Protein AF-0000000085125120 (afdb_homodimer)

pLDDT: mean 87.16, std 10.58, range [27.59, 97.81]

Sequence (570 aa):
MIRSLPRSKKYNFAFLLYITLFYVFLFAPLVITCILAFNNSDFPTLPWKGFSLDWFLSDTRERLGLFHDENSLQSIFISIQTAFFVSIFSLIMGTMGAFLFEREKFKFKQAFYFLALLPLVIPGVILGISLLLATNSAGTYIEDTFGLDISILRPSFWLVIVGQFSFISTFVLLVVSARLKKFDDSLSDAALNLGATKLETIRYIILPFLKPALIGAGAVAFLMSFENFNTTLFLVGSDTTLPINLYLQVRDGSTPIINAISFLLIVTTSILAVLNLVLTKKEVKMIRSLPRSKKYNFAFLLYITLFYVFLFAPLVITCILAFNNSDFPTLPWKGFSLDWFLSDTRERLGLFHDENSLQSIFISIQTAFFVSIFSLIMGTMGAFLFEREKFKFKQAFYFLALLPLVIPGVILGISLLLATNSAGTYIEDTFGLDISILRPSFWLVIVGQFSFISTFVLLVVSARLKKFDDSLSDAALNLGATKLETIRYIILPFLKPALIGAGAVAFLMSFENFNTTLFLVGSDTTLPINLYLQVRDGSTPIINAISFLLIVTTSILAVLNLVLTKKEVK

Organism: Arcobacter nitrofigilis (strain ATCC 33309 / DSM 7299 / CCUG 15893 / LMG 7604 / NCTC 12251 / CI) (NCBI:txid572480)

Solvent-accessible surface area (backbone atoms only — not comparable to full-atom values): 28916 Å² total; per-residue (Å²): 122,87,69,78,58,79,68,48,70,64,52,52,50,51,47,51,48,48,54,49,52,53,49,45,64,59,42,44,24,51,50,47,34,47,54,43,28,29,35,48,43,82,44,58,42,68,69,85,58,50,84,34,60,42,33,44,65,24,78,44,90,91,48,55,0,46,79,64,28,65,68,54,46,47,10,48,52,43,21,52,52,43,11,50,53,26,16,52,52,13,45,53,52,5,43,54,48,17,47,47,69,73,72,49,85,62,88,64,47,68,59,50,53,52,59,52,49,44,50,72,72,48,49,42,50,54,54,15,48,20,40,42,42,39,28,44,26,49,34,49,48,40,28,72,74,68,67,44,83,54,67,68,38,36,54,20,72,64,34,28,34,55,59,50,26,50,33,46,13,35,53,28,18,53,55,41,32,58,54,55,70,69,54,64,61,65,58,55,49,49,41,43,72,73,66,46,48,70,68,51,39,40,62,69,48,50,44,62,70,41,41,67,54,48,54,48,40,33,52,51,33,25,52,52,46,44,60,47,45,53,34,35,69,54,18,44,38,92,68,38,33,43,56,50,46,47,49,51,41,54,72,73,64,48,47,28,43,51,26,31,52,47,36,50,51,52,51,52,51,50,51,53,51,52,53,48,51,56,59,50,53,59,64,77,99,123,84,70,78,59,78,71,49,72,65,52,52,49,52,47,51,49,48,54,49,52,53,49,44,65,60,42,44,24,52,50,47,34,47,54,43,26,28,35,47,43,83,46,58,42,69,70,82,57,49,84,35,60,43,33,45,66,24,77,43,89,91,48,55,0,45,80,62,29,66,67,54,47,48,9,47,49,44,21,53,52,44,12,50,52,26,17,52,52,12,46,53,51,6,42,53,46,17,47,48,68,73,72,48,86,62,87,62,48,67,58,51,51,53,58,53,50,43,50,72,72,49,50,42,50,55,52,14,48,19,43,41,43,38,27,44,25,49,33,50,48,38,29,73,75,71,67,43,85,54,66,70,38,34,54,21,72,64,33,28,34,54,60,51,27,50,33,45,13,35,53,29,18,52,55,41,32,59,53,56,69,69,54,64,62,66,60,55,50,49,41,44,73,74,66,46,48,70,69,51,40,40,64,70,47,49,44,62,69,41,41,66,54,49,53,48,42,34,51,51,33,23,50,54,47,44,59,47,44,54,34,37,69,55,17,42,38,92,68,38,33,43,55,51,46,48,48,52,40,56,72,73,66,45,47,26,43,52,26,31,52,47,37,51,51,52,51,51,51,50,51,53,52,50,52,48,50,55,58,49,53,58,64,77,98

Radius of gyration: 25.87 Å; Cα contacts (8 Å, |Δi|>4): 799; chains: 2; bounding box: 74×67×61 Å

Foldseek 3Di:
DPPPPPCPPVNVVVVVVVVCVVVCVVCVVVVLLLQLLQAPDQAQDDDGPDGHPQLADNVDPSGHHQPNDPLNVLQAVLLQVLLVLLLVLLLVLLLVLLCCLQPDDDPCSVVVLVVLQVLLVDWLQCLQVVLLVVLVVVQVVCCVPPVDRDPCSAQASNSLSVSLNSNLSSVLNVLLNVQLNVDDCVQVVVCVVVPDDPVRCCVPPVCVSSVLSSVLSSLVSSLCSSQDDNNNVRRHDPRHHLNNVLVVCVVVHHTSSNSVSSNVNVVVSVVSVVVSVVSNVVVVD/DPPPPPCPPVNVVVVVVCVCVVVCVVCVVVVLLQQLLQAPDQAQDDDGPDGHCQLADNVDPSGHHQPNDPLNVLQAVLLQVLLVLLLVLLLVLLLVLLCCLQPDDDPCSVVVLVVLQVLLVDWLQCLQVVLLVVLVVVQVVCCVPPVDRDPCSAQASNSLSVSLNSNLSSVLNVLLNVQLNVDDCVQVVVCVVVPDDPVRCCVPPVCVSCVLSSVLSSLVSSLCSSQDDNNNVRRHDPRHHLNNVLVVCVVVRHTSSNSVSSNVNVVVSVVSVVVSVVSNVVVVD

Structure (mmCIF, N/CA/C/O backbone):
data_AF-0000000085125120-model_v1
#
loop_
_entity.id
_entity.type
_entity.pdbx_description
1 polymer 'Binding-protein-dependent transport systems inner membrane component'
#
loop_
_atom_site.group_PDB
_atom_site.id
_atom_site.type_symbol
_atom_site.label_atom_id
_atom_site.label_alt_id
_atom_site.label_comp_id
_atom_site.label_asym_id
_atom_site.label_entity_id
_atom_site.label_seq_id
_atom_site.pdbx_PDB_ins_code
_atom_site.Cartn_x
_atom_site.Cartn_y
_atom_site.Cartn_z
_atom_site.occupancy
_atom_site.B_iso_or_equiv
_atom_site.auth_seq_id
_atom_site.auth_comp_id
_atom_site.auth_asym_id
_atom_site.auth_atom_id
_atom_site.pdbx_PDB_model_num
ATOM 1 N N . MET A 1 1 ? 17.953 32.562 12.469 1 28.14 1 MET A N 1
ATOM 2 C CA . MET A 1 1 ? 18.656 32.188 11.242 1 28.14 1 MET A CA 1
ATOM 3 C C . MET A 1 1 ? 19.859 31.297 11.555 1 28.14 1 MET A C 1
ATOM 5 O O . MET A 1 1 ? 20.797 31.719 12.211 1 28.14 1 MET A O 1
ATOM 9 N N . ILE A 1 2 ? 19.703 30.094 11.953 1 39 2 ILE A N 1
ATOM 10 C CA . ILE A 1 2 ? 20.859 29.312 12.359 1 39 2 ILE A CA 1
ATOM 11 C C . ILE A 1 2 ? 22.047 29.609 11.43 1 39 2 ILE A C 1
ATOM 13 O O . ILE A 1 2 ? 21.953 29.406 10.219 1 39 2 ILE A O 1
ATOM 17 N N . ARG A 1 3 ? 22.734 30.547 11.75 1 40 3 ARG A N 1
ATOM 18 C CA . ARG A 1 3 ? 23.953 31.047 11.094 1 40 3 ARG A CA 1
ATOM 19 C C . ARG A 1 3 ? 24.75 29.891 10.484 1 40 3 ARG A C 1
ATOM 21 O O . ARG A 1 3 ? 24.844 28.812 11.078 1 40 3 ARG A O 1
ATOM 28 N N . SER A 1 4 ? 24.75 29.828 9.109 1 42.91 4 SER A N 1
ATOM 29 C CA . SER A 1 4 ? 25.609 29.016 8.25 1 42.91 4 SER A CA 1
ATOM 30 C C . SER A 1 4 ? 26.953 28.75 8.906 1 42.91 4 SER A C 1
ATOM 32 O O . SER A 1 4 ? 27.781 29.656 9.016 1 42.91 4 SER A O 1
ATOM 34 N N . LEU A 1 5 ? 27 28.391 10.133 1 46.19 5 LEU A N 1
ATOM 35 C CA . LEU A 1 5 ? 28.375 28.094 10.539 1 46.19 5 LEU A CA 1
ATOM 36 C C . LEU A 1 5 ? 29.141 27.453 9.391 1 46.19 5 LEU A C 1
ATOM 38 O O . LEU A 1 5 ? 28.562 26.766 8.555 1 46.19 5 LEU A O 1
ATOM 42 N N . PRO A 1 6 ? 30.25 28.031 9.172 1 52.41 6 PRO A N 1
ATOM 43 C CA . PRO A 1 6 ? 31.047 27.547 8.039 1 52.41 6 PRO A CA 1
ATOM 44 C C . PRO A 1 6 ? 31.047 26.031 7.902 1 52.41 6 PRO A C 1
ATOM 46 O O . PRO A 1 6 ? 31.266 25.328 8.883 1 52.41 6 PRO A O 1
ATOM 49 N N . ARG A 1 7 ? 30.156 25.547 7.102 1 61.28 7 ARG A N 1
ATOM 50 C CA . ARG A 1 7 ? 30.094 24.125 6.805 1 61.28 7 ARG A CA 1
ATOM 51 C C . ARG A 1 7 ? 31.5 23.547 6.586 1 61.28 7 ARG A C 1
ATOM 53 O O . ARG A 1 7 ? 32.281 24.094 5.797 1 61.28 7 ARG A O 1
ATOM 60 N N . SER A 1 8 ? 32.031 22.891 7.621 1 73.06 8 SER A N 1
ATOM 61 C CA . SER A 1 8 ? 33.312 22.25 7.406 1 73.06 8 SER A CA 1
ATOM 62 C C . SER A 1 8 ? 33.312 21.438 6.113 1 73.06 8 SER A C 1
ATOM 64 O O . SER A 1 8 ? 32.25 21.062 5.605 1 73.06 8 SER A O 1
ATOM 66 N N . LYS A 1 9 ? 34.406 21.453 5.375 1 77 9 LYS A N 1
ATOM 67 C CA . LYS A 1 9 ? 34.594 20.656 4.16 1 77 9 LYS A CA 1
ATOM 68 C C . LYS A 1 9 ? 34.094 19.234 4.348 1 77 9 LYS A C 1
ATOM 70 O O . LYS A 1 9 ? 33.5 18.656 3.436 1 77 9 LYS A O 1
ATOM 75 N N . LYS A 1 10 ? 34.219 18.781 5.547 1 78.25 10 LYS A N 1
ATOM 76 C CA . LYS A 1 10 ? 33.781 17.422 5.848 1 78.25 10 LYS A CA 1
ATOM 77 C C . LYS A 1 10 ? 32.281 17.312 5.848 1 78.25 10 LYS A C 1
ATOM 79 O O . LYS A 1 10 ? 31.703 16.328 5.363 1 78.25 10 LYS A O 1
ATOM 84 N N . TYR A 1 11 ? 31.656 18.359 6.328 1 77.69 11 TYR A N 1
ATOM 85 C CA . TYR A 1 11 ? 30.188 18.375 6.375 1 77.69 11 TYR A CA 1
ATOM 86 C C . TYR A 1 11 ? 29.609 18.469 4.969 1 77.69 11 TYR A C 1
ATOM 88 O O . TYR A 1 11 ? 28.656 17.766 4.637 1 77.69 11 TYR A O 1
ATOM 96 N N . ASN A 1 12 ? 30.234 19.312 4.199 1 76.88 12 ASN A N 1
ATOM 97 C CA . ASN A 1 12 ? 29.75 19.469 2.83 1 76.88 12 ASN A CA 1
ATOM 98 C C . ASN A 1 12 ? 29.906 18.172 2.031 1 76.88 12 ASN A C 1
ATOM 100 O O . ASN A 1 12 ? 29.031 17.828 1.229 1 76.88 12 ASN A O 1
ATOM 104 N N . PHE A 1 13 ? 30.984 17.547 2.312 1 81.25 13 PHE A N 1
ATOM 105 C CA . PHE A 1 13 ? 31.203 16.281 1.635 1 81.25 13 PHE A CA 1
ATOM 106 C C . PHE A 1 13 ? 30.188 15.227 2.092 1 81.25 13 PHE A C 1
ATOM 108 O O . PHE A 1 13 ? 29.625 14.5 1.271 1 81.25 13 PHE A O 1
ATOM 115 N N . ALA A 1 14 ? 29.938 15.203 3.346 1 78.94 14 ALA A N 1
ATOM 116 C CA . ALA A 1 14 ? 28.969 14.25 3.893 1 78.94 14 ALA A CA 1
ATOM 117 C C . ALA A 1 14 ? 27.562 14.531 3.369 1 78.94 14 ALA A C 1
ATOM 119 O O . ALA A 1 14 ? 26.812 13.602 3.066 1 78.94 14 ALA A O 1
ATOM 120 N N . PHE A 1 15 ? 27.391 15.703 3.227 1 76.88 15 PHE A N 1
ATOM 121 C CA . PHE A 1 15 ? 26.109 16.172 2.703 1 76.88 15 PHE A CA 1
ATOM 122 C C . PHE A 1 15 ? 25.922 15.719 1.261 1 76.88 15 PHE A C 1
ATOM 124 O O . PHE A 1 15 ? 24.891 15.125 0.923 1 76.88 15 PHE A O 1
ATOM 131 N N . LEU A 1 16 ? 26.828 15.969 0.512 1 80.44 16 LEU A N 1
ATOM 132 C CA . LEU A 1 16 ? 26.766 15.609 -0.9 1 80.44 16 LEU A CA 1
ATOM 133 C C . LEU A 1 16 ? 26.688 14.094 -1.072 1 80.44 16 LEU A C 1
ATOM 135 O O . LEU A 1 16 ? 25.984 13.602 -1.946 1 80.44 16 LEU A O 1
ATOM 139 N N . LEU A 1 17 ? 27.359 13.484 -0.218 1 82.56 17 LEU A N 1
ATOM 140 C CA . LEU A 1 17 ? 27.344 12.023 -0.272 1 82.56 17 LEU A CA 1
ATOM 141 C C . LEU A 1 17 ? 25.969 11.469 0.064 1 82.56 17 LEU A C 1
ATOM 143 O O . LEU A 1 17 ? 25.484 10.555 -0.607 1 82.56 17 LEU A O 1
ATOM 147 N N . TYR A 1 18 ? 25.359 12.039 1.008 1 79.69 18 TYR A N 1
ATOM 148 C CA . TYR A 1 18 ? 24.031 11.602 1.412 1 79.69 18 TYR A CA 1
ATOM 149 C C . TYR A 1 18 ? 23.016 11.836 0.296 1 79.69 18 TYR A C 1
ATOM 151 O O . TYR A 1 18 ? 22.281 10.922 -0.081 1 79.69 18 TYR A O 1
ATOM 159 N N . ILE A 1 19 ? 23.047 12.977 -0.216 1 78.25 19 ILE A N 1
ATOM 160 C CA . ILE A 1 19 ? 22.078 13.344 -1.24 1 78.25 19 ILE A CA 1
ATOM 161 C C . ILE A 1 19 ? 22.266 12.453 -2.467 1 78.25 19 ILE A C 1
ATOM 163 O O . ILE A 1 19 ? 21.281 11.906 -2.996 1 78.25 19 ILE A O 1
ATOM 167 N N . THR A 1 20 ? 23.453 12.312 -2.814 1 82.81 20 THR A N 1
ATOM 168 C CA . THR A 1 20 ? 23.734 11.523 -4.008 1 82.81 20 THR A CA 1
ATOM 169 C C . THR A 1 20 ? 23.359 10.062 -3.801 1 82.81 20 THR A C 1
ATOM 171 O O . THR A 1 20 ? 22.672 9.469 -4.633 1 82.81 20 THR A O 1
ATOM 174 N N . LEU A 1 21 ? 23.719 9.547 -2.678 1 81.81 21 LEU A N 1
ATOM 175 C CA . LEU A 1 21 ? 23.438 8.148 -2.402 1 81.81 21 LEU A CA 1
ATOM 176 C C . LEU A 1 21 ? 21.938 7.902 -2.275 1 81.81 21 LEU A C 1
ATOM 178 O O . LEU A 1 21 ? 21.422 6.906 -2.783 1 81.81 21 LEU A O 1
ATOM 182 N N . PHE A 1 22 ? 21.312 8.805 -1.637 1 80.94 22 PHE A N 1
ATOM 183 C CA . PHE A 1 22 ? 19.875 8.672 -1.406 1 80.94 22 PHE A CA 1
ATOM 184 C C . PHE A 1 22 ? 19.109 8.719 -2.723 1 80.94 22 PHE A C 1
ATOM 186 O O . PHE A 1 22 ? 18.297 7.832 -3.008 1 80.94 22 PHE A O 1
ATOM 193 N N . TYR A 1 23 ? 19.422 9.648 -3.6 1 84.06 23 TYR A N 1
ATOM 194 C CA . TYR A 1 23 ? 18.656 9.836 -4.828 1 84.06 23 TYR A CA 1
ATOM 195 C C . TYR A 1 23 ? 19.062 8.812 -5.883 1 84.06 23 TYR A C 1
ATOM 197 O O . TYR A 1 23 ? 18.219 8.367 -6.664 1 84.06 23 TYR A O 1
ATOM 205 N N . VAL A 1 24 ? 20.297 8.477 -5.879 1 84.12 24 VAL A N 1
ATOM 206 C CA . VAL A 1 24 ? 20.703 7.438 -6.82 1 84.12 24 VAL A CA 1
ATOM 207 C C . VAL A 1 24 ? 20.031 6.117 -6.469 1 84.12 24 VAL A C 1
ATOM 209 O O . VAL A 1 24 ? 19.516 5.43 -7.352 1 84.12 24 VAL A O 1
ATOM 212 N N . PHE A 1 25 ? 20.047 5.879 -5.262 1 80.69 25 PHE A N 1
ATOM 213 C CA . PHE A 1 25 ? 19.422 4.641 -4.812 1 80.69 25 PHE A CA 1
ATOM 214 C C . PHE A 1 25 ? 17.922 4.656 -5.121 1 80.69 25 PHE A C 1
ATOM 216 O O . PHE A 1 25 ? 17.375 3.65 -5.574 1 80.69 25 PHE A O 1
ATOM 223 N N . LEU A 1 26 ? 17.328 5.727 -4.922 1 79.25 26 LEU A N 1
ATOM 224 C CA . LEU A 1 26 ? 15.883 5.844 -5.066 1 79.25 26 LEU A CA 1
ATOM 225 C C . LEU A 1 26 ? 15.477 5.848 -6.535 1 79.25 26 LEU A C 1
ATOM 227 O O . LEU A 1 26 ? 14.484 5.223 -6.91 1 79.25 26 LEU A O 1
ATOM 231 N N . PHE A 1 27 ? 16.25 6.477 -7.445 1 86.62 27 PHE A N 1
ATOM 232 C CA . PHE A 1 27 ? 15.766 6.754 -8.789 1 86.62 27 PHE A CA 1
ATOM 233 C C . PHE A 1 27 ? 16.516 5.922 -9.82 1 86.62 27 PHE A C 1
ATOM 235 O O . PHE A 1 27 ? 16.016 5.699 -10.93 1 86.62 27 PHE A O 1
ATOM 242 N N . ALA A 1 28 ? 17.672 5.469 -9.5 1 87.94 28 ALA A N 1
ATOM 243 C CA . ALA A 1 28 ? 18.5 4.762 -10.484 1 87.94 28 ALA A CA 1
ATOM 244 C C . ALA A 1 28 ? 17.766 3.547 -11.039 1 87.94 28 ALA A C 1
ATOM 246 O O . ALA A 1 28 ? 17.672 3.365 -12.258 1 87.94 28 ALA A O 1
ATOM 247 N N . PRO A 1 29 ? 17.156 2.758 -10.125 1 88.88 29 PRO A N 1
ATOM 248 C CA . PRO A 1 29 ? 16.453 1.586 -10.664 1 88.88 29 PRO A CA 1
ATOM 249 C C . PRO A 1 29 ? 15.305 1.959 -11.594 1 88.88 29 PRO A C 1
ATOM 251 O O . PRO A 1 29 ? 15.094 1.3 -12.609 1 88.88 29 PRO A O 1
ATOM 254 N N . LEU A 1 30 ? 14.586 2.934 -11.25 1 89.94 30 LEU A N 1
ATOM 255 C CA . LEU A 1 30 ? 13.461 3.377 -12.055 1 89.94 30 LEU A CA 1
ATOM 256 C C . LEU A 1 30 ? 13.93 3.91 -13.406 1 89.94 30 LEU A C 1
ATOM 258 O O . LEU A 1 30 ? 13.344 3.602 -14.445 1 89.94 30 LEU A O 1
ATOM 262 N N . VAL A 1 31 ? 14.984 4.668 -13.359 1 90.56 31 VAL A N 1
ATOM 263 C CA . VAL A 1 31 ? 15.539 5.25 -14.586 1 90.56 31 VAL A CA 1
ATOM 264 C C . VAL A 1 31 ? 16.078 4.141 -15.484 1 90.56 31 VAL A C 1
ATOM 266 O O . VAL A 1 31 ? 15.875 4.168 -16.703 1 90.56 31 VAL A O 1
ATOM 269 N N . ILE A 1 32 ? 16.688 3.217 -14.906 1 89.25 32 ILE A N 1
ATOM 270 C CA . ILE A 1 32 ? 17.234 2.094 -15.664 1 89.25 32 ILE A CA 1
ATOM 271 C C . ILE A 1 32 ? 16.094 1.345 -16.359 1 89.25 32 ILE A C 1
ATOM 273 O O . ILE A 1 32 ? 16.188 1.009 -17.531 1 89.25 32 ILE A O 1
ATOM 277 N N . THR A 1 33 ? 15.047 1.113 -15.578 1 89.69 33 THR A N 1
ATOM 278 C CA . THR A 1 33 ? 13.891 0.438 -16.141 1 89.69 33 THR A CA 1
ATOM 279 C C . THR A 1 33 ? 13.32 1.239 -17.312 1 89.69 33 THR A C 1
ATOM 281 O O . THR A 1 33 ? 12.977 0.672 -18.359 1 89.69 33 THR A O 1
ATOM 284 N N . CYS A 1 34 ? 13.266 2.496 -17.188 1 92.31 34 CYS A N 1
ATOM 285 C CA . CYS A 1 34 ? 12.742 3.357 -18.25 1 92.31 34 CYS A CA 1
ATOM 286 C C . CYS A 1 34 ? 13.641 3.318 -19.469 1 92.31 34 CYS A C 1
ATOM 288 O O . CYS A 1 34 ? 13.148 3.273 -20.609 1 92.31 34 CYS A O 1
ATOM 290 N N . ILE A 1 35 ? 14.914 3.322 -19.266 1 92.31 35 ILE A N 1
ATOM 291 C CA . ILE A 1 35 ? 15.867 3.277 -20.375 1 92.31 35 ILE A CA 1
ATOM 292 C C . ILE A 1 35 ? 15.773 1.929 -21.078 1 92.31 35 ILE A C 1
ATOM 294 O O . ILE A 1 35 ? 15.781 1.867 -22.312 1 92.31 35 ILE A O 1
ATOM 298 N N . LEU A 1 36 ? 15.625 0.888 -20.344 1 92.06 36 LEU A N 1
ATOM 299 C CA . LEU A 1 36 ? 15.617 -0.464 -20.891 1 92.06 36 LEU A CA 1
ATOM 300 C C . LEU A 1 36 ? 14.344 -0.715 -21.688 1 92.06 36 LEU A C 1
ATOM 302 O O . LEU A 1 36 ? 14.289 -1.644 -22.5 1 92.06 36 LEU A O 1
ATOM 306 N N . ALA A 1 37 ? 13.32 0.05 -21.422 1 93.75 37 ALA A N 1
ATOM 307 C CA . ALA A 1 37 ? 12.094 -0.063 -22.203 1 93.75 37 ALA A CA 1
ATOM 308 C C . ALA A 1 37 ? 12.344 0.217 -23.672 1 93.75 37 ALA A C 1
ATOM 310 O O . ALA A 1 37 ? 11.586 -0.224 -24.547 1 93.75 37 ALA A O 1
ATOM 311 N N . PHE A 1 38 ? 13.469 0.906 -23.953 1 95.5 38 PHE A N 1
ATOM 312 C CA . PHE A 1 38 ? 13.789 1.294 -25.312 1 95.5 38 PHE A CA 1
ATOM 313 C C . PHE A 1 38 ? 15.031 0.554 -25.812 1 95.5 38 PHE A C 1
ATOM 315 O O . PHE A 1 38 ? 15.656 0.974 -26.781 1 95.5 38 PHE A O 1
ATOM 322 N N . ASN A 1 39 ? 15.352 -0.49 -25.125 1 92.25 39 ASN A N 1
ATOM 323 C CA . ASN A 1 39 ? 16.531 -1.279 -25.469 1 92.25 39 ASN A CA 1
ATOM 324 C C . ASN A 1 39 ? 16.219 -2.295 -26.562 1 92.25 39 ASN A C 1
ATOM 326 O O . ASN A 1 39 ? 15.219 -3.008 -26.5 1 92.25 39 ASN A O 1
ATOM 330 N N . ASN A 1 40 ? 17.125 -2.316 -27.547 1 93.31 40 ASN A N 1
ATOM 331 C CA . ASN A 1 40 ? 16.984 -3.293 -28.625 1 93.31 40 ASN A CA 1
ATOM 332 C C . ASN A 1 40 ? 17.578 -4.645 -28.219 1 93.31 40 ASN A C 1
ATOM 334 O O . ASN A 1 40 ? 18.578 -5.082 -28.797 1 93.31 40 ASN A O 1
ATOM 338 N N . SER A 1 41 ? 17.016 -5.215 -27.219 1 89.31 41 SER A N 1
ATOM 339 C CA . SER A 1 41 ? 17.469 -6.504 -26.703 1 89.31 41 SER A CA 1
ATOM 340 C C . SER A 1 41 ? 16.297 -7.461 -26.5 1 89.31 41 SER A C 1
ATOM 342 O O . SER A 1 41 ? 15.164 -7.027 -26.281 1 89.31 41 SER A O 1
ATOM 344 N N . ASP A 1 42 ? 16.594 -8.734 -26.594 1 86.94 42 ASP A N 1
ATOM 345 C CA . ASP A 1 42 ? 15.578 -9.758 -26.359 1 86.94 42 ASP A CA 1
ATOM 346 C C . ASP A 1 42 ? 15.523 -10.156 -24.891 1 86.94 42 ASP A C 1
ATOM 348 O O . ASP A 1 42 ? 14.75 -11.031 -24.5 1 86.94 42 ASP A O 1
ATOM 352 N N . PHE A 1 43 ? 16.406 -9.43 -24.172 1 84.81 43 PHE A N 1
ATOM 353 C CA . PHE A 1 43 ? 16.422 -9.672 -22.734 1 84.81 43 PHE A CA 1
ATOM 354 C C . PHE A 1 43 ? 16.047 -8.414 -21.969 1 84.81 43 PHE A C 1
ATOM 356 O O . PHE A 1 43 ? 16.344 -7.301 -22.422 1 84.81 43 PHE A O 1
ATOM 363 N N . PRO A 1 44 ? 15.469 -8.523 -20.859 1 85.44 44 PRO A N 1
ATOM 364 C CA . PRO A 1 44 ? 14.977 -7.359 -20.109 1 85.44 44 PRO A CA 1
ATOM 365 C C . PRO A 1 44 ? 16.078 -6.641 -19.359 1 85.44 44 PRO A C 1
ATOM 367 O O . PRO A 1 44 ? 15.836 -5.621 -18.703 1 85.44 44 PRO A O 1
ATOM 370 N N . THR A 1 45 ? 17.281 -7.129 -19.469 1 82.31 45 THR A N 1
ATOM 371 C CA . THR A 1 45 ? 18.406 -6.57 -18.719 1 82.31 45 THR A CA 1
ATOM 372 C C . THR A 1 45 ? 19.5 -6.102 -19.656 1 82.31 45 THR A C 1
ATOM 374 O O . THR A 1 45 ? 19.375 -6.207 -20.891 1 82.31 45 THR A O 1
ATOM 377 N N . LEU A 1 46 ? 20.469 -5.457 -19.016 1 81.62 46 LEU A N 1
ATOM 378 C CA . LEU A 1 46 ? 21.641 -5.023 -19.797 1 81.62 46 LEU A CA 1
ATOM 379 C C . LEU A 1 46 ? 22.359 -6.219 -20.406 1 81.62 46 LEU A C 1
ATOM 381 O O . LEU A 1 46 ? 22.234 -7.344 -19.906 1 81.62 46 LEU A O 1
ATOM 385 N N . PRO A 1 47 ? 22.906 -6.051 -21.562 1 83.75 47 PRO A N 1
ATOM 386 C CA . PRO A 1 47 ? 23.531 -4.844 -22.109 1 83.75 47 PRO A CA 1
ATOM 387 C C . PRO A 1 47 ? 22.609 -4.051 -23.031 1 83.75 47 PRO A C 1
ATOM 389 O O . PRO A 1 47 ? 21.609 -4.578 -23.5 1 83.75 47 PRO A O 1
ATOM 392 N N . TRP A 1 48 ? 23.047 -2.836 -23.172 1 88.19 48 TRP A N 1
ATOM 393 C CA . TRP A 1 48 ? 22.359 -1.955 -24.125 1 88.19 48 TRP A CA 1
ATOM 394 C C . TRP A 1 48 ? 22.703 -2.32 -25.562 1 88.19 48 TRP A C 1
ATOM 396 O O . TRP A 1 48 ? 23.891 -2.426 -25.906 1 88.19 48 TRP A O 1
ATO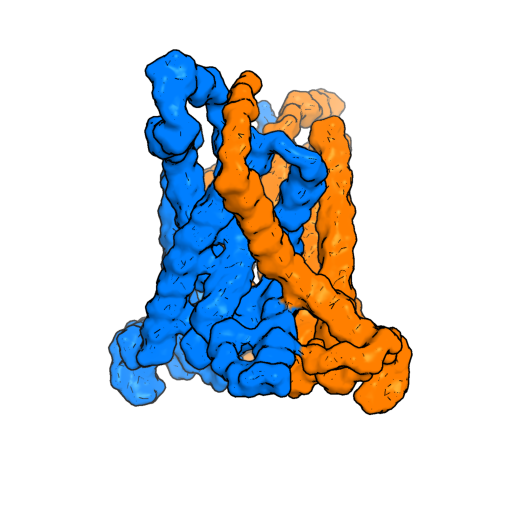M 406 N N . LYS A 1 49 ? 21.766 -2.559 -26.359 1 92.12 49 LYS A N 1
ATOM 407 C CA . LYS A 1 49 ? 22 -2.986 -27.734 1 92.12 49 LYS A CA 1
ATOM 408 C C . LYS A 1 49 ? 21.406 -1.984 -28.719 1 92.12 49 LYS A C 1
ATOM 410 O O . LYS A 1 49 ? 20.984 -2.361 -29.812 1 92.12 49 LYS A O 1
ATOM 415 N N . GLY A 1 50 ? 21.188 -0.662 -28.234 1 93.31 50 GLY A N 1
ATOM 416 C CA . GLY A 1 50 ? 20.656 0.361 -29.125 1 93.31 50 GLY A CA 1
ATOM 417 C C . GLY A 1 50 ? 19.219 0.736 -28.812 1 93.31 50 GLY A C 1
ATOM 418 O O . GLY A 1 50 ? 18.516 0.005 -28.125 1 93.31 50 GLY A O 1
ATOM 419 N N . PHE A 1 51 ? 18.859 1.792 -29.359 1 95.5 51 PHE A N 1
ATOM 420 C CA . PHE A 1 51 ? 17.516 2.328 -29.156 1 95.5 51 PHE A CA 1
ATOM 421 C C . PHE A 1 51 ? 16.516 1.646 -30.078 1 95.5 51 PHE A C 1
ATOM 423 O O . PHE A 1 51 ? 16.797 1.407 -31.25 1 95.5 51 PHE A O 1
ATOM 430 N N . SER A 1 52 ? 15.383 1.206 -29.5 1 94.31 52 SER A N 1
ATOM 431 C CA . SER A 1 52 ? 14.312 0.607 -30.297 1 94.31 52 SER A CA 1
ATOM 432 C C . SER A 1 52 ? 12.945 0.918 -29.703 1 94.31 52 SER A C 1
ATOM 434 O O . SER A 1 52 ? 12.805 1.048 -28.484 1 94.31 52 SER A O 1
ATOM 436 N N . LEU A 1 53 ? 11.977 1.038 -30.531 1 94.62 53 LEU A N 1
ATOM 437 C CA . LEU A 1 53 ? 10.586 1.196 -30.109 1 94.62 53 LEU A CA 1
ATOM 438 C C . LEU A 1 53 ? 9.805 -0.101 -30.312 1 94.62 53 LEU A C 1
ATOM 440 O O . LEU A 1 53 ? 8.578 -0.12 -30.188 1 94.62 53 LEU A O 1
ATOM 444 N N . ASP A 1 54 ? 10.492 -1.152 -30.516 1 92.38 54 ASP A N 1
ATOM 445 C CA . ASP A 1 54 ? 9.891 -2.43 -30.875 1 92.38 54 ASP A CA 1
ATOM 446 C C . ASP A 1 54 ? 9 -2.953 -29.75 1 92.38 54 ASP A C 1
ATOM 448 O O . ASP A 1 54 ? 7.934 -3.521 -30 1 92.38 54 ASP A O 1
ATOM 452 N N . TRP A 1 55 ? 9.352 -2.682 -28.594 1 92.69 55 TRP A N 1
ATOM 453 C CA . TRP A 1 55 ? 8.633 -3.27 -27.469 1 92.69 55 TRP A CA 1
ATOM 454 C C . TRP A 1 55 ? 7.348 -2.504 -27.172 1 92.69 55 TRP A C 1
ATOM 456 O O . TRP A 1 55 ? 6.559 -2.906 -26.312 1 92.69 55 TRP A O 1
ATOM 466 N N . PHE A 1 56 ? 7.223 -1.441 -28.016 1 93.88 56 PHE A N 1
ATOM 467 C CA . PHE A 1 56 ? 5.965 -0.708 -27.938 1 93.88 56 PHE A CA 1
ATOM 468 C C . PHE A 1 56 ? 5.145 -0.931 -29.203 1 93.88 56 PHE A C 1
ATOM 470 O O . PHE A 1 56 ? 3.932 -1.149 -29.141 1 93.88 56 PHE A O 1
ATOM 477 N N . LEU A 1 57 ? 5.859 -1.024 -30.359 1 93.81 57 LEU A N 1
ATOM 478 C CA . LEU A 1 57 ? 5.133 -0.842 -31.609 1 93.81 57 LEU A CA 1
ATOM 479 C C . LEU A 1 57 ? 5.262 -2.078 -32.5 1 93.81 57 LEU A C 1
ATOM 481 O O . LEU A 1 57 ? 4.488 -2.252 -33.438 1 93.81 57 LEU A O 1
ATOM 485 N N . SER A 1 58 ? 6.172 -2.891 -32.25 1 91.25 58 SER A N 1
ATOM 486 C CA . SER A 1 58 ? 6.434 -4.008 -33.156 1 91.25 58 SER A CA 1
ATOM 487 C C . SER A 1 58 ? 5.25 -4.965 -33.188 1 91.25 58 SER A C 1
ATOM 489 O O . SER A 1 58 ? 4.617 -5.238 -32.188 1 91.25 58 SER A O 1
ATOM 491 N N . ASP A 1 59 ? 4.934 -5.457 -34.375 1 89.88 59 ASP A N 1
ATOM 492 C CA . ASP A 1 59 ? 3.83 -6.391 -34.562 1 89.88 59 ASP A CA 1
ATOM 493 C C . ASP A 1 59 ? 4.344 -7.75 -35.031 1 89.88 59 ASP A C 1
ATOM 495 O O . ASP A 1 59 ? 3.572 -8.578 -35.531 1 89.88 59 ASP A O 1
ATOM 499 N N . THR A 1 60 ? 5.582 -7.953 -34.844 1 87 60 THR A N 1
ATOM 500 C CA . THR A 1 60 ? 6.141 -9.227 -35.281 1 87 60 THR A CA 1
ATOM 501 C C . THR A 1 60 ? 5.871 -10.32 -34.25 1 87 60 THR A C 1
ATOM 503 O O . THR A 1 60 ? 5.68 -10.031 -33.062 1 87 60 THR A O 1
ATOM 506 N N . ARG A 1 61 ? 5.875 -11.508 -34.719 1 80.56 61 ARG A N 1
ATOM 507 C CA . ARG A 1 61 ? 5.559 -12.656 -33.875 1 80.56 61 ARG A CA 1
ATOM 508 C C . ARG A 1 61 ? 6.625 -12.859 -32.812 1 80.56 61 ARG A C 1
ATOM 510 O O . ARG A 1 61 ? 6.316 -13.25 -31.672 1 80.56 61 ARG A O 1
ATOM 517 N N . GLU A 1 62 ? 7.891 -12.523 -33.125 1 78.56 62 GLU A N 1
ATOM 518 C CA . GLU A 1 62 ? 8.992 -12.758 -32.188 1 78.56 62 GLU A CA 1
ATOM 519 C C . GLU A 1 62 ? 9.078 -11.648 -31.156 1 78.56 62 GLU A C 1
ATOM 521 O O . GLU A 1 62 ? 9.445 -11.898 -30 1 78.56 62 GLU A O 1
ATOM 526 N N . ARG A 1 63 ? 8.695 -10.398 -31.656 1 85.38 63 ARG A N 1
ATOM 527 C CA . ARG A 1 63 ? 8.742 -9.227 -30.797 1 85.38 63 ARG A CA 1
ATOM 528 C C . ARG A 1 63 ? 7.406 -8.484 -30.797 1 85.38 63 ARG A C 1
ATOM 530 O O . ARG A 1 63 ? 7.234 -7.52 -31.547 1 85.38 63 ARG A O 1
ATOM 537 N N . LEU A 1 64 ? 6.57 -8.953 -30.062 1 85.69 64 LEU A N 1
ATOM 538 C CA . LEU A 1 64 ? 5.266 -8.305 -30 1 85.69 64 LEU A CA 1
ATOM 539 C C . LEU A 1 64 ? 5.277 -7.145 -29 1 85.69 64 LEU A C 1
ATOM 541 O O . LEU A 1 64 ? 5.488 -7.348 -27.812 1 85.69 64 LEU A O 1
ATOM 545 N N . GLY A 1 65 ? 5.098 -6.004 -29.609 1 90.06 65 GLY A N 1
ATOM 546 C CA . GLY A 1 65 ? 5.094 -4.801 -28.797 1 90.06 65 GLY A CA 1
ATOM 547 C C . GLY A 1 65 ? 3.859 -4.68 -27.922 1 90.06 65 GLY A C 1
ATOM 548 O O . GLY A 1 65 ? 2.844 -5.328 -28.172 1 90.06 65 GLY A O 1
ATOM 549 N N . LEU A 1 66 ? 3.924 -3.834 -26.969 1 90.75 66 LEU A N 1
ATOM 550 C CA . LEU A 1 66 ? 2.898 -3.617 -25.953 1 90.75 66 LEU A CA 1
ATOM 551 C C . LEU A 1 66 ? 1.567 -3.238 -26.594 1 90.75 66 LEU A C 1
ATOM 553 O O . LEU A 1 66 ? 0.517 -3.75 -26.203 1 90.75 66 LEU A O 1
ATOM 557 N N . PHE A 1 67 ? 1.529 -2.451 -27.672 1 92.81 67 PHE A N 1
ATOM 558 C CA . PHE A 1 67 ? 0.298 -1.93 -28.25 1 92.81 67 PHE A CA 1
ATOM 559 C C . PHE A 1 67 ? -0.28 -2.91 -29.266 1 92.81 67 PHE A C 1
ATOM 561 O O . PHE A 1 67 ? -1.378 -2.701 -29.781 1 92.81 67 PHE A O 1
ATOM 568 N N . HIS A 1 68 ? 0.416 -3.988 -29.5 1 91.94 68 HIS A N 1
ATOM 569 C CA . HIS A 1 68 ? -0.089 -5.035 -30.375 1 91.94 68 HIS A CA 1
ATOM 570 C C . HIS A 1 68 ? -0.318 -6.336 -29.609 1 91.94 68 HIS A C 1
ATOM 572 O O . HIS A 1 68 ? -0.794 -7.316 -30.188 1 91.94 68 HIS A O 1
ATOM 578 N N . ASP A 1 69 ? 0.068 -6.293 -28.391 1 90.44 69 ASP A N 1
ATOM 579 C CA . ASP A 1 69 ? -0.19 -7.438 -27.516 1 90.44 69 ASP A CA 1
ATOM 580 C C . ASP A 1 69 ? -1.586 -7.355 -26.906 1 90.44 69 ASP A C 1
ATOM 582 O O . ASP A 1 69 ? -1.846 -6.508 -26.047 1 90.44 69 ASP A O 1
ATOM 586 N N . GLU A 1 70 ? -2.426 -8.227 -27.328 1 90.44 70 GLU A N 1
ATOM 587 C CA . GLU A 1 70 ? -3.822 -8.203 -26.906 1 90.44 70 GLU A CA 1
ATOM 588 C C . GLU A 1 70 ? -3.939 -8.297 -25.391 1 90.44 70 GLU A C 1
ATOM 590 O O . GLU A 1 70 ? -4.777 -7.629 -24.781 1 90.44 70 GLU A O 1
ATOM 595 N N . ASN A 1 71 ? -3.137 -9.086 -24.797 1 89.88 71 ASN A N 1
ATOM 596 C CA . ASN A 1 71 ? -3.182 -9.258 -23.344 1 89.88 71 ASN A CA 1
ATOM 597 C C . ASN A 1 71 ? -2.795 -7.977 -22.609 1 89.88 71 ASN A C 1
ATOM 599 O O . ASN A 1 71 ? -3.432 -7.602 -21.625 1 89.88 71 ASN A O 1
ATOM 603 N N . SER A 1 72 ? -1.786 -7.324 -23.141 1 90.69 72 SER A N 1
ATOM 604 C CA . SER A 1 72 ? -1.333 -6.082 -22.516 1 90.69 72 SER A CA 1
ATOM 605 C C . SER A 1 72 ? -2.355 -4.965 -22.703 1 90.69 72 SER A C 1
ATOM 607 O O . SER A 1 72 ? -2.652 -4.227 -21.766 1 90.69 72 SER A O 1
ATOM 609 N N . LEU A 1 73 ? -2.941 -4.93 -23.844 1 93.19 73 LEU A N 1
ATOM 610 C CA . LEU A 1 73 ? -3.963 -3.922 -24.094 1 93.19 73 LEU A CA 1
ATOM 611 C C . LEU A 1 73 ? -5.199 -4.164 -23.25 1 93.19 73 LEU A C 1
ATOM 613 O O . LEU A 1 73 ? -5.766 -3.225 -22.688 1 93.19 73 LEU A O 1
ATOM 617 N N . GLN A 1 74 ? -5.559 -5.383 -23.203 1 95.12 74 GLN A N 1
ATOM 618 C CA . GLN A 1 74 ? -6.707 -5.742 -22.375 1 95.12 74 GLN A CA 1
ATOM 619 C C . GLN A 1 74 ? -6.461 -5.398 -20.922 1 95.12 74 GLN A C 1
ATOM 621 O O . GLN A 1 74 ? -7.367 -4.926 -20.219 1 95.12 74 GLN A O 1
ATOM 626 N N . SER A 1 75 ? -5.289 -5.645 -20.406 1 94.94 75 SER A N 1
ATOM 627 C CA . SER A 1 75 ? -4.965 -5.363 -19.016 1 94.94 75 SER A CA 1
ATOM 628 C C . SER A 1 75 ? -5.039 -3.869 -18.719 1 94.94 75 SER A C 1
ATOM 630 O O . SER A 1 75 ? -5.406 -3.465 -17.609 1 94.94 75 SER A O 1
ATOM 632 N N . ILE A 1 76 ? -4.688 -3.027 -19.734 1 93.75 76 ILE A N 1
ATOM 633 C CA . ILE A 1 76 ? -4.812 -1.581 -19.594 1 93.75 76 ILE A CA 1
ATOM 634 C C . ILE A 1 76 ? -6.285 -1.199 -19.469 1 93.75 76 ILE A C 1
ATOM 636 O O . ILE A 1 76 ? -6.656 -0.453 -18.562 1 93.75 76 ILE A O 1
ATOM 640 N N . PHE A 1 77 ? -7.066 -1.761 -20.281 1 95.94 77 PHE A N 1
ATOM 641 C CA . PHE A 1 77 ? -8.492 -1.459 -20.281 1 95.94 77 PHE A CA 1
ATOM 642 C C . PHE A 1 77 ? -9.148 -1.939 -19 1 95.94 77 PHE A C 1
ATOM 644 O O . PHE A 1 77 ? -9.969 -1.228 -18.406 1 95.94 77 PHE A O 1
ATOM 651 N N . ILE A 1 78 ? -8.812 -3.072 -18.562 1 97 78 ILE A N 1
ATOM 652 C CA . ILE A 1 78 ? -9.375 -3.631 -17.344 1 97 78 ILE A CA 1
ATOM 653 C C . ILE A 1 78 ? -8.977 -2.764 -16.156 1 97 78 ILE A C 1
ATOM 655 O O . ILE A 1 78 ? -9.789 -2.52 -15.25 1 97 78 ILE A O 1
ATOM 659 N N . SER A 1 79 ? -7.727 -2.299 -16.109 1 95.75 79 SER A N 1
ATOM 660 C CA . SER A 1 79 ? -7.273 -1.417 -15.047 1 95.75 79 SER A CA 1
ATOM 661 C C . SER A 1 79 ? -8.086 -0.126 -15.008 1 95.75 79 SER A C 1
ATOM 663 O O . SER A 1 79 ? -8.516 0.314 -13.945 1 95.75 79 SER A O 1
ATOM 665 N N . ILE A 1 80 ? -8.328 0.469 -16.172 1 96.06 80 ILE A N 1
ATOM 666 C CA . ILE A 1 80 ? -9.078 1.721 -16.266 1 96.06 80 ILE A CA 1
ATOM 667 C C . ILE A 1 80 ? -10.523 1.493 -15.828 1 96.06 80 ILE A C 1
ATOM 669 O O . ILE A 1 80 ? -11.078 2.281 -15.055 1 96.06 80 ILE A O 1
ATOM 673 N N . GLN A 1 81 ? -11.086 0.433 -16.281 1 97.75 81 GLN A N 1
ATOM 674 C CA . GLN A 1 81 ? -12.469 0.112 -15.945 1 97.75 81 GLN A CA 1
ATOM 675 C C . GLN A 1 81 ? -12.617 -0.155 -14.445 1 97.75 81 GLN A C 1
ATOM 677 O O . GLN A 1 81 ? -13.562 0.328 -13.82 1 97.75 81 GLN A O 1
ATOM 682 N N . THR A 1 82 ? -11.727 -0.931 -13.961 1 97.56 82 THR A N 1
ATOM 683 C CA . THR A 1 82 ? -11.75 -1.232 -12.531 1 97.56 82 THR A CA 1
ATOM 684 C C . THR A 1 82 ? -11.641 0.047 -11.711 1 97.56 82 THR A C 1
ATOM 686 O O . THR A 1 82 ? -12.438 0.272 -10.797 1 97.56 82 THR A O 1
ATOM 689 N N . ALA A 1 83 ? -10.672 0.86 -12.07 1 97.19 83 ALA A N 1
ATOM 690 C CA . ALA A 1 83 ? -10.453 2.109 -11.344 1 97.19 83 ALA A CA 1
ATOM 691 C C . ALA A 1 83 ? -11.68 3.012 -11.43 1 97.19 83 ALA A C 1
ATOM 693 O O . ALA A 1 83 ? -12.008 3.707 -10.461 1 97.19 83 ALA A O 1
ATOM 694 N N . PHE A 1 84 ? -12.289 2.963 -12.531 1 97.75 84 PHE A N 1
ATOM 695 C CA . PHE A 1 84 ? -13.484 3.773 -12.742 1 97.75 84 PHE A CA 1
ATOM 696 C C . PHE A 1 84 ? -14.602 3.34 -11.797 1 97.75 84 PHE A C 1
ATOM 698 O O . PHE A 1 84 ? -15.141 4.156 -11.047 1 97.75 84 PHE A O 1
ATOM 705 N N . PHE A 1 85 ? -14.938 2.119 -11.781 1 97.81 85 PHE A N 1
ATOM 706 C CA . PHE A 1 85 ? -16.031 1.619 -10.961 1 97.81 85 PHE A CA 1
ATOM 707 C C . PHE A 1 85 ? -15.688 1.71 -9.484 1 97.81 85 PHE A C 1
ATOM 709 O O . PHE A 1 85 ? -16.516 2.119 -8.664 1 97.81 85 PHE A O 1
ATOM 716 N N . VAL A 1 86 ? -14.477 1.359 -9.117 1 97.81 86 VAL A N 1
ATOM 717 C CA . VAL A 1 86 ? -14.055 1.403 -7.715 1 97.81 86 VAL A CA 1
ATOM 718 C C . VAL A 1 86 ? -14.141 2.838 -7.199 1 97.81 86 VAL A C 1
ATOM 720 O O . VAL A 1 86 ? -14.633 3.08 -6.098 1 97.81 86 VAL A O 1
ATOM 723 N N . SER A 1 87 ? -13.617 3.768 -8.023 1 97.31 87 SER A N 1
ATOM 724 C CA . SER A 1 87 ? -13.609 5.16 -7.578 1 97.31 87 SER A CA 1
ATOM 725 C C . SER A 1 87 ? -15.031 5.688 -7.406 1 97.31 87 SER A C 1
ATOM 727 O O . SER A 1 87 ? -15.336 6.344 -6.406 1 97.31 87 SER A O 1
ATOM 729 N N . ILE A 1 88 ? -15.938 5.375 -8.305 1 97.25 88 ILE A N 1
ATOM 730 C CA . ILE A 1 88 ? -17.312 5.855 -8.242 1 97.25 88 ILE A CA 1
ATOM 731 C C . ILE A 1 88 ? -18.016 5.254 -7.031 1 97.25 88 ILE A C 1
ATOM 733 O O . ILE A 1 88 ? -18.641 5.973 -6.246 1 97.25 88 ILE A O 1
ATOM 737 N N . PHE A 1 89 ? -17.891 3.986 -6.859 1 95.5 89 PHE A N 1
ATOM 738 C CA . PHE A 1 89 ? -18.547 3.316 -5.742 1 95.5 89 PHE A CA 1
ATOM 739 C C . PHE A 1 89 ? -17.969 3.785 -4.414 1 95.5 89 PHE A C 1
ATOM 741 O O . PHE A 1 89 ? -18.703 3.969 -3.439 1 95.5 89 PHE A O 1
ATOM 748 N N . SER A 1 90 ? -16.672 3.957 -4.398 1 96.44 90 SER A N 1
ATOM 749 C CA . SER A 1 90 ? -16.031 4.418 -3.172 1 96.44 90 SER A CA 1
ATOM 750 C C . SER A 1 90 ? -16.453 5.844 -2.828 1 96.44 90 SER A C 1
ATOM 752 O O . SER A 1 90 ? -16.625 6.18 -1.655 1 96.44 90 SER A O 1
ATOM 754 N N . LEU A 1 91 ? -16.578 6.664 -3.895 1 96.56 91 LEU A N 1
ATOM 755 C CA . LEU A 1 91 ? -17.031 8.031 -3.672 1 96.56 91 LEU A CA 1
ATOM 756 C C . LEU A 1 91 ? -18.438 8.055 -3.08 1 96.56 91 LEU A C 1
ATOM 758 O O . LEU A 1 91 ? -18.719 8.805 -2.141 1 96.56 91 LEU A O 1
ATOM 762 N N . ILE A 1 92 ? -19.297 7.234 -3.58 1 94.19 92 ILE A N 1
ATOM 763 C CA . ILE A 1 92 ? -20.672 7.176 -3.117 1 94.19 92 ILE A CA 1
ATOM 764 C C . ILE A 1 92 ? -20.719 6.645 -1.686 1 94.19 92 ILE A C 1
ATOM 766 O O . ILE A 1 92 ? -21.281 7.289 -0.796 1 94.19 92 ILE A O 1
ATOM 770 N N . MET A 1 93 ? -20.047 5.594 -1.472 1 92.62 93 MET A N 1
ATOM 771 C CA . MET A 1 93 ? -20.094 4.941 -0.165 1 92.62 93 MET A CA 1
ATOM 772 C C . MET A 1 93 ? -19.359 5.766 0.883 1 92.62 93 MET A C 1
ATOM 774 O O . MET A 1 93 ? -19.844 5.93 2.004 1 92.62 93 MET A O 1
ATOM 778 N N . GLY A 1 94 ? -18.141 6.184 0.519 1 93.94 94 GLY A N 1
ATOM 779 C CA . GLY A 1 94 ? -17.375 7 1.446 1 93.94 94 GLY A CA 1
ATOM 780 C C . GLY A 1 94 ? -18.062 8.297 1.817 1 93.94 94 GLY A C 1
ATOM 781 O O . GLY A 1 94 ? -18.047 8.711 2.979 1 93.94 94 GLY A O 1
ATOM 782 N N . THR A 1 95 ? -18.703 8.922 0.842 1 94.06 95 THR A N 1
ATOM 783 C CA . THR A 1 95 ? -19.406 10.172 1.09 1 94.06 95 THR A CA 1
ATOM 784 C C . THR A 1 95 ? -20.625 9.93 1.971 1 94.06 95 THR A C 1
ATOM 786 O O . THR A 1 95 ? -20.891 10.695 2.908 1 94.06 95 THR A O 1
ATOM 789 N N . MET A 1 96 ? -21.406 8.914 1.66 1 91.38 96 MET A N 1
ATOM 790 C CA . MET A 1 96 ? -22.531 8.555 2.512 1 91.38 96 MET A CA 1
ATOM 791 C C . MET A 1 96 ? -22.078 8.312 3.947 1 91.38 96 MET A C 1
ATOM 793 O O . MET A 1 96 ? -22.734 8.742 4.895 1 91.38 96 MET A O 1
ATOM 797 N N . GLY A 1 97 ? -20.953 7.621 4.062 1 91.44 97 GLY A N 1
ATOM 798 C CA . GLY A 1 97 ? -20.406 7.395 5.391 1 91.44 97 GLY A CA 1
ATOM 799 C C . GLY A 1 97 ? -20 8.672 6.098 1 91.44 97 GLY A C 1
ATOM 800 O O . GLY A 1 97 ? -20.25 8.836 7.293 1 91.44 97 GLY A O 1
ATOM 801 N N . ALA A 1 98 ? -19.344 9.555 5.34 1 93.62 98 ALA A N 1
ATOM 802 C CA . ALA A 1 98 ? -18.938 10.828 5.918 1 93.62 98 ALA A CA 1
ATOM 803 C C . ALA A 1 98 ? -20.141 11.609 6.438 1 93.62 98 ALA A C 1
ATOM 805 O O . ALA A 1 98 ? -20.094 12.188 7.527 1 93.62 98 ALA A O 1
ATOM 806 N N . PHE A 1 99 ? -21.25 11.617 5.68 1 89.81 99 PHE A N 1
ATOM 807 C CA . PHE A 1 99 ? -22.469 12.297 6.113 1 89.81 99 PHE A CA 1
ATOM 808 C C . PHE A 1 99 ? -23.031 11.641 7.367 1 89.81 99 PHE A C 1
ATOM 810 O O . PHE A 1 99 ? -23.469 12.336 8.289 1 89.81 99 PHE A O 1
ATOM 817 N N . LEU A 1 100 ? -23 10.375 7.316 1 88.06 100 LEU A N 1
ATOM 818 C CA . LEU A 1 100 ? -23.547 9.633 8.453 1 88.06 100 LEU A CA 1
ATOM 819 C C . LEU A 1 100 ? -22.781 9.961 9.727 1 88.06 100 LEU A C 1
ATOM 821 O O . LEU A 1 100 ? -23.391 10.242 10.766 1 88.06 100 LEU A O 1
ATOM 825 N N . PHE A 1 101 ? -21.516 10.008 9.664 1 89.69 101 PHE A N 1
ATOM 826 C CA . PHE A 1 101 ? -20.703 10.148 10.867 1 89.69 101 PHE A CA 1
ATOM 827 C C . PHE A 1 101 ? -20.594 11.617 11.273 1 89.69 101 PHE A C 1
ATOM 829 O O . PHE A 1 101 ? -20.484 11.93 12.461 1 89.69 101 PHE A O 1
ATOM 836 N N . GLU A 1 102 ? -20.734 12.508 10.312 1 88.81 102 GLU A N 1
ATOM 837 C CA . GLU A 1 102 ? -20.5 13.914 10.633 1 88.81 102 GLU A CA 1
ATOM 838 C C . GLU A 1 102 ? -21.828 14.648 10.867 1 88.81 102 GLU A C 1
ATOM 840 O O . GLU A 1 102 ? -21.859 15.695 11.508 1 88.81 102 GLU A O 1
ATOM 845 N N . ARG A 1 103 ? -22.922 14.078 10.406 1 83.69 103 ARG A N 1
ATOM 846 C CA . ARG A 1 103 ? -24.156 14.852 10.477 1 83.69 103 ARG A CA 1
ATOM 847 C C . ARG A 1 103 ? -25.188 14.148 11.352 1 83.69 103 ARG A C 1
ATOM 849 O O . ARG A 1 103 ? -26.172 14.758 11.773 1 83.69 103 ARG A O 1
ATOM 856 N N . GLU A 1 104 ? -24.969 12.898 11.602 1 83.5 104 GLU A N 1
ATOM 857 C CA . GLU A 1 104 ? -25.953 12.164 12.398 1 83.5 104 GLU A CA 1
ATOM 858 C C . GLU A 1 104 ? -25.422 11.875 13.797 1 83.5 104 GLU A C 1
ATOM 860 O O . GLU A 1 104 ? -24.203 11.867 14.016 1 83.5 104 GLU A O 1
ATOM 865 N N . LYS A 1 105 ? -26.391 11.758 14.688 1 85.62 105 LYS A N 1
ATOM 866 C CA . LYS A 1 105 ? -26.062 11.352 16.047 1 85.62 105 LYS A CA 1
ATOM 867 C C . LYS A 1 105 ? -26.703 10 16.375 1 85.62 105 LYS A C 1
ATOM 869 O O . LYS A 1 105 ? -27.875 9.773 16.094 1 85.62 105 LYS A O 1
ATOM 874 N N . PHE A 1 106 ? -25.891 9.078 16.672 1 85.69 106 PHE A N 1
ATOM 875 C CA . PHE A 1 106 ? -26.406 7.766 17.047 1 85.69 106 PHE A CA 1
ATOM 876 C C . PHE A 1 106 ? -25.5 7.098 18.062 1 85.69 106 PHE A C 1
ATOM 878 O O . PHE A 1 106 ? -24.375 7.559 18.312 1 85.69 106 PHE A O 1
ATOM 885 N N . LYS A 1 107 ? -26.031 6.094 18.656 1 87.19 107 LYS A N 1
ATOM 886 C CA . LYS A 1 107 ? -25.312 5.402 19.719 1 87.19 107 LYS A CA 1
ATOM 887 C C . LYS A 1 107 ? -24.062 4.703 19.156 1 87.19 107 LYS A C 1
ATOM 889 O O . LYS A 1 107 ? -24.109 4.113 18.078 1 87.19 107 LYS A O 1
ATOM 894 N N . PHE A 1 108 ? -22.875 4.691 19.781 1 88.75 108 PHE A N 1
ATOM 895 C CA . PHE A 1 108 ? -21.609 4.043 19.484 1 88.75 108 PHE A CA 1
ATOM 896 C C . PHE A 1 108 ? -21.016 4.605 18.188 1 88.75 108 PHE A C 1
ATOM 898 O O . PHE A 1 108 ? -20.344 3.889 17.453 1 88.75 108 PHE A O 1
ATOM 905 N N . LYS A 1 109 ? -21.344 5.809 17.906 1 89.69 109 LYS A N 1
ATOM 906 C CA . LYS A 1 109 ? -20.875 6.48 16.688 1 89.69 109 LYS A CA 1
ATOM 907 C C . LYS A 1 109 ? -19.359 6.461 16.594 1 89.69 109 LYS A C 1
ATOM 909 O O . LYS A 1 109 ? -18.797 6.125 15.547 1 89.69 109 LYS A O 1
ATOM 914 N N . GLN A 1 110 ? -18.75 6.77 17.688 1 87.81 110 GLN A N 1
ATOM 915 C CA . GLN A 1 110 ? -17.297 6.836 17.703 1 87.81 110 GLN A CA 1
ATOM 916 C C . GLN A 1 110 ? -16.672 5.461 17.469 1 87.81 110 GLN A C 1
ATOM 918 O O . GLN A 1 110 ? -15.695 5.336 16.734 1 87.81 110 GLN A O 1
ATOM 923 N N . ALA A 1 111 ? -17.25 4.496 18.062 1 86.06 111 ALA A N 1
ATOM 924 C CA . ALA A 1 111 ? -16.766 3.133 17.859 1 86.06 111 ALA A CA 1
ATOM 925 C C . ALA A 1 111 ? -16.922 2.699 16.406 1 86.06 111 ALA A C 1
ATOM 927 O O . ALA A 1 111 ? -16 2.107 15.828 1 86.06 111 ALA A O 1
ATOM 928 N N . PHE A 1 112 ? -18.031 3.041 15.812 1 87.12 112 PHE A N 1
ATOM 929 C CA . PHE A 1 112 ? -18.281 2.678 14.422 1 87.12 112 PHE A CA 1
ATOM 930 C C . PHE A 1 112 ? -17.359 3.441 13.484 1 87.12 112 PHE A C 1
ATOM 932 O O . PHE A 1 112 ? -16.938 2.914 12.461 1 87.12 112 PHE A O 1
ATOM 939 N N . TYR A 1 113 ? -17.078 4.633 13.867 1 86.88 113 TYR A N 1
ATOM 940 C CA . TYR A 1 113 ? -16.156 5.426 13.062 1 86.88 113 TYR A CA 1
ATOM 941 C C . TYR A 1 113 ? -14.766 4.816 13.062 1 86.88 113 TYR A C 1
ATOM 943 O O . TYR A 1 113 ? -14.156 4.652 12 1 86.88 113 TYR A O 1
ATOM 951 N N . PHE A 1 114 ? -14.344 4.363 14.18 1 82.06 114 PHE A N 1
ATOM 952 C CA . PHE A 1 114 ? -13.031 3.74 14.289 1 82.06 114 PHE A CA 1
ATOM 953 C C . PHE A 1 114 ? -12.984 2.428 13.516 1 82.06 114 PHE A C 1
ATOM 955 O O . PHE A 1 114 ? -11.992 2.123 12.859 1 82.06 114 PHE A O 1
ATOM 962 N N . LEU A 1 115 ? -14.062 1.715 13.633 1 83.56 115 LEU A N 1
ATOM 963 C CA . LEU A 1 115 ? -14.141 0.454 12.898 1 83.56 115 LEU A CA 1
ATOM 964 C C . LEU A 1 115 ? -14.102 0.693 11.398 1 83.56 115 LEU A C 1
ATOM 966 O O . LEU A 1 115 ? -13.516 -0.1 10.656 1 83.56 115 LEU A O 1
ATOM 970 N N . ALA A 1 116 ? -14.703 1.791 11.008 1 86 116 ALA A N 1
ATOM 971 C CA . ALA A 1 116 ? -14.75 2.105 9.586 1 86 116 ALA A CA 1
ATOM 972 C C . ALA A 1 116 ? -13.367 2.455 9.055 1 86 116 ALA A C 1
ATOM 974 O O . ALA A 1 116 ? -13.109 2.34 7.852 1 86 116 ALA A O 1
ATOM 975 N N . LEU A 1 117 ? -12.438 2.805 9.945 1 82.25 117 LEU A N 1
ATOM 976 C CA . LEU A 1 117 ? -11.102 3.227 9.523 1 82.25 117 LEU A CA 1
ATOM 977 C C . LEU A 1 117 ? -10.133 2.047 9.516 1 82.25 117 LEU A C 1
ATOM 979 O O . LEU A 1 117 ? -9.055 2.129 8.93 1 82.25 117 LEU A O 1
ATOM 983 N N . LEU A 1 118 ? -10.508 0.895 10.016 1 78.69 118 LEU A N 1
ATOM 984 C CA . LEU A 1 118 ? -9.641 -0.26 10.219 1 78.69 118 LEU A CA 1
ATOM 985 C C . LEU A 1 118 ? -9.156 -0.812 8.883 1 78.69 118 LEU A C 1
ATOM 987 O O . LEU A 1 118 ? -7.996 -1.214 8.758 1 78.69 118 LEU A O 1
ATOM 991 N N . PRO A 1 119 ? -9.977 -0.845 7.836 1 78.5 119 PRO A N 1
ATOM 992 C CA . PRO A 1 119 ? -9.531 -1.423 6.562 1 78.5 119 PRO A CA 1
ATOM 993 C C . PRO A 1 119 ? -8.328 -0.694 5.973 1 78.5 119 PRO A C 1
ATOM 995 O O . PRO A 1 119 ? -7.578 -1.274 5.184 1 78.5 119 PRO A O 1
ATOM 998 N N . LEU A 1 120 ? -8.141 0.537 6.375 1 78 120 LEU A N 1
ATOM 999 C CA . LEU A 1 120 ? -7 1.293 5.879 1 78 120 LEU A CA 1
ATOM 1000 C C . LEU A 1 120 ? -5.699 0.766 6.477 1 78 120 LEU A C 1
ATOM 1002 O O . LEU A 1 120 ? -4.621 0.975 5.914 1 78 120 LEU A O 1
ATOM 1006 N N . VAL A 1 121 ? -5.871 0.068 7.637 1 73.25 121 VAL A N 1
ATOM 1007 C CA . VAL A 1 121 ? -4.688 -0.383 8.359 1 73.25 121 VAL A CA 1
ATOM 1008 C C . VAL A 1 121 ? -4.434 -1.861 8.07 1 73.25 121 VAL A C 1
ATOM 1010 O O . VAL A 1 121 ? -3.326 -2.361 8.281 1 73.25 121 VAL A O 1
ATOM 1013 N N . ILE A 1 122 ? -5.449 -2.531 7.539 1 79.62 122 ILE A N 1
ATOM 1014 C CA . ILE A 1 122 ? -5.324 -3.953 7.238 1 79.62 122 ILE A CA 1
ATOM 1015 C C . ILE A 1 122 ? -4.527 -4.141 5.949 1 79.62 122 ILE A C 1
ATOM 1017 O O . ILE A 1 122 ? -4.816 -3.5 4.938 1 79.62 122 ILE A O 1
ATOM 1021 N N . PRO A 1 123 ? -3.584 -4.984 5.965 1 82.12 123 PRO A N 1
ATOM 1022 C CA . PRO A 1 123 ? -2.818 -5.25 4.746 1 82.12 123 PRO A CA 1
ATOM 1023 C C . PRO A 1 123 ? -3.689 -5.762 3.6 1 82.12 123 PRO A C 1
ATOM 1025 O O . PRO A 1 123 ? -4.582 -6.586 3.818 1 82.12 123 PRO A O 1
ATOM 1028 N N . GLY A 1 124 ? -3.414 -5.234 2.484 1 86.56 124 GLY A N 1
ATOM 1029 C CA . GLY A 1 124 ? -4.199 -5.578 1.31 1 86.56 124 GLY A CA 1
ATOM 1030 C C . GLY A 1 124 ? -4.191 -7.062 1.003 1 86.56 124 GLY A C 1
ATOM 1031 O O . GLY A 1 124 ? -5.188 -7.605 0.516 1 86.56 124 GLY A O 1
ATOM 1032 N N . VAL A 1 125 ? -3.117 -7.699 1.311 1 89.31 125 VAL A N 1
ATOM 1033 C CA . VAL A 1 125 ? -2.982 -9.133 1.053 1 89.31 125 VAL A CA 1
ATOM 1034 C C . VAL A 1 125 ? -3.994 -9.906 1.896 1 89.31 125 VAL A C 1
ATOM 1036 O O . VAL A 1 125 ? -4.625 -10.844 1.41 1 89.31 125 VAL A O 1
ATOM 1039 N N . ILE A 1 126 ? -4.145 -9.461 3.113 1 87.12 126 ILE A N 1
ATOM 1040 C CA . ILE A 1 126 ? -5.07 -10.109 4.031 1 87.12 126 ILE A CA 1
ATOM 1041 C C . ILE A 1 126 ? -6.504 -9.898 3.561 1 87.12 126 ILE A C 1
ATOM 1043 O O . ILE A 1 126 ? -7.316 -10.828 3.58 1 87.12 126 ILE A O 1
ATOM 1047 N N . LEU A 1 127 ? -6.738 -8.703 3.131 1 89.19 127 LEU A N 1
ATOM 1048 C CA . LEU A 1 127 ? -8.078 -8.406 2.633 1 89.19 127 LEU A CA 1
ATOM 1049 C C . LEU A 1 127 ? -8.398 -9.258 1.406 1 89.19 127 LEU A C 1
ATOM 1051 O O . LEU A 1 127 ? -9.492 -9.812 1.303 1 89.19 127 LEU A O 1
ATOM 1055 N N . GLY A 1 128 ? -7.453 -9.352 0.532 1 92.19 128 GLY A N 1
ATOM 1056 C CA . GLY A 1 128 ? -7.648 -10.156 -0.665 1 92.19 128 GLY A CA 1
ATOM 1057 C C . GLY A 1 128 ? -7.879 -11.625 -0.367 1 92.19 128 GLY A C 1
ATOM 1058 O O . GLY A 1 128 ? -8.828 -12.227 -0.872 1 92.19 128 GLY A O 1
ATOM 1059 N N . ILE A 1 129 ? -7.094 -12.18 0.454 1 90.38 129 ILE A N 1
ATOM 1060 C CA . ILE A 1 129 ? -7.184 -13.594 0.779 1 90.38 129 ILE A CA 1
ATOM 1061 C C . ILE A 1 129 ? -8.469 -13.867 1.557 1 90.38 129 ILE A C 1
ATOM 1063 O O . ILE A 1 129 ? -9.156 -14.859 1.301 1 90.38 129 ILE A O 1
ATOM 1067 N N . SER A 1 130 ? -8.719 -12.977 2.512 1 90.12 130 SER A N 1
ATOM 1068 C CA . SER A 1 130 ? -9.93 -13.156 3.305 1 90.12 130 SER A CA 1
ATOM 1069 C C . SER A 1 130 ? -11.172 -13.133 2.424 1 90.12 130 SER A C 1
ATOM 1071 O O . SER A 1 130 ? -12.094 -13.922 2.623 1 90.12 130 SER A O 1
ATOM 1073 N N . LEU A 1 131 ? -11.211 -12.266 1.501 1 91.88 131 LEU A N 1
ATOM 1074 C CA . LEU A 1 131 ? -12.352 -12.188 0.593 1 91.88 131 LEU A CA 1
ATOM 1075 C C . LEU A 1 131 ? -12.414 -13.422 -0.301 1 91.88 131 LEU A C 1
ATOM 1077 O O . LEU A 1 131 ? -13.508 -13.93 -0.574 1 91.88 131 LEU A O 1
ATOM 1081 N N . LEU A 1 132 ? -11.297 -13.82 -0.772 1 91.38 132 LEU A N 1
ATOM 1082 C CA . LEU A 1 132 ? -11.234 -15.031 -1.589 1 91.38 132 LEU A CA 1
ATOM 1083 C C . LEU A 1 132 ? -11.812 -16.219 -0.835 1 91.38 132 LEU A C 1
ATOM 1085 O O . LEU A 1 132 ? -12.656 -16.953 -1.367 1 91.38 132 LEU A O 1
ATOM 1089 N N . LEU A 1 133 ? -11.391 -16.375 0.392 1 87.25 133 LEU A N 1
ATOM 1090 C CA . LEU A 1 133 ? -11.828 -17.516 1.197 1 87.25 133 LEU A CA 1
ATOM 1091 C C . LEU A 1 133 ? -13.312 -17.406 1.524 1 87.25 133 LEU A C 1
ATOM 1093 O O . LEU A 1 133 ? -14.039 -18.406 1.491 1 87.25 133 LEU A O 1
ATOM 1097 N N . ALA A 1 134 ? -13.703 -16.234 1.824 1 88.94 134 ALA A N 1
ATOM 1098 C CA . ALA A 1 134 ? -15.102 -16.016 2.17 1 88.94 134 ALA A CA 1
ATOM 1099 C C . ALA A 1 134 ? -16.016 -16.281 0.97 1 88.94 134 ALA A C 1
ATOM 1101 O O . ALA A 1 134 ? -17.062 -16.906 1.103 1 88.94 134 ALA A O 1
ATOM 1102 N N . THR A 1 135 ? -15.664 -15.773 -0.138 1 89.5 135 THR A N 1
ATOM 1103 C CA . THR A 1 135 ? -16.5 -15.938 -1.323 1 89.5 135 THR A CA 1
ATOM 1104 C C . THR A 1 135 ? -16.5 -17.391 -1.786 1 89.5 135 THR A C 1
ATOM 1106 O O . THR A 1 135 ? -17.531 -17.906 -2.213 1 89.5 135 THR A O 1
ATOM 1109 N N . ASN A 1 136 ? -15.352 -18 -1.752 1 86.12 136 ASN A N 1
ATOM 1110 C CA . ASN A 1 136 ? -15.297 -19.422 -2.066 1 86.12 136 ASN A CA 1
ATOM 1111 C C . ASN A 1 136 ? -16.203 -20.234 -1.141 1 86.12 136 ASN A C 1
ATOM 1113 O O . ASN A 1 136 ? -16.906 -21.141 -1.589 1 86.12 136 ASN A O 1
ATOM 1117 N N . SER A 1 137 ? -16.156 -19.875 0.106 1 86 137 SER A N 1
ATOM 1118 C CA . SER A 1 137 ? -17 -20.562 1.086 1 86 137 SER A CA 1
ATOM 1119 C C . SER A 1 137 ? -18.469 -20.328 0.805 1 86 137 SER A C 1
ATOM 1121 O O . SER A 1 137 ? -19.266 -21.281 0.831 1 86 137 SER A O 1
ATOM 1123 N N . ALA A 1 138 ? -18.781 -19.141 0.547 1 86.75 138 ALA A N 1
ATOM 1124 C CA . ALA A 1 138 ? -20.172 -18.797 0.241 1 86.75 138 ALA A CA 1
ATOM 1125 C C . ALA A 1 138 ? -20.625 -19.469 -1.057 1 86.75 138 ALA A C 1
ATOM 1127 O O . ALA A 1 138 ? -21.75 -19.969 -1.145 1 86.75 138 ALA A O 1
ATOM 1128 N N . GLY A 1 139 ? -19.781 -19.391 -2.016 1 85.44 139 GLY A N 1
ATOM 1129 C CA . GLY A 1 139 ? -20.094 -20.047 -3.279 1 85.44 139 GLY A CA 1
ATOM 1130 C C . GLY A 1 139 ? -20.328 -21.531 -3.143 1 85.44 139 GLY A C 1
ATOM 1131 O O . GLY A 1 139 ? -21.297 -22.062 -3.693 1 85.44 139 GLY A O 1
ATOM 1132 N N . THR A 1 140 ? -19.5 -22.141 -2.459 1 82.31 140 THR A N 1
ATOM 1133 C CA . THR A 1 140 ? -19.641 -23.578 -2.234 1 82.31 140 THR A CA 1
ATOM 1134 C C . THR A 1 140 ? -20.922 -23.891 -1.449 1 82.31 140 THR A C 1
ATOM 1136 O O . THR A 1 140 ? -21.625 -24.844 -1.754 1 82.31 140 THR A O 1
ATOM 1139 N N . TYR A 1 141 ? -21.125 -23.109 -0.484 1 83.75 141 TYR A N 1
ATOM 1140 C CA . TYR A 1 141 ? -22.328 -23.297 0.315 1 83.75 141 TYR A CA 1
ATOM 1141 C C . TYR A 1 141 ? -23.578 -23.156 -0.543 1 83.75 141 TYR A C 1
ATOM 1143 O O . TYR A 1 141 ? -24.5 -23.984 -0.46 1 83.75 141 TYR A O 1
ATOM 1151 N N . ILE A 1 142 ? -23.578 -22.172 -1.321 1 87.12 142 ILE A N 1
ATOM 1152 C CA . ILE A 1 142 ? -24.734 -21.891 -2.162 1 87.12 142 ILE A CA 1
ATOM 1153 C C . ILE A 1 142 ? -24.891 -23 -3.213 1 87.12 142 ILE A C 1
ATOM 1155 O O . ILE A 1 142 ? -26 -23.438 -3.51 1 87.12 142 ILE A O 1
ATOM 1159 N N . GLU A 1 143 ? -23.766 -23.375 -3.721 1 85.5 143 GLU A N 1
ATOM 1160 C CA . GLU A 1 143 ? -23.797 -24.469 -4.699 1 85.5 143 GLU A CA 1
ATOM 1161 C C . GLU A 1 143 ? -24.297 -25.766 -4.07 1 85.5 143 GLU A C 1
ATOM 1163 O O . GLU A 1 143 ? -25.109 -26.469 -4.66 1 85.5 143 GLU A O 1
ATOM 1168 N N . ASP A 1 144 ? -23.875 -26.062 -2.93 1 84.25 144 ASP A N 1
ATOM 1169 C CA . ASP A 1 144 ? -24.234 -27.297 -2.246 1 84.25 144 ASP A CA 1
ATOM 1170 C C . ASP A 1 144 ? -25.688 -27.266 -1.772 1 84.25 144 ASP A C 1
ATOM 1172 O O . ASP A 1 144 ? -26.391 -28.266 -1.823 1 84.25 144 ASP A O 1
ATOM 1176 N N . THR A 1 145 ? -26.141 -26.109 -1.316 1 86.62 145 THR A N 1
ATOM 1177 C CA . THR A 1 145 ? -27.469 -26 -0.722 1 86.62 145 THR A CA 1
ATOM 1178 C C . THR A 1 145 ? -28.516 -25.75 -1.796 1 86.62 145 THR A C 1
ATOM 1180 O O . THR A 1 145 ? -29.609 -26.328 -1.752 1 86.62 145 THR A O 1
ATOM 1183 N N . PHE A 1 146 ? -28.125 -24.891 -2.777 1 91.06 146 PHE A N 1
ATOM 1184 C CA . PHE A 1 146 ? -29.156 -24.453 -3.715 1 91.06 146 PHE A CA 1
ATOM 1185 C C . PHE A 1 146 ? -28.844 -24.922 -5.129 1 91.06 146 PHE A C 1
ATOM 1187 O O . PHE A 1 146 ? -29.656 -24.766 -6.035 1 91.06 146 PHE A O 1
ATOM 1194 N N . GLY A 1 147 ? -27.641 -25.391 -5.391 1 86 147 GLY A N 1
ATOM 1195 C CA . GLY A 1 147 ? -27.219 -25.844 -6.711 1 86 147 GLY A CA 1
ATOM 1196 C C . GLY A 1 147 ? -26.938 -24.688 -7.66 1 86 147 GLY A C 1
ATOM 1197 O O . GLY A 1 147 ? -27 -24.859 -8.883 1 86 147 GLY A O 1
ATOM 1198 N N . LEU A 1 148 ? -26.812 -23.531 -7.113 1 86.81 148 LEU A N 1
ATOM 1199 C CA . LEU A 1 148 ? -26.594 -22.344 -7.918 1 86.81 148 LEU A CA 1
ATOM 1200 C C . LEU A 1 148 ? -25.109 -21.953 -7.926 1 86.81 148 LEU A C 1
ATOM 1202 O O . LEU A 1 148 ? -24.453 -21.969 -6.883 1 86.81 148 LEU A O 1
ATOM 1206 N N . ASP A 1 149 ? -24.578 -21.828 -9.164 1 82.12 149 ASP A N 1
ATOM 1207 C CA . ASP A 1 149 ? -23.203 -21.344 -9.305 1 82.12 149 ASP A CA 1
ATOM 1208 C C . ASP A 1 149 ? -23.188 -19.828 -9.555 1 82.12 149 ASP A C 1
ATOM 1210 O O . ASP A 1 149 ? -23.5 -19.375 -10.656 1 82.12 149 ASP A O 1
ATOM 1214 N N . ILE A 1 150 ? -22.859 -19.203 -8.508 1 83.44 150 ILE A N 1
ATOM 1215 C CA . ILE A 1 150 ? -22.828 -17.75 -8.602 1 83.44 150 ILE A CA 1
ATOM 1216 C C . ILE A 1 150 ? -21.438 -17.281 -9.023 1 83.44 150 ILE A C 1
ATOM 1218 O O . ILE A 1 150 ? -20.484 -17.344 -8.234 1 83.44 150 ILE A O 1
ATOM 1222 N N . SER A 1 151 ? -21.328 -16.75 -10.164 1 80.62 151 SER A N 1
ATOM 1223 C CA . SER A 1 151 ? -20.047 -16.406 -10.797 1 80.62 151 SER A CA 1
ATOM 1224 C C . SER A 1 151 ? -19.344 -15.289 -10.039 1 80.62 151 SER A C 1
ATOM 1226 O O . SER A 1 151 ? -18.109 -15.234 -10.023 1 80.62 151 SER A O 1
ATOM 1228 N N . ILE A 1 152 ? -20.078 -14.445 -9.383 1 80.56 152 ILE A N 1
ATOM 1229 C CA . ILE A 1 152 ? -19.5 -13.281 -8.727 1 80.56 152 ILE A CA 1
ATOM 1230 C C . ILE A 1 152 ? -18.766 -13.719 -7.469 1 80.56 152 ILE A C 1
ATOM 1232 O O . ILE A 1 152 ? -17.953 -12.961 -6.926 1 80.56 152 ILE A O 1
ATOM 1236 N N . LEU A 1 153 ? -18.984 -14.891 -7.043 1 85.75 153 LEU A N 1
ATOM 1237 C CA . LEU A 1 153 ? -18.344 -15.391 -5.828 1 85.75 153 LEU A CA 1
ATOM 1238 C C . LEU A 1 153 ? -17.047 -16.109 -6.16 1 85.75 153 LEU A C 1
ATOM 1240 O O . LEU A 1 153 ? -16.453 -16.766 -5.293 1 85.75 153 LEU A O 1
ATOM 1244 N N . ARG A 1 154 ? -16.656 -15.938 -7.441 1 88.56 154 ARG A N 1
ATOM 1245 C CA . ARG A 1 154 ? -15.367 -16.438 -7.914 1 88.56 154 ARG A CA 1
ATOM 1246 C C . ARG A 1 154 ? -14.484 -15.289 -8.406 1 88.56 154 ARG A C 1
ATOM 1248 O O . ARG A 1 154 ? -14.97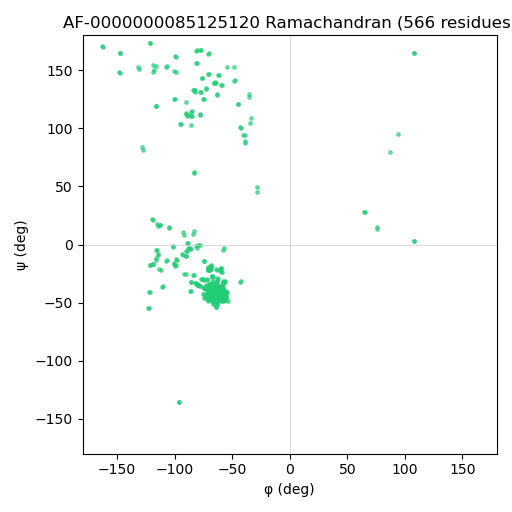7 -14.195 -8.688 1 88.56 154 ARG A O 1
ATOM 1255 N N . PRO A 1 155 ? -13.242 -15.539 -8.336 1 91.5 155 PRO A N 1
ATOM 1256 C CA . PRO A 1 155 ? -12.352 -14.5 -8.859 1 91.5 155 PRO A CA 1
ATOM 1257 C C . PRO A 1 155 ? -12.82 -13.945 -10.203 1 91.5 155 PRO A C 1
ATOM 1259 O O . PRO A 1 155 ? -13.07 -14.703 -11.141 1 91.5 155 PRO A O 1
ATOM 1262 N N . SER A 1 156 ? -13.055 -12.711 -10.227 1 94 156 SER A N 1
ATOM 1263 C CA . SER A 1 156 ? -13.648 -12.039 -11.375 1 94 156 SER A CA 1
ATOM 1264 C C . SER A 1 156 ? -13.43 -10.531 -11.312 1 94 156 SER A C 1
ATOM 1266 O O . SER A 1 156 ? -12.938 -10.016 -10.305 1 94 156 SER A O 1
ATOM 1268 N N . PHE A 1 157 ? -13.766 -9.906 -12.414 1 94.88 157 PHE A N 1
ATOM 1269 C CA . PHE A 1 157 ? -13.688 -8.453 -12.523 1 94.88 157 PHE A CA 1
ATOM 1270 C C . PHE A 1 157 ? -14.484 -7.789 -11.398 1 94.88 157 PHE A C 1
ATOM 1272 O O . PHE A 1 157 ? -13.969 -6.898 -10.719 1 94.88 157 PHE A O 1
ATOM 1279 N N . TRP A 1 158 ? -15.586 -8.289 -11.086 1 93.69 158 TRP A N 1
ATOM 1280 C CA . TRP A 1 158 ? -16.469 -7.66 -10.109 1 93.69 158 TRP A CA 1
ATOM 1281 C C . TRP A 1 158 ? -15.984 -7.926 -8.688 1 93.69 158 TRP A C 1
ATOM 1283 O O . TRP A 1 158 ? -16.156 -7.082 -7.805 1 93.69 158 TRP A O 1
ATOM 1293 N N . LEU A 1 159 ? -15.445 -9.086 -8.469 1 93.88 159 LEU A N 1
ATOM 1294 C CA . LEU A 1 159 ? -14.93 -9.383 -7.141 1 93.88 159 LEU A CA 1
ATOM 1295 C C . LEU A 1 159 ? -13.75 -8.477 -6.805 1 93.88 159 LEU A C 1
ATOM 1297 O O . LEU A 1 159 ? -13.562 -8.102 -5.645 1 93.88 159 LEU A O 1
ATOM 1301 N N . VAL A 1 160 ? -12.93 -8.148 -7.879 1 96.12 160 VAL A N 1
ATOM 1302 C CA . VAL A 1 160 ? -11.828 -7.211 -7.695 1 96.12 160 VAL A CA 1
ATOM 1303 C C . VAL A 1 160 ? -12.367 -5.852 -7.258 1 96.12 160 VAL A C 1
ATOM 1305 O O . VAL A 1 160 ? -11.844 -5.238 -6.324 1 96.12 160 VAL A O 1
ATOM 1308 N N . ILE A 1 161 ? -13.43 -5.422 -7.863 1 95.62 161 ILE A N 1
ATOM 1309 C CA . ILE A 1 161 ? -14.039 -4.133 -7.551 1 95.62 161 ILE A CA 1
ATOM 1310 C C . ILE A 1 161 ? -14.539 -4.137 -6.105 1 95.62 161 ILE A C 1
ATOM 1312 O O . ILE A 1 161 ? -14.273 -3.203 -5.348 1 95.62 161 ILE A O 1
ATOM 1316 N N . VAL A 1 162 ? -15.133 -5.223 -5.75 1 91.19 162 VAL A N 1
ATOM 1317 C CA . VAL A 1 162 ? -15.672 -5.352 -4.398 1 91.19 162 VAL A CA 1
ATOM 1318 C C . VAL A 1 162 ? -14.531 -5.355 -3.385 1 91.19 162 VAL A C 1
ATOM 1320 O O . VAL A 1 162 ? -14.641 -4.75 -2.314 1 91.19 162 VAL A O 1
ATOM 1323 N N . GLY A 1 163 ? -13.516 -6.023 -3.707 1 92.5 163 GLY A N 1
ATOM 1324 C CA . GLY A 1 163 ? -12.375 -6.105 -2.809 1 92.5 163 GLY A CA 1
ATOM 1325 C C . GLY A 1 163 ? -11.688 -4.77 -2.596 1 92.5 163 GLY A C 1
ATOM 1326 O O . GLY A 1 163 ? -11.352 -4.414 -1.466 1 92.5 163 GLY A O 1
ATOM 1327 N N . GLN A 1 164 ? -11.523 -4.023 -3.67 1 94.62 164 GLN A N 1
ATOM 1328 C CA . GLN A 1 164 ? -10.844 -2.734 -3.586 1 94.62 164 GLN A CA 1
ATOM 1329 C C . GLN A 1 164 ? -11.742 -1.675 -2.963 1 94.62 164 GLN A C 1
ATOM 1331 O O . GLN A 1 164 ? -11.266 -0.766 -2.281 1 94.62 164 GLN A O 1
ATOM 1336 N N . PHE A 1 165 ? -12.914 -1.882 -3.186 1 90.12 165 PHE A N 1
ATOM 1337 C CA . PHE A 1 165 ? -13.953 -0.959 -2.729 1 90.12 165 PHE A CA 1
ATOM 1338 C C . PHE A 1 165 ? -13.922 -0.819 -1.212 1 90.12 165 PHE A C 1
ATOM 1340 O O . PHE A 1 165 ? -14.133 0.272 -0.679 1 90.12 165 PHE A O 1
ATOM 1347 N N . SER A 1 166 ? -13.664 -1.806 -0.522 1 82.56 166 SER A N 1
ATOM 1348 C CA . SER A 1 166 ? -13.742 -1.854 0.934 1 82.56 166 SER A CA 1
ATOM 1349 C C . SER A 1 166 ? -12.766 -0.877 1.573 1 82.56 166 SER A C 1
ATOM 1351 O O . SER A 1 166 ? -13.164 0.01 2.33 1 82.56 166 SER A O 1
ATOM 1353 N N . PHE A 1 167 ? -11.547 -0.895 1.17 1 88.12 167 PHE A N 1
ATOM 1354 C CA . PHE A 1 167 ? -10.562 -0.056 1.844 1 88.12 167 PHE A CA 1
ATOM 1355 C C . PHE A 1 167 ? -10.484 1.317 1.188 1 88.12 167 PHE A C 1
ATOM 1357 O O . PHE A 1 167 ? -10.195 2.312 1.854 1 88.12 167 PHE A O 1
ATOM 1364 N N . ILE A 1 168 ? -10.82 1.454 -0.07 1 95.06 168 ILE A N 1
ATOM 1365 C CA . ILE A 1 168 ? -10.719 2.742 -0.748 1 95.06 168 ILE A CA 1
ATOM 1366 C C . ILE A 1 168 ? -11.883 3.637 -0.324 1 95.06 168 ILE A C 1
ATOM 1368 O O . ILE A 1 168 ? -11.727 4.855 -0.208 1 95.06 168 ILE A O 1
ATOM 1372 N N . SER A 1 169 ? -13.039 3.041 0.013 1 94.62 169 SER A N 1
ATOM 1373 C CA . SER A 1 169 ? -14.156 3.809 0.545 1 94.62 169 SER A CA 1
ATOM 1374 C C . SER A 1 169 ? -13.805 4.445 1.886 1 94.62 169 SER A C 1
ATOM 1376 O O . SER A 1 169 ? -14.258 5.551 2.191 1 94.62 169 SER A O 1
ATOM 1378 N N . THR A 1 170 ? -13.078 3.701 2.648 1 91.81 170 THR A N 1
ATOM 1379 C CA . THR A 1 170 ? -12.648 4.219 3.943 1 91.81 170 THR A CA 1
ATOM 1380 C C . THR A 1 170 ? -11.773 5.453 3.77 1 91.81 170 THR A C 1
ATOM 1382 O O . THR A 1 170 ? -11.906 6.426 4.516 1 91.81 170 THR A O 1
ATOM 1385 N N . PHE A 1 171 ? -10.898 5.453 2.758 1 92.94 171 PHE A N 1
ATOM 1386 C CA . PHE A 1 171 ? -10.102 6.625 2.436 1 92.94 171 PHE A CA 1
ATOM 1387 C C . PHE A 1 171 ? -10.992 7.809 2.07 1 92.94 171 PHE A C 1
ATOM 1389 O O . PHE A 1 171 ? -10.797 8.914 2.57 1 92.94 171 PHE A O 1
ATOM 1396 N N . VAL A 1 172 ? -11.953 7.559 1.268 1 95.69 172 VAL A N 1
ATOM 1397 C CA . VAL A 1 172 ? -12.867 8.617 0.846 1 95.69 172 VAL A CA 1
ATOM 1398 C C . VAL A 1 172 ? -13.641 9.148 2.053 1 95.69 172 VAL A C 1
ATOM 1400 O O . VAL A 1 172 ? -13.82 10.359 2.199 1 95.69 172 VAL A O 1
ATOM 1403 N N . LEU A 1 173 ? -14.062 8.25 2.883 1 94.5 173 LEU A N 1
ATOM 1404 C CA . LEU A 1 173 ? -14.766 8.617 4.105 1 94.5 173 LEU A CA 1
ATOM 1405 C C . LEU A 1 173 ? -13.93 9.586 4.945 1 94.5 173 LEU A C 1
ATOM 1407 O O . LEU A 1 173 ? -14.438 10.609 5.406 1 94.5 173 LEU A O 1
ATOM 1411 N N . LEU A 1 174 ? -12.719 9.273 5.059 1 92.12 174 LEU A N 1
ATOM 1412 C CA . LEU A 1 174 ? -11.82 10.078 5.879 1 92.12 174 LEU A CA 1
ATOM 1413 C C . LEU A 1 174 ? -11.648 11.469 5.281 1 92.12 174 LEU A C 1
ATOM 1415 O O . LEU A 1 174 ? -11.734 12.477 5.992 1 92.12 174 LEU A O 1
ATOM 1419 N N . VAL A 1 175 ? -11.438 11.523 3.982 1 93.06 175 VAL A N 1
ATOM 1420 C CA . VAL A 1 175 ? -11.156 12.781 3.301 1 93.06 175 VAL A CA 1
ATOM 1421 C C . VAL A 1 175 ? -12.406 13.664 3.309 1 93.06 175 VAL A C 1
ATOM 1423 O O . VAL A 1 175 ? -12.336 14.844 3.635 1 93.06 175 VAL A O 1
ATOM 1426 N N . VAL A 1 176 ? -13.531 13.094 3.027 1 95.38 176 VAL A N 1
ATOM 1427 C CA . VAL A 1 176 ? -14.773 13.852 2.943 1 95.38 176 VAL A CA 1
ATOM 1428 C C . VAL A 1 176 ? -15.219 14.281 4.344 1 95.38 176 VAL A C 1
ATOM 1430 O O . VAL A 1 176 ? -15.727 15.391 4.527 1 95.38 176 VAL A O 1
ATOM 1433 N N . SER A 1 177 ? -15.016 13.414 5.348 1 94.94 177 SER A N 1
ATOM 1434 C CA . SER A 1 177 ? -15.328 13.781 6.727 1 94.94 177 SER A CA 1
ATOM 1435 C C . SER A 1 177 ? -14.508 14.984 7.176 1 94.94 177 SER A C 1
ATOM 1437 O O . SER A 1 177 ? -15.039 15.898 7.812 1 94.94 177 SER A O 1
ATOM 1439 N N . ALA A 1 178 ? -13.297 14.984 6.812 1 92.06 178 ALA A N 1
ATOM 1440 C CA . ALA A 1 178 ? -12.422 16.094 7.191 1 92.06 178 ALA A CA 1
ATOM 1441 C C . ALA A 1 178 ? -12.898 17.406 6.582 1 92.06 178 ALA A C 1
ATOM 1443 O O . ALA A 1 178 ? -12.844 18.453 7.234 1 92.06 178 ALA A O 1
ATOM 1444 N N . ARG A 1 179 ? -13.32 17.312 5.367 1 93.62 179 ARG A N 1
ATOM 1445 C CA . ARG A 1 179 ? -13.82 18.516 4.711 1 93.62 179 ARG A CA 1
ATOM 1446 C C . ARG A 1 179 ? -15.164 18.938 5.293 1 93.62 179 ARG A C 1
ATOM 1448 O O . ARG A 1 179 ? -15.43 20.125 5.477 1 93.62 179 ARG A O 1
ATOM 1455 N N . LEU A 1 180 ? -15.992 18.031 5.551 1 94 180 LEU A N 1
ATOM 1456 C CA . LEU A 1 180 ? -17.328 18.297 6.078 1 94 180 LEU A CA 1
ATOM 1457 C C . LEU A 1 180 ? -17.25 18.938 7.461 1 94 180 LEU A C 1
ATOM 1459 O O . LEU A 1 180 ? -18.094 19.766 7.816 1 94 180 LEU A O 1
ATOM 1463 N N . LYS A 1 181 ? -16.25 18.547 8.195 1 93.38 181 LYS A N 1
ATOM 1464 C CA . LYS A 1 181 ? -16.062 19.109 9.531 1 93.38 181 LYS A CA 1
ATOM 1465 C C . LYS A 1 181 ? -15.773 20.609 9.453 1 93.38 181 LYS A C 1
ATOM 1467 O O . LYS A 1 181 ? -16.031 21.344 10.414 1 93.38 181 LYS A O 1
ATOM 1472 N N . LYS A 1 182 ? -15.344 21.016 8.367 1 92.94 182 LYS A N 1
ATOM 1473 C CA . LYS A 1 182 ? -15.008 22.422 8.195 1 92.94 182 LYS A CA 1
ATOM 1474 C C . LYS A 1 182 ? -16.219 23.219 7.707 1 92.94 182 LYS A C 1
ATOM 1476 O O . LYS A 1 182 ? -16.156 24.453 7.582 1 92.94 182 LYS A O 1
ATOM 1481 N N . PHE A 1 183 ? -17.281 22.562 7.426 1 92.25 183 PHE A N 1
ATOM 1482 C CA . PHE A 1 183 ? -18.484 23.203 6.902 1 92.25 183 PHE A CA 1
ATOM 1483 C C . PHE A 1 183 ? -19.188 24 7.992 1 92.25 183 PHE A C 1
ATOM 1485 O O . PHE A 1 183 ? -19.312 23.516 9.125 1 92.25 183 PHE A O 1
ATOM 1492 N N . ASP A 1 184 ? -19.594 25.203 7.691 1 90.25 184 ASP A N 1
ATOM 1493 C CA . ASP A 1 184 ? -20.359 26.047 8.602 1 90.25 184 ASP A CA 1
ATOM 1494 C C . ASP A 1 184 ? -21.828 25.625 8.633 1 90.25 184 ASP A C 1
ATOM 1496 O O . ASP A 1 184 ? -22.594 25.938 7.715 1 90.25 184 ASP A O 1
ATOM 1500 N N . ASP A 1 185 ? -22.234 25.141 9.648 1 89.75 185 ASP A N 1
ATOM 1501 C CA . ASP A 1 185 ? -23.594 24.609 9.797 1 89.75 185 ASP A CA 1
ATOM 1502 C C . ASP A 1 185 ? -24.609 25.75 9.766 1 89.75 185 ASP A C 1
ATOM 1504 O O . ASP A 1 185 ? -25.797 25.5 9.539 1 89.75 185 ASP A O 1
ATOM 1508 N N . SER A 1 186 ? -24.141 26.906 9.984 1 90.94 186 SER A N 1
ATOM 1509 C CA . SER A 1 186 ? -25.062 28.047 9.945 1 90.94 186 SER A CA 1
ATOM 1510 C C . SER A 1 186 ? -25.672 28.203 8.562 1 90.94 186 SER A C 1
ATOM 1512 O O . SER A 1 186 ? -26.812 28.656 8.438 1 90.94 186 SER A O 1
ATOM 1514 N N . LEU A 1 187 ? -24.922 27.797 7.539 1 90.44 187 LEU A N 1
ATOM 1515 C CA . LEU A 1 187 ? -25.438 27.875 6.172 1 90.44 187 LEU A CA 1
ATOM 1516 C C . LEU A 1 187 ? -26.578 26.891 5.957 1 90.44 187 LEU A C 1
ATOM 1518 O O . LEU A 1 187 ? -27.578 27.219 5.324 1 90.44 187 LEU A O 1
ATOM 1522 N N . SER A 1 188 ? -26.359 25.75 6.473 1 88.31 188 SER A N 1
ATOM 1523 C CA . SER A 1 188 ? -27.406 24.734 6.371 1 88.31 188 SER A CA 1
ATOM 1524 C C . SER A 1 188 ? -28.641 25.141 7.16 1 88.31 188 SER A C 1
ATOM 1526 O O . SER A 1 188 ? -29.766 24.984 6.688 1 88.31 188 SER A O 1
ATOM 1528 N N . ASP A 1 189 ? -28.453 25.719 8.312 1 89.44 189 ASP A N 1
ATOM 1529 C CA . ASP A 1 189 ? -29.562 26.156 9.156 1 89.44 189 ASP A CA 1
ATOM 1530 C C . ASP A 1 189 ? -30.344 27.297 8.484 1 89.44 189 ASP A C 1
ATOM 1532 O O . ASP A 1 189 ? -31.562 27.328 8.539 1 89.44 189 ASP A O 1
ATOM 1536 N N . ALA A 1 190 ? -29.578 28.125 7.906 1 91.12 190 ALA A N 1
ATOM 1537 C CA . ALA A 1 190 ? -30.203 29.25 7.207 1 91.12 190 ALA A CA 1
ATOM 1538 C C . ALA A 1 190 ? -31.078 28.766 6.051 1 91.12 190 ALA A C 1
ATOM 1540 O O . ALA A 1 190 ? -32.188 29.266 5.844 1 91.12 190 ALA A O 1
ATOM 1541 N N . ALA A 1 191 ? -30.609 27.812 5.34 1 91.38 191 ALA A N 1
ATOM 1542 C CA . ALA A 1 191 ? -31.359 27.266 4.215 1 91.38 191 ALA A CA 1
ATOM 1543 C C . ALA A 1 191 ? -32.625 26.578 4.688 1 91.38 191 ALA A C 1
ATOM 1545 O O . ALA A 1 191 ? -33.688 26.75 4.09 1 91.38 191 ALA A O 1
ATOM 1546 N N . LEU A 1 192 ? -32.5 25.938 5.738 1 88.75 192 LEU A N 1
ATOM 1547 C CA . LEU A 1 192 ? -33.656 25.25 6.301 1 88.75 192 LEU A CA 1
ATOM 1548 C C . LEU A 1 192 ? -34.688 26.266 6.828 1 88.75 192 LEU A C 1
ATOM 1550 O O . LEU A 1 192 ? -35.875 26.062 6.664 1 88.75 192 LEU A O 1
ATOM 1554 N N . ASN A 1 193 ? -34.188 27.266 7.348 1 92.12 193 ASN A N 1
ATOM 1555 C CA . ASN A 1 193 ? -35.062 28.328 7.848 1 92.12 193 ASN A CA 1
ATOM 1556 C C . ASN A 1 193 ? -35.781 29.031 6.715 1 92.12 193 ASN A C 1
ATOM 1558 O O . ASN A 1 193 ? -36.906 29.531 6.902 1 92.12 193 ASN A O 1
ATOM 1562 N N . LEU A 1 194 ? -35.219 29.047 5.586 1 93.38 194 LEU A N 1
ATOM 1563 C CA . LEU A 1 194 ? -35.812 29.672 4.414 1 93.38 194 LEU A CA 1
ATOM 1564 C C . LEU A 1 194 ? -36.75 28.719 3.695 1 93.38 194 LEU A C 1
ATOM 1566 O O . LEU A 1 194 ? -37.344 29.078 2.682 1 93.38 194 LEU A O 1
ATOM 1570 N N . GLY A 1 195 ? -36.844 27.453 4.176 1 91.5 195 GLY A N 1
ATOM 1571 C CA . GLY A 1 195 ? -37.844 26.531 3.67 1 91.5 195 GLY A CA 1
ATOM 1572 C C . GLY A 1 195 ? -37.25 25.438 2.803 1 91.5 195 GLY A C 1
ATOM 1573 O O . GLY A 1 195 ? -37.969 24.625 2.225 1 91.5 195 GLY A O 1
ATOM 1574 N N . ALA A 1 196 ? -35.969 25.453 2.701 1 91 196 ALA A N 1
ATOM 1575 C CA . ALA A 1 196 ? -35.344 24.391 1.915 1 91 196 ALA A CA 1
ATOM 1576 C C . ALA A 1 196 ? -35.438 23.047 2.623 1 91 196 ALA A C 1
ATOM 1578 O O . ALA A 1 196 ? -35.438 22.984 3.855 1 91 196 ALA A O 1
ATOM 1579 N N . THR A 1 197 ? -35.562 21.984 1.8 1 90.56 197 THR A N 1
ATOM 1580 C CA . THR A 1 197 ? -35.562 20.641 2.361 1 90.56 197 THR A CA 1
ATOM 1581 C C . THR A 1 197 ? -34.156 20.172 2.656 1 90.56 197 THR A C 1
ATOM 1583 O O . THR A 1 197 ? -33.188 20.781 2.193 1 90.56 197 THR A O 1
ATOM 1586 N N . LYS A 1 198 ? -34 19.109 3.391 1 84.75 198 LYS A N 1
ATOM 1587 C CA . LYS A 1 198 ? -32.688 18.562 3.715 1 84.75 198 LYS A CA 1
ATOM 1588 C C . LYS A 1 198 ? -31.953 18.141 2.453 1 84.75 198 LYS A C 1
ATOM 1590 O O . LYS A 1 198 ? -30.75 18.406 2.312 1 84.75 198 LYS A O 1
ATOM 1595 N N . LEU A 1 199 ? -32.688 17.469 1.607 1 86.56 199 LEU A N 1
ATOM 1596 C CA . LEU A 1 199 ? -32.094 17 0.372 1 86.56 199 LEU A CA 1
ATOM 1597 C C . LEU A 1 199 ? -31.641 18.172 -0.502 1 86.56 199 LEU A C 1
ATOM 1599 O O . LEU A 1 199 ? -30.609 18.094 -1.164 1 86.56 199 LEU A O 1
ATOM 1603 N N . GLU A 1 200 ? -32.438 19.203 -0.474 1 90.94 200 GLU A N 1
ATOM 1604 C CA . GLU A 1 200 ? -32.062 20.391 -1.228 1 90.94 200 GLU A CA 1
ATOM 1605 C C . GLU A 1 200 ? -30.844 21.062 -0.638 1 90.94 200 GLU A C 1
ATOM 1607 O O . GLU A 1 200 ? -29.969 21.547 -1.375 1 90.94 200 GLU A O 1
ATOM 1612 N N . THR A 1 201 ? -30.844 21.078 0.69 1 90.94 201 THR A N 1
ATOM 1613 C CA . THR A 1 201 ? -29.703 21.672 1.372 1 90.94 201 THR A CA 1
ATOM 1614 C C . THR A 1 201 ? -28.422 20.891 1.061 1 90.94 201 THR A C 1
ATOM 1616 O O . THR A 1 201 ? -27.375 21.5 0.797 1 90.94 201 THR A O 1
ATOM 1619 N N . ILE A 1 202 ? -28.531 19.562 1.009 1 90.38 202 ILE A N 1
ATOM 1620 C CA . ILE A 1 202 ? -27.391 18.734 0.705 1 90.38 202 ILE A CA 1
ATOM 1621 C C . ILE A 1 202 ? -26.953 18.953 -0.743 1 90.38 202 ILE A C 1
ATOM 1623 O O . ILE A 1 202 ? -25.781 19.172 -1.019 1 90.38 202 ILE A O 1
ATOM 1627 N N . ARG A 1 203 ? -27.844 18.984 -1.599 1 91 203 ARG A N 1
ATOM 1628 C CA . ARG A 1 203 ? -27.578 19.031 -3.031 1 91 203 ARG A CA 1
ATOM 1629 C C . ARG A 1 203 ? -27.047 20.391 -3.447 1 91 203 ARG A C 1
ATOM 1631 O O . ARG A 1 203 ? -26.125 20.484 -4.262 1 91 203 ARG A O 1
ATOM 1638 N N . TYR A 1 204 ? -27.562 21.484 -2.785 1 93.56 204 TYR A N 1
ATOM 1639 C CA . TYR A 1 204 ? -27.281 22.812 -3.322 1 93.56 204 TYR A CA 1
ATOM 1640 C C . TYR A 1 204 ? -26.281 23.562 -2.438 1 93.56 204 TYR A C 1
ATOM 1642 O O . TYR A 1 204 ? -25.719 24.578 -2.855 1 93.56 204 TYR A O 1
ATOM 1650 N N . ILE A 1 205 ? -26.047 23.094 -1.271 1 93.44 205 ILE A N 1
ATOM 1651 C CA . ILE A 1 205 ? -25.172 23.844 -0.377 1 93.44 205 ILE A CA 1
ATOM 1652 C C . ILE A 1 205 ? -23.984 22.969 0.04 1 93.44 205 ILE A C 1
ATOM 1654 O O . ILE A 1 205 ? -22.844 23.297 -0.245 1 93.44 205 ILE A O 1
ATOM 1658 N N . ILE A 1 206 ? -24.266 21.812 0.567 1 93.75 206 ILE A N 1
ATOM 1659 C CA . ILE A 1 206 ? -23.219 20.984 1.158 1 93.75 206 ILE A CA 1
ATOM 1660 C C . ILE A 1 206 ? -22.375 20.344 0.054 1 93.75 206 ILE A C 1
ATOM 1662 O O . ILE A 1 206 ? -21.141 20.391 0.095 1 93.75 206 ILE A O 1
ATOM 1666 N N . LEU A 1 207 ? -23 19.797 -0.965 1 93.94 207 LEU A N 1
ATOM 1667 C CA . LEU A 1 207 ? -22.281 19.078 -2.018 1 93.94 207 LEU A CA 1
ATOM 1668 C C . LEU A 1 207 ? -21.391 20.016 -2.803 1 93.94 207 LEU A C 1
ATOM 1670 O O . LEU A 1 207 ? -20.234 19.672 -3.113 1 93.94 207 LEU A O 1
ATOM 1674 N N . PRO A 1 208 ? -21.953 21.203 -3.102 1 94.5 208 PRO A N 1
ATOM 1675 C CA . PRO A 1 208 ? -21.047 22.156 -3.754 1 94.5 208 PRO A CA 1
ATOM 1676 C C . PRO A 1 208 ? -19.844 22.516 -2.885 1 94.5 208 PRO A C 1
ATOM 1678 O O . PRO A 1 208 ? -18.734 22.719 -3.402 1 94.5 208 PRO A O 1
ATOM 1681 N N . PHE A 1 209 ? -20.062 22.625 -1.606 1 94.19 209 PHE A N 1
ATOM 1682 C CA . PHE A 1 209 ? -18.953 22.859 -0.675 1 94.19 209 PHE A CA 1
ATOM 1683 C C . PHE A 1 209 ? -17.969 21.703 -0.687 1 94.19 209 PHE A C 1
ATOM 1685 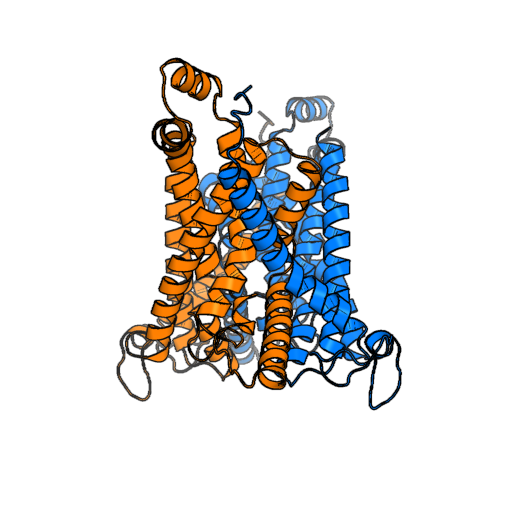O O . PHE A 1 209 ? -16.766 21.906 -0.593 1 94.19 209 PHE A O 1
ATOM 1692 N N . LEU A 1 210 ? -18.422 20.469 -0.938 1 95.38 210 LEU A N 1
ATOM 1693 C CA . LEU A 1 210 ? -17.625 19.25 -0.874 1 95.38 210 LEU A CA 1
ATOM 1694 C C . LEU A 1 210 ? -16.984 18.953 -2.227 1 95.38 210 LEU A C 1
ATOM 1696 O O . LEU A 1 210 ? -16.125 18.078 -2.332 1 95.38 210 LEU A O 1
ATOM 1700 N N . LYS A 1 211 ? -17.375 19.656 -3.248 1 94.75 211 LYS A N 1
ATOM 1701 C CA . LYS A 1 211 ? -17 19.312 -4.621 1 94.75 211 LYS A CA 1
ATOM 1702 C C . LYS A 1 211 ? -15.492 19.203 -4.777 1 94.75 211 LYS A C 1
ATOM 1704 O O . LYS A 1 211 ? -15 18.203 -5.309 1 94.75 211 LYS A O 1
ATOM 1709 N N . PRO A 1 212 ? -14.719 20.125 -4.293 1 92.06 212 PRO A N 1
ATOM 1710 C CA . PRO A 1 212 ? -13.266 19.984 -4.441 1 92.06 212 PRO A CA 1
ATOM 1711 C C . PRO A 1 212 ? -12.719 18.75 -3.736 1 92.06 212 PRO A C 1
ATOM 1713 O O . PRO A 1 212 ? -11.852 18.062 -4.273 1 92.06 212 PRO A O 1
ATOM 1716 N N . ALA A 1 213 ? -13.211 18.5 -2.572 1 92.88 213 ALA A N 1
ATOM 1717 C CA . ALA A 1 213 ? -12.781 17.328 -1.824 1 92.88 213 ALA A CA 1
ATOM 1718 C C . ALA A 1 213 ? -13.211 16.047 -2.531 1 92.88 213 ALA A C 1
ATOM 1720 O O . ALA A 1 213 ? -12.469 15.062 -2.543 1 92.88 213 ALA A O 1
ATOM 1721 N N . LEU A 1 214 ? -14.375 16.078 -3.141 1 95.38 214 LEU A N 1
ATOM 1722 C CA . LEU A 1 214 ? -14.883 14.906 -3.846 1 95.38 214 LEU A CA 1
ATOM 1723 C C . LEU A 1 214 ? -14.062 14.633 -5.102 1 95.38 214 LEU A C 1
ATOM 1725 O O . LEU A 1 214 ? -13.742 13.477 -5.398 1 95.38 214 LEU A O 1
ATOM 1729 N N . ILE A 1 215 ? -13.75 15.648 -5.789 1 93.31 215 ILE A N 1
ATOM 1730 C CA . ILE A 1 215 ? -12.93 15.508 -6.988 1 93.31 215 ILE A CA 1
ATOM 1731 C C . ILE A 1 215 ? -11.547 14.984 -6.609 1 93.31 215 ILE A C 1
ATOM 1733 O O . ILE A 1 215 ? -11.031 14.055 -7.238 1 93.31 215 ILE A O 1
ATOM 1737 N N . GLY A 1 216 ? -10.961 15.578 -5.555 1 91.12 216 GLY A N 1
ATOM 1738 C CA . GLY A 1 216 ? -9.664 15.125 -5.082 1 91.12 216 GLY A CA 1
ATOM 1739 C C . GLY A 1 216 ? -9.68 13.68 -4.602 1 91.12 216 GLY A C 1
ATOM 1740 O O . GLY A 1 216 ? -8.805 12.891 -4.969 1 91.12 216 GLY A O 1
ATOM 1741 N N . ALA A 1 217 ? -10.672 13.383 -3.814 1 93.94 217 ALA A N 1
ATOM 1742 C CA . ALA A 1 217 ? -10.797 12.023 -3.293 1 93.94 217 ALA A CA 1
ATOM 1743 C C . ALA A 1 217 ? -11.039 11.023 -4.418 1 93.94 217 ALA A C 1
ATOM 1745 O O . ALA A 1 217 ? -10.539 9.898 -4.383 1 93.94 217 ALA A O 1
ATOM 1746 N N . GLY A 1 218 ? -11.844 11.445 -5.371 1 94.62 218 GLY A N 1
ATOM 1747 C CA . GLY A 1 218 ? -12.094 10.586 -6.52 1 94.62 218 GLY A CA 1
ATOM 1748 C C . GLY A 1 218 ? -10.852 10.289 -7.332 1 94.62 218 GLY A C 1
ATOM 1749 O O . GLY A 1 218 ? -10.633 9.156 -7.758 1 94.62 218 GLY A O 1
ATOM 1750 N N . ALA A 1 219 ? -10.055 11.289 -7.5 1 92.38 219 ALA A N 1
ATOM 1751 C CA . ALA A 1 219 ? -8.805 11.117 -8.25 1 92.38 219 ALA A CA 1
ATOM 1752 C C . ALA A 1 219 ? -7.852 10.18 -7.516 1 92.38 219 ALA A C 1
ATOM 1754 O O . ALA A 1 219 ? -7.25 9.297 -8.125 1 92.38 219 ALA A O 1
ATOM 1755 N N . VAL A 1 220 ? -7.781 10.414 -6.254 1 91.12 220 VAL A N 1
ATOM 1756 C CA . VAL A 1 220 ? -6.895 9.57 -5.461 1 91.12 220 VAL A CA 1
ATOM 1757 C C . VAL A 1 220 ? -7.426 8.141 -5.434 1 91.12 220 VAL A C 1
ATOM 1759 O O . VAL A 1 220 ? -6.656 7.184 -5.555 1 91.12 220 VAL A O 1
ATOM 1762 N N . ALA A 1 221 ? -8.711 8.016 -5.316 1 95.44 221 ALA A N 1
ATOM 1763 C CA . ALA A 1 221 ? -9.328 6.695 -5.332 1 95.44 221 ALA A CA 1
ATOM 1764 C C . ALA A 1 221 ? -9.062 5.977 -6.648 1 95.44 221 ALA A C 1
ATOM 1766 O O . ALA A 1 221 ? -8.781 4.777 -6.664 1 95.44 221 ALA A O 1
ATOM 1767 N N . PHE A 1 222 ? -9.141 6.695 -7.703 1 95 222 PHE A N 1
ATOM 1768 C CA . PHE A 1 222 ? -8.859 6.137 -9.016 1 95 222 PHE A CA 1
ATOM 1769 C C . PHE A 1 222 ? -7.418 5.637 -9.094 1 95 222 PHE A C 1
ATOM 1771 O O . PHE A 1 222 ? -7.168 4.52 -9.555 1 95 222 PHE A O 1
ATOM 1778 N N . LEU A 1 223 ? -6.574 6.43 -8.633 1 91.25 223 LEU A N 1
ATOM 1779 C CA . LEU A 1 223 ? -5.156 6.082 -8.672 1 91.25 223 LEU A CA 1
ATOM 1780 C C . LEU A 1 223 ? -4.871 4.871 -7.785 1 91.25 223 LEU A C 1
ATOM 1782 O O . LEU A 1 223 ? -4.141 3.963 -8.188 1 91.25 223 LEU A O 1
ATOM 1786 N N . MET A 1 224 ? -5.438 4.863 -6.617 1 91.62 224 MET A N 1
ATOM 1787 C CA . MET A 1 224 ? -5.254 3.756 -5.684 1 91.62 224 MET A CA 1
ATOM 1788 C C . MET A 1 224 ? -5.754 2.447 -6.289 1 91.62 224 MET A C 1
ATOM 1790 O O . MET A 1 224 ? -5.129 1.399 -6.113 1 91.62 224 MET A O 1
ATOM 1794 N N . SER A 1 225 ? -6.801 2.557 -6.973 1 95.44 225 SER A N 1
ATOM 1795 C CA . SER A 1 225 ? -7.359 1.374 -7.617 1 95.44 225 SER A CA 1
ATOM 1796 C C . SER A 1 225 ? -6.508 0.932 -8.805 1 95.44 225 SER A C 1
ATOM 1798 O O . SER A 1 225 ? -6.195 -0.253 -8.945 1 95.44 225 SER A O 1
ATOM 1800 N N . PHE A 1 226 ? -6.133 1.854 -9.594 1 93.31 226 PHE A N 1
ATOM 1801 C CA . PHE A 1 226 ? -5.379 1.572 -10.805 1 93.31 226 PHE A CA 1
ATOM 1802 C C . PHE A 1 226 ? -4.078 0.844 -10.484 1 93.31 226 PHE A C 1
ATOM 1804 O O . PHE A 1 226 ? -3.668 -0.059 -11.211 1 93.31 226 PHE A O 1
ATOM 1811 N N . GLU A 1 227 ? -3.518 1.153 -9.391 1 90.88 227 GLU A N 1
ATOM 1812 C CA . GLU A 1 227 ? -2.203 0.606 -9.07 1 90.88 227 GLU A CA 1
ATOM 1813 C C . GLU A 1 227 ? -2.312 -0.557 -8.094 1 90.88 227 GLU A C 1
ATOM 1815 O O . GLU A 1 227 ? -1.3 -1.131 -7.684 1 90.88 227 GLU A O 1
ATOM 1820 N N . ASN A 1 228 ? -3.479 -0.847 -7.684 1 94.06 228 ASN A N 1
ATOM 1821 C CA . ASN A 1 228 ? -3.652 -1.849 -6.637 1 94.06 228 ASN A CA 1
ATOM 1822 C C . ASN A 1 228 ? -3.164 -3.223 -7.09 1 94.06 228 ASN A C 1
ATOM 1824 O O . ASN A 1 228 ? -3.533 -3.693 -8.164 1 94.06 228 ASN A O 1
ATOM 1828 N N . PHE A 1 229 ? -2.354 -3.844 -6.336 1 95.44 229 PHE A N 1
ATOM 1829 C CA . PHE A 1 229 ? -1.778 -5.152 -6.625 1 95.44 229 PHE A CA 1
ATOM 1830 C C . PHE A 1 229 ? -2.123 -6.148 -5.523 1 95.44 229 PHE A C 1
ATOM 1832 O O . PHE A 1 229 ? -2.59 -7.254 -5.805 1 95.44 229 PHE A O 1
ATOM 1839 N N . ASN A 1 230 ? -2.074 -5.699 -4.25 1 93.44 230 ASN A N 1
ATOM 1840 C CA . ASN A 1 230 ? -2.141 -6.559 -3.076 1 93.44 230 ASN A CA 1
ATOM 1841 C C . ASN A 1 230 ? -3.473 -7.301 -2.998 1 93.44 230 ASN A C 1
ATOM 1843 O O . ASN A 1 230 ? -3.502 -8.523 -2.846 1 93.44 230 ASN A O 1
ATOM 1847 N N . THR A 1 231 ? -4.516 -6.57 -3.104 1 94.25 231 THR A N 1
ATOM 1848 C CA . THR A 1 231 ? -5.844 -7.168 -2.988 1 94.25 231 THR A CA 1
ATOM 1849 C C . THR A 1 231 ? -6.254 -7.828 -4.301 1 94.25 231 THR A C 1
ATOM 1851 O O . THR A 1 231 ? -6.805 -8.93 -4.301 1 94.25 231 THR A O 1
ATOM 1854 N N . THR A 1 232 ? -5.863 -7.262 -5.402 1 96.31 232 THR A N 1
ATOM 1855 C CA . THR A 1 232 ? -6.285 -7.684 -6.734 1 96.31 232 THR A CA 1
ATOM 1856 C C . THR A 1 232 ? -5.68 -9.039 -7.09 1 96.31 232 THR A C 1
ATOM 1858 O O . THR A 1 232 ? -6.324 -9.859 -7.746 1 96.31 232 THR A O 1
ATOM 1861 N N . LEU A 1 233 ? -4.535 -9.328 -6.664 1 95.94 233 LEU A N 1
ATOM 1862 C CA . LEU A 1 233 ? -3.807 -10.547 -7.02 1 95.94 233 LEU A CA 1
ATOM 1863 C C . LEU A 1 233 ? -4.625 -11.789 -6.68 1 95.94 233 LEU A C 1
ATOM 1865 O O . LEU A 1 233 ? -4.551 -12.797 -7.387 1 95.94 233 LEU A O 1
ATOM 1869 N N . PHE A 1 234 ? -5.418 -11.695 -5.66 1 94.25 234 PHE A N 1
ATOM 1870 C CA . PHE A 1 234 ? -6.098 -12.883 -5.156 1 94.25 234 PHE A CA 1
ATOM 1871 C C . PHE A 1 234 ? -7.523 -12.953 -5.688 1 94.25 234 PHE A C 1
ATOM 1873 O O . PHE A 1 234 ? -8.172 -13.992 -5.598 1 94.25 234 PHE A O 1
ATOM 1880 N N . LEU A 1 235 ? -7.938 -11.898 -6.23 1 95.31 235 LEU A N 1
ATOM 1881 C CA . LEU A 1 235 ? -9.359 -11.828 -6.551 1 95.31 235 LEU A CA 1
ATOM 1882 C C . LEU A 1 235 ? -9.57 -11.766 -8.062 1 95.31 235 LEU A C 1
ATOM 1884 O O . LEU A 1 235 ? -10.703 -11.875 -8.539 1 95.31 235 LEU A O 1
ATOM 1888 N N . VAL A 1 236 ? -8.469 -11.617 -8.758 1 94.31 236 VAL A N 1
ATOM 1889 C CA . VAL A 1 236 ? -8.562 -11.43 -10.203 1 94.31 236 VAL A CA 1
ATOM 1890 C C . VAL A 1 236 ? -8.859 -12.766 -10.875 1 94.31 236 VAL A C 1
ATOM 1892 O O . VAL A 1 236 ? -8.391 -13.812 -10.43 1 94.31 236 VAL A O 1
ATOM 1895 N N . GLY A 1 237 ? -9.656 -12.734 -11.914 1 92.56 237 GLY A N 1
ATOM 1896 C CA . GLY A 1 237 ? -9.914 -13.898 -12.742 1 92.56 237 GLY A CA 1
ATOM 1897 C C . GLY A 1 237 ? -9.047 -13.953 -13.984 1 92.56 237 GLY A C 1
ATOM 1898 O O . GLY A 1 237 ? -7.832 -13.75 -13.906 1 92.56 237 GLY A O 1
ATOM 1899 N N . SER A 1 238 ? -9.609 -14.273 -15.148 1 89.81 238 SER A N 1
ATOM 1900 C CA . SER A 1 238 ? -8.883 -14.375 -16.406 1 89.81 238 SER A CA 1
ATOM 1901 C C . SER A 1 238 ? -8.469 -13.008 -16.922 1 89.81 238 SER A C 1
ATOM 1903 O O . SER A 1 238 ? -7.426 -12.867 -17.562 1 89.81 238 SER A O 1
ATOM 1905 N N . ASP A 1 239 ? -9.281 -12.023 -16.578 1 91.62 239 ASP A N 1
ATOM 1906 C CA . ASP A 1 239 ? -8.961 -10.656 -16.969 1 91.62 239 ASP A CA 1
ATOM 1907 C C . ASP A 1 239 ? -8.086 -9.977 -15.906 1 91.62 239 ASP A C 1
ATOM 1909 O O . ASP A 1 239 ? -8.57 -9.594 -14.844 1 91.62 239 ASP A O 1
ATOM 1913 N N . THR A 1 240 ? -6.863 -9.766 -16.312 1 95.06 240 THR A N 1
ATOM 1914 C CA . THR A 1 240 ? -5.926 -9.25 -15.328 1 95.06 240 THR A CA 1
ATOM 1915 C C . THR A 1 240 ? -5.758 -7.742 -15.469 1 95.06 240 THR A C 1
ATOM 1917 O O . THR A 1 240 ? -5.945 -7.191 -16.562 1 95.06 240 THR A O 1
ATOM 1920 N N . THR A 1 241 ? -5.5 -7.039 -14.391 1 95.94 241 THR A N 1
ATOM 1921 C CA . THR A 1 241 ? -5.129 -5.629 -14.422 1 95.94 241 THR A CA 1
ATOM 1922 C C . THR A 1 241 ? -3.67 -5.461 -14.836 1 95.94 241 THR A C 1
ATOM 1924 O O . THR A 1 241 ? -2.924 -6.438 -14.906 1 95.94 241 THR A O 1
ATOM 1927 N N . LEU A 1 242 ? -3.305 -4.262 -15.148 1 93.5 242 LEU A N 1
ATOM 1928 C CA . LEU A 1 242 ? -1.976 -3.969 -15.672 1 93.5 242 LEU A CA 1
ATOM 1929 C C . LEU A 1 242 ? -0.896 -4.379 -14.68 1 93.5 242 LEU A C 1
ATOM 1931 O O . LEU A 1 242 ? 0.078 -5.039 -15.047 1 93.5 242 LEU A O 1
ATOM 1935 N N . PRO A 1 243 ? -1.031 -4.078 -13.336 1 93.75 243 PRO A N 1
ATOM 1936 C CA . PRO A 1 243 ? -0.012 -4.523 -12.383 1 93.75 243 PRO A CA 1
ATOM 1937 C C . PRO A 1 243 ? 0.089 -6.043 -12.289 1 93.75 243 PRO A C 1
ATOM 1939 O O . PRO A 1 243 ? 1.191 -6.59 -12.18 1 93.75 243 PRO A O 1
ATOM 1942 N N . ILE A 1 244 ? -1.039 -6.719 -12.391 1 95.19 244 ILE A N 1
ATOM 1943 C CA . ILE A 1 244 ? -1.034 -8.172 -12.32 1 95.19 244 ILE A CA 1
ATOM 1944 C C . ILE A 1 244 ? -0.417 -8.75 -13.594 1 95.19 244 ILE A C 1
ATOM 1946 O O . ILE A 1 244 ? 0.34 -9.719 -13.539 1 95.19 244 ILE A O 1
ATOM 1950 N N . ASN A 1 245 ? -0.782 -8.156 -14.758 1 93.06 245 ASN A N 1
ATOM 1951 C CA . ASN A 1 245 ? -0.158 -8.578 -16 1 93.06 245 ASN A CA 1
ATOM 1952 C C . ASN A 1 245 ? 1.36 -8.438 -15.953 1 93.06 245 ASN A C 1
ATOM 1954 O O . ASN A 1 245 ? 2.088 -9.32 -16.406 1 93.06 245 ASN A O 1
ATOM 1958 N N . LEU A 1 246 ? 1.812 -7.344 -15.445 1 91.56 246 LEU A N 1
ATOM 1959 C CA . LEU A 1 246 ? 3.246 -7.129 -15.281 1 91.56 246 LEU A CA 1
ATOM 1960 C C . LEU A 1 246 ? 3.865 -8.227 -14.422 1 91.56 246 LEU A C 1
ATOM 1962 O O . LEU A 1 246 ? 4.906 -8.781 -14.773 1 91.56 246 LEU A O 1
ATOM 1966 N N . TYR A 1 247 ? 3.246 -8.578 -13.359 1 92.25 247 TYR A N 1
ATOM 1967 C CA . TYR A 1 247 ? 3.709 -9.633 -12.469 1 92.25 247 TYR A CA 1
ATOM 1968 C C . TYR A 1 247 ? 3.797 -10.969 -13.195 1 92.25 247 TYR A C 1
ATOM 1970 O O . TYR A 1 247 ? 4.785 -11.688 -13.07 1 92.25 247 TYR A O 1
ATOM 1978 N N . LEU A 1 248 ? 2.777 -11.266 -13.922 1 91.19 248 LEU A N 1
ATOM 1979 C CA . LEU A 1 248 ? 2.738 -12.531 -14.641 1 91.19 248 LEU A CA 1
ATOM 1980 C C . LEU A 1 248 ? 3.846 -12.602 -15.688 1 91.19 248 LEU A C 1
ATOM 1982 O O . LEU A 1 248 ? 4.434 -13.664 -15.906 1 91.19 248 LEU A O 1
ATOM 1986 N N . GLN A 1 249 ? 4.105 -11.461 -16.297 1 89.31 249 GLN A N 1
ATOM 1987 C CA . GLN A 1 249 ? 5.191 -11.422 -17.281 1 89.31 249 GLN A CA 1
ATOM 1988 C C . GLN A 1 249 ? 6.539 -11.68 -16.609 1 89.31 249 GLN A C 1
ATOM 1990 O O . GLN A 1 249 ? 7.391 -12.375 -17.172 1 89.31 249 GLN A O 1
ATOM 1995 N N . VAL A 1 250 ? 6.734 -11.125 -15.469 1 88.38 250 VAL A N 1
ATOM 1996 C CA . VAL A 1 250 ? 7.984 -11.312 -14.742 1 88.38 250 VAL A CA 1
ATOM 1997 C C . VAL A 1 250 ? 8.094 -12.758 -14.266 1 88.38 250 VAL A C 1
ATOM 1999 O O . VAL A 1 250 ? 9.156 -13.375 -14.375 1 88.38 250 VAL A O 1
ATOM 2002 N N . ARG A 1 251 ? 7.051 -13.297 -13.727 1 85.19 251 ARG A N 1
ATOM 2003 C CA . ARG A 1 251 ? 7.008 -14.664 -13.203 1 85.19 251 ARG A CA 1
ATOM 2004 C C . ARG A 1 251 ? 7.301 -15.68 -14.305 1 85.19 251 ARG A C 1
ATOM 2006 O O . ARG A 1 251 ? 8.047 -16.641 -14.086 1 85.19 251 ARG A O 1
ATOM 2013 N N . ASP A 1 252 ? 6.746 -15.57 -15.43 1 82.56 252 ASP A N 1
ATOM 2014 C CA . ASP A 1 252 ? 6.828 -16.547 -16.5 1 82.56 252 ASP A CA 1
ATOM 2015 C C . ASP A 1 252 ? 8.102 -16.359 -17.328 1 82.56 252 ASP A C 1
ATOM 2017 O O . ASP A 1 252 ? 8.391 -17.156 -18.219 1 82.56 252 ASP A O 1
ATOM 2021 N N . GLY A 1 253 ? 8.984 -15.578 -16.969 1 71.75 253 GLY A N 1
ATOM 2022 C CA . GLY A 1 253 ? 10.289 -15.477 -17.609 1 71.75 253 GLY A CA 1
ATOM 2023 C C . GLY A 1 253 ? 10.359 -14.406 -18.672 1 71.75 253 GLY A C 1
ATOM 2024 O O . GLY A 1 253 ? 9.977 -14.641 -19.828 1 71.75 253 GLY A O 1
ATOM 2025 N N . SER A 1 254 ? 10.82 -13.148 -18.422 1 61.56 254 SER A N 1
ATOM 2026 C CA . SER A 1 254 ? 10.477 -11.781 -18.812 1 61.56 254 SER A CA 1
ATOM 2027 C C . SER A 1 254 ? 11.141 -11.391 -20.125 1 61.56 254 SER A C 1
ATOM 2029 O O . SER A 1 254 ? 12.359 -11.516 -20.266 1 61.56 254 SER A O 1
ATOM 2031 N N . THR A 1 255 ? 10.328 -11.414 -21.156 1 77.31 255 THR A N 1
ATOM 2032 C CA . THR A 1 255 ? 10.547 -10.625 -22.359 1 77.31 255 THR A CA 1
ATOM 2033 C C . THR A 1 255 ? 10.719 -9.148 -22.016 1 77.31 255 THR A C 1
ATOM 2035 O O . THR A 1 255 ? 10.383 -8.719 -20.906 1 77.31 255 THR A O 1
ATOM 2038 N N . PRO A 1 256 ? 11.438 -8.469 -22.875 1 87.88 256 PRO A N 1
ATOM 2039 C CA . PRO A 1 256 ? 11.703 -7.047 -22.672 1 87.88 256 PRO A CA 1
ATOM 2040 C C . PRO A 1 256 ? 10.43 -6.215 -22.578 1 87.88 256 PRO A C 1
ATOM 2042 O O . PRO A 1 256 ? 10.477 -5.043 -22.188 1 87.88 256 PRO A O 1
ATOM 2045 N N . ILE A 1 257 ? 9.336 -6.945 -22.797 1 88.62 257 ILE A N 1
ATOM 2046 C CA . ILE A 1 257 ? 8.07 -6.227 -22.766 1 88.62 257 ILE A CA 1
ATOM 2047 C C . ILE A 1 257 ? 7.777 -5.766 -21.344 1 88.62 257 ILE A C 1
ATOM 2049 O O . ILE A 1 257 ? 7.031 -4.809 -21.125 1 88.62 257 ILE A O 1
ATOM 2053 N N . ILE A 1 258 ? 8.383 -6.398 -20.344 1 89.38 258 ILE A N 1
ATOM 2054 C CA . ILE A 1 258 ? 8.219 -6.027 -18.938 1 89.38 258 ILE A CA 1
ATOM 2055 C C . ILE A 1 258 ? 8.68 -4.59 -18.734 1 89.38 258 ILE A C 1
ATOM 2057 O O . ILE A 1 258 ? 8.062 -3.836 -17.969 1 89.38 258 ILE A O 1
ATOM 2061 N N . ASN A 1 259 ? 9.719 -4.211 -19.453 1 91.25 259 ASN A N 1
ATOM 2062 C CA . ASN A 1 259 ? 10.242 -2.854 -19.328 1 91.25 259 ASN A CA 1
ATOM 2063 C C . ASN A 1 259 ? 9.289 -1.83 -19.938 1 91.25 259 ASN A C 1
ATOM 2065 O O . ASN A 1 259 ? 9.109 -0.739 -19.391 1 91.25 259 ASN A O 1
ATOM 2069 N N . ALA A 1 260 ? 8.703 -2.229 -21.016 1 91.81 260 ALA A N 1
ATOM 2070 C CA . ALA A 1 260 ? 7.742 -1.342 -21.656 1 91.81 260 ALA A CA 1
ATOM 2071 C C . ALA A 1 260 ? 6.504 -1.144 -20.797 1 91.81 260 ALA A C 1
ATOM 2073 O O . ALA A 1 260 ? 6.023 -0.019 -20.625 1 91.81 260 ALA A O 1
ATOM 2074 N N . ILE A 1 261 ? 5.984 -2.189 -20.234 1 90.44 261 ILE A N 1
ATOM 2075 C CA . ILE A 1 261 ? 4.824 -2.115 -19.359 1 90.44 261 ILE A CA 1
ATOM 2076 C C . ILE A 1 261 ? 5.16 -1.289 -18.125 1 90.44 261 ILE A C 1
ATOM 2078 O O . ILE A 1 261 ? 4.367 -0.446 -17.703 1 90.44 261 ILE A O 1
ATOM 2082 N N . SER A 1 262 ? 6.309 -1.534 -17.547 1 90.81 262 SER A N 1
ATOM 2083 C CA . SER A 1 262 ? 6.758 -0.775 -16.375 1 90.81 262 SER A CA 1
ATOM 2084 C C . SER A 1 262 ? 6.84 0.716 -16.688 1 90.81 262 SER A C 1
ATOM 2086 O O . SER A 1 262 ? 6.418 1.548 -15.883 1 90.81 262 SER A O 1
ATOM 2088 N N . PHE A 1 263 ? 7.414 0.972 -17.828 1 91.56 263 PHE A N 1
ATOM 2089 C CA . PHE A 1 263 ? 7.523 2.359 -18.25 1 91.56 263 PHE A CA 1
ATOM 2090 C C . PHE A 1 263 ? 6.152 3.02 -18.312 1 91.56 263 PHE A C 1
ATOM 2092 O O . PHE A 1 263 ? 5.965 4.121 -17.781 1 91.56 263 PHE A O 1
ATOM 2099 N N . LEU A 1 264 ? 5.238 2.373 -18.906 1 89.19 264 LEU A N 1
ATOM 2100 C CA . LEU A 1 264 ? 3.885 2.908 -19.031 1 89.19 264 LEU A CA 1
ATOM 2101 C C . LEU A 1 264 ? 3.264 3.119 -17.656 1 89.19 264 LEU A C 1
ATOM 2103 O O . LEU A 1 264 ? 2.619 4.141 -17.406 1 89.19 264 LEU A O 1
ATOM 2107 N N . LEU A 1 265 ? 3.432 2.143 -16.828 1 88.12 265 LEU A N 1
ATOM 2108 C CA . LEU A 1 265 ? 2.875 2.232 -15.477 1 88.12 265 LEU A CA 1
ATOM 2109 C C . LEU A 1 265 ? 3.5 3.391 -14.703 1 88.12 265 LEU A C 1
ATOM 2111 O O . LEU A 1 265 ? 2.797 4.133 -14.016 1 88.12 265 LEU A O 1
ATOM 2115 N N . ILE A 1 266 ? 4.801 3.549 -14.828 1 87.94 266 ILE A N 1
ATOM 2116 C CA . ILE A 1 266 ? 5.523 4.617 -14.148 1 87.94 266 ILE A CA 1
ATOM 2117 C C . ILE A 1 266 ? 5.027 5.973 -14.648 1 87.94 266 ILE A C 1
ATOM 2119 O O . ILE A 1 266 ? 4.688 6.852 -13.844 1 87.94 266 ILE A O 1
ATOM 2123 N N . VAL A 1 267 ? 4.902 6.145 -15.867 1 87.69 267 VAL A N 1
ATOM 2124 C CA . VAL A 1 267 ? 4.535 7.418 -16.484 1 87.69 267 VAL A CA 1
ATOM 2125 C C . VAL A 1 267 ? 3.078 7.746 -16.172 1 87.69 267 VAL A C 1
ATOM 2127 O O . VAL A 1 267 ? 2.762 8.867 -15.766 1 87.69 267 VAL A O 1
ATOM 2130 N N . THR A 1 268 ? 2.225 6.75 -16.328 1 85.75 268 THR A N 1
ATOM 2131 C CA . THR A 1 268 ? 0.806 6.984 -16.078 1 85.75 268 THR A CA 1
ATOM 2132 C C . THR A 1 268 ? 0.561 7.34 -14.617 1 85.75 268 THR A C 1
ATOM 2134 O O . THR A 1 268 ? -0.162 8.289 -14.32 1 85.75 268 THR A O 1
ATOM 2137 N N . THR A 1 269 ? 1.166 6.586 -13.758 1 82.94 269 THR A N 1
ATOM 2138 C CA . THR A 1 269 ? 0.986 6.844 -12.336 1 82.94 269 THR A CA 1
ATOM 2139 C C . THR A 1 269 ? 1.562 8.203 -11.961 1 82.94 269 THR A C 1
ATOM 2141 O O . THR A 1 269 ? 0.974 8.938 -11.156 1 82.94 269 THR A O 1
ATOM 2144 N N . SER A 1 270 ? 2.709 8.562 -12.5 1 82.94 270 SER A N 1
ATOM 2145 C CA . SER A 1 270 ? 3.342 9.844 -12.227 1 82.94 270 SER A CA 1
ATOM 2146 C C . SER A 1 270 ? 2.473 11 -12.711 1 82.94 270 SER A C 1
ATOM 2148 O O . SER A 1 270 ? 2.301 12 -12 1 82.94 270 SER A O 1
ATOM 2150 N N . ILE A 1 271 ? 1.929 10.867 -13.844 1 85.12 271 ILE A N 1
ATOM 2151 C CA . ILE A 1 271 ? 1.084 11.906 -14.422 1 85.12 271 ILE A CA 1
ATOM 2152 C C . ILE A 1 271 ? -0.168 12.086 -13.57 1 85.12 271 ILE A C 1
ATOM 2154 O O . ILE A 1 271 ? -0.541 13.219 -13.234 1 85.12 271 ILE A O 1
ATOM 2158 N N . LEU A 1 272 ? -0.743 10.984 -13.188 1 80.62 272 LEU A N 1
ATOM 2159 C CA . LEU A 1 272 ? -1.949 11.047 -12.367 1 80.62 272 LEU A CA 1
ATOM 2160 C C . LEU A 1 272 ? -1.647 11.648 -11 1 80.62 272 LEU A C 1
ATOM 2162 O O . LEU A 1 272 ? -2.455 12.406 -10.461 1 80.62 272 LEU A O 1
ATOM 2166 N N . ALA A 1 273 ? -0.526 11.312 -10.477 1 76.56 273 ALA A N 1
ATOM 2167 C CA . ALA A 1 273 ? -0.124 11.844 -9.18 1 76.56 273 ALA A CA 1
ATOM 2168 C C . ALA A 1 273 ? 0.102 13.352 -9.25 1 76.56 273 ALA A C 1
ATOM 2170 O O . ALA A 1 273 ? -0.333 14.094 -8.359 1 76.56 273 ALA A O 1
ATOM 2171 N N . VAL A 1 274 ? 0.766 13.844 -10.273 1 77.69 274 VAL A N 1
ATOM 2172 C CA . VAL A 1 274 ? 1.038 15.266 -10.453 1 77.69 274 VAL A CA 1
ATOM 2173 C C . VAL A 1 274 ? -0.271 16.016 -10.68 1 77.69 274 VAL A C 1
ATOM 2175 O O . VAL A 1 274 ? -0.473 17.109 -10.117 1 77.69 274 VAL A O 1
ATOM 2178 N N . LEU A 1 275 ? -1.085 15.406 -11.445 1 79.88 275 LEU A N 1
ATOM 2179 C CA . LEU A 1 275 ? -2.387 16.016 -11.688 1 79.88 275 LEU A CA 1
ATOM 2180 C C . LEU A 1 275 ? -3.17 16.156 -10.383 1 79.88 275 LEU A C 1
ATOM 2182 O O . LEU A 1 275 ? -3.814 17.188 -10.156 1 79.88 275 LEU A O 1
ATOM 2186 N N . ASN A 1 276 ? -3.072 15.18 -9.578 1 75.5 276 ASN A N 1
ATOM 2187 C CA . ASN A 1 276 ? -3.75 15.219 -8.289 1 75.5 276 ASN A CA 1
ATOM 2188 C C . ASN A 1 276 ? -3.168 16.297 -7.379 1 75.5 276 ASN A C 1
ATOM 2190 O O . ASN A 1 276 ? -3.908 16.984 -6.668 1 75.5 276 ASN A O 1
ATOM 2194 N N . LEU A 1 277 ? -1.904 16.5 -7.367 1 71.69 277 LEU A N 1
ATOM 2195 C CA . LEU A 1 277 ? -1.24 17.5 -6.543 1 71.69 277 LEU A CA 1
ATOM 2196 C C . LEU A 1 277 ? -1.623 18.906 -6.988 1 71.69 277 LEU A C 1
ATOM 2198 O O . LEU A 1 277 ? -1.848 19.781 -6.152 1 71.69 277 LEU A O 1
ATOM 2202 N N . VAL A 1 278 ? -1.711 19.062 -8.242 1 72.38 278 VAL A N 1
ATOM 2203 C CA . VAL A 1 278 ? -2.021 20.375 -8.805 1 72.38 278 VAL A CA 1
ATOM 2204 C C . VAL A 1 278 ? -3.48 20.719 -8.516 1 72.38 278 VAL A C 1
ATOM 2206 O O . VAL A 1 278 ? -3.801 21.875 -8.195 1 72.38 278 VAL A O 1
ATOM 2209 N N . LEU A 1 279 ? -4.238 19.734 -8.562 1 70.19 279 LEU A N 1
ATOM 2210 C CA . LEU A 1 279 ? -5.664 19.969 -8.336 1 70.19 279 LEU A CA 1
ATOM 2211 C C . LEU A 1 279 ? -5.945 20.234 -6.859 1 70.19 279 LEU A C 1
ATOM 2213 O O . LEU A 1 279 ? -6.824 21.031 -6.531 1 70.19 279 LEU A O 1
ATOM 2217 N N . THR A 1 280 ? -5.242 19.531 -5.98 1 64.31 280 THR A N 1
ATOM 2218 C CA . THR A 1 280 ? -5.453 19.719 -4.547 1 64.31 280 THR A CA 1
ATOM 2219 C C . THR A 1 280 ? -4.824 21.016 -4.066 1 64.31 280 THR A C 1
ATOM 2221 O O . THR A 1 280 ? -5.344 21.672 -3.156 1 64.31 280 THR A O 1
ATOM 2224 N N . LYS A 1 281 ? -3.631 21.438 -4.445 1 58.78 281 LYS A N 1
ATOM 2225 C CA . LYS A 1 281 ? -2.998 22.688 -4.082 1 58.78 281 LYS A CA 1
ATOM 2226 C C . LYS A 1 281 ? -3.877 23.875 -4.469 1 58.78 281 LYS A C 1
ATOM 2228 O O . LYS A 1 281 ? -3.922 24.891 -3.754 1 58.78 281 LYS A O 1
ATOM 2233 N N . LYS A 1 282 ? -4.445 23.828 -5.52 1 54.47 282 LYS A N 1
ATOM 2234 C CA . LYS A 1 282 ? -5.285 24.953 -5.918 1 54.47 282 LYS A CA 1
ATOM 2235 C C . LYS A 1 282 ? -6.402 25.188 -4.906 1 54.47 282 LYS A C 1
ATOM 2237 O O . LYS A 1 282 ? -6.824 26.328 -4.699 1 54.47 282 LYS A O 1
ATOM 2242 N N . GLU A 1 283 ? -6.75 24.156 -4.16 1 50.22 283 GLU A N 1
ATOM 2243 C CA . GLU A 1 283 ? -7.883 24.359 -3.262 1 50.22 283 GLU A CA 1
ATOM 2244 C C . GLU A 1 283 ? -7.438 24.969 -1.938 1 50.22 283 GLU A C 1
ATOM 2246 O O . GLU A 1 283 ? -8.227 25.641 -1.263 1 50.22 283 GLU A O 1
ATOM 2251 N N . VAL A 1 284 ? -6.242 24.641 -1.502 1 45.88 284 VAL A N 1
ATOM 2252 C CA . VAL A 1 284 ? -5.793 25.25 -0.256 1 45.88 284 VAL A CA 1
ATOM 2253 C C . VAL A 1 284 ? -5.504 26.734 -0.485 1 45.88 284 VAL A C 1
ATOM 2255 O O . VAL A 1 284 ? -5.5 27.531 0.46 1 45.88 284 VAL A O 1
ATOM 2258 N N . LYS A 1 285 ? -5.305 27.25 -1.531 1 41.56 285 LYS A N 1
ATOM 2259 C CA . LYS A 1 285 ? -5.227 28.703 -1.688 1 41.56 285 LYS A CA 1
ATOM 2260 C C . LYS A 1 285 ? -6.617 29.312 -1.81 1 41.56 285 LYS A C 1
ATOM 2262 O O . LYS A 1 285 ? -7.461 28.812 -2.553 1 41.56 285 LYS A O 1
ATOM 2267 N N . MET B 1 1 ? -27.656 23.375 15.867 1 27.59 1 MET B N 1
ATOM 2268 C CA . MET B 1 1 ? -28.094 22.016 16.219 1 27.59 1 MET B CA 1
ATOM 2269 C C . MET B 1 1 ? -29.016 21.453 15.141 1 27.59 1 MET B C 1
ATOM 2271 O O . MET B 1 1 ? -30.125 21.922 14.953 1 27.59 1 MET B O 1
ATOM 2275 N N . ILE B 1 2 ? -28.562 21.156 13.977 1 38.34 2 ILE B N 1
ATOM 2276 C CA . ILE B 1 2 ? -29.469 20.75 12.906 1 38.34 2 ILE B CA 1
ATOM 2277 C C . ILE B 1 2 ? -30.562 19.859 13.484 1 38.34 2 ILE B C 1
ATOM 2279 O O . ILE B 1 2 ? -30.281 18.797 14.055 1 38.34 2 ILE B O 1
ATOM 2283 N N . ARG B 1 3 ? -31.562 20.406 13.898 1 38.66 3 ARG B N 1
ATOM 2284 C CA . ARG B 1 3 ? -32.781 19.812 14.453 1 38.66 3 ARG B CA 1
ATOM 2285 C C . ARG B 1 3 ? -33.094 18.484 13.758 1 38.66 3 ARG B C 1
ATOM 2287 O O . ARG B 1 3 ? -33 18.375 12.539 1 38.66 3 ARG B O 1
ATOM 2294 N N . SER B 1 4 ? -32.812 17.328 14.477 1 43.16 4 SER B N 1
ATOM 2295 C CA . SER B 1 4 ? -33.219 15.961 14.164 1 43.16 4 SER B CA 1
ATOM 2296 C C . SER B 1 4 ? -34.531 15.953 13.391 1 43.16 4 SER B C 1
ATOM 2298 O O . SER B 1 4 ? -35.594 16.281 13.938 1 43.16 4 SER B O 1
ATOM 2300 N N . LEU B 1 5 ? -34.688 16.703 12.375 1 46.09 5 LEU B N 1
ATOM 2301 C CA . LEU B 1 5 ? -35.969 16.484 11.703 1 46.09 5 LEU B CA 1
ATOM 2302 C C . LEU B 1 5 ? -36.344 15.008 11.766 1 46.09 5 LEU B C 1
ATOM 2304 O O . LEU B 1 5 ? -35.5 14.125 11.789 1 46.09 5 LEU B O 1
ATOM 2308 N N . PRO B 1 6 ? -37.5 14.805 12.234 1 52.38 6 PRO B N 1
ATOM 2309 C CA . PRO B 1 6 ? -37.969 13.43 12.438 1 52.38 6 PRO B CA 1
ATOM 2310 C C . PRO B 1 6 ? -37.531 12.484 11.328 1 52.38 6 PRO B C 1
ATOM 2312 O O . PRO B 1 6 ? -37.719 12.797 10.141 1 52.38 6 PRO B O 1
ATOM 2315 N N . ARG B 1 7 ? -36.469 11.852 11.57 1 60.19 7 ARG B N 1
ATOM 2316 C CA . ARG B 1 7 ? -35.969 10.852 10.625 1 60.19 7 ARG B CA 1
ATOM 2317 C C . ARG B 1 7 ? -37.125 9.984 10.109 1 60.19 7 ARG B C 1
ATOM 2319 O O . ARG B 1 7 ? -37.906 9.453 10.891 1 60.19 7 ARG B O 1
ATOM 2326 N N . SER B 1 8 ? -37.594 10.289 8.875 1 73.75 8 SER B N 1
ATOM 2327 C CA . SER B 1 8 ? -38.625 9.422 8.312 1 73.75 8 SER B CA 1
ATOM 2328 C C . SER B 1 8 ? -38.219 7.953 8.445 1 73.75 8 SER B C 1
ATOM 2330 O O . SER B 1 8 ? -37.062 7.625 8.609 1 73.75 8 SER B O 1
ATOM 2332 N N . LYS B 1 9 ? -39.188 7.07 8.766 1 77.12 9 LYS B N 1
ATOM 2333 C CA . LYS B 1 9 ? -39 5.625 8.844 1 77.12 9 LYS B CA 1
ATOM 2334 C C . LYS B 1 9 ? -38.156 5.121 7.672 1 77.12 9 LYS B C 1
ATOM 2336 O O . LYS B 1 9 ? -37.312 4.23 7.84 1 77.12 9 LYS B O 1
ATOM 2341 N N . LYS B 1 10 ? -38.281 5.777 6.586 1 78.88 10 LYS B N 1
ATOM 2342 C CA . LYS B 1 10 ? -37.562 5.383 5.391 1 78.88 10 LYS B CA 1
ATOM 2343 C C . LYS B 1 10 ? -36.062 5.727 5.523 1 78.88 10 LYS B C 1
ATOM 2345 O O . LYS B 1 10 ? -35.219 4.945 5.117 1 78.88 10 LYS B O 1
ATOM 2350 N N . TYR B 1 11 ? -35.812 6.84 6.141 1 77.88 11 TYR B N 1
ATOM 2351 C CA . TYR B 1 11 ? -34.438 7.273 6.34 1 77.88 11 TYR B CA 1
ATOM 2352 C C . TYR B 1 11 ? -33.719 6.371 7.34 1 77.88 11 TYR B C 1
ATOM 2354 O O . TYR B 1 11 ? -32.594 5.961 7.109 1 77.88 11 TYR B O 1
ATOM 2362 N N . ASN B 1 12 ? -34.438 6.055 8.367 1 77.12 12 ASN B N 1
ATOM 2363 C CA . ASN B 1 12 ? -33.875 5.18 9.375 1 77.12 12 ASN B CA 1
ATOM 2364 C C . ASN B 1 12 ? -33.562 3.797 8.812 1 77.12 12 ASN B C 1
ATOM 2366 O O . ASN B 1 12 ? -32.531 3.201 9.148 1 77.12 12 ASN B O 1
ATOM 2370 N N . PHE B 1 13 ? -34.438 3.395 7.992 1 81.81 13 PHE B N 1
ATOM 2371 C CA . PHE B 1 13 ? -34.219 2.098 7.359 1 81.81 13 PHE B CA 1
ATOM 2372 C C . PHE B 1 13 ? -33.031 2.154 6.406 1 81.81 13 PHE B C 1
ATOM 2374 O O . PHE B 1 13 ? -32.188 1.247 6.395 1 81.81 13 PHE B O 1
ATOM 2381 N N . ALA B 1 14 ? -32.938 3.197 5.676 1 79.44 14 ALA B N 1
ATOM 2382 C CA . ALA B 1 14 ? -31.828 3.359 4.734 1 79.44 14 ALA B CA 1
ATOM 2383 C C . ALA B 1 14 ? -30.5 3.477 5.469 1 79.44 14 ALA B C 1
ATOM 2385 O O . ALA B 1 14 ? -29.484 2.926 5.023 1 79.44 14 ALA B O 1
ATOM 2386 N N . PHE B 1 15 ? -30.625 4.039 6.512 1 77.31 15 PHE B N 1
ATOM 2387 C CA . PHE B 1 15 ? -29.469 4.223 7.375 1 77.31 15 PHE B CA 1
ATOM 2388 C C . PHE B 1 15 ? -28.969 2.887 7.906 1 77.31 15 PHE B C 1
ATOM 2390 O O . PHE B 1 15 ? -27.781 2.566 7.789 1 77.31 15 PHE B O 1
ATOM 2397 N N . LEU B 1 16 ? -29.812 2.201 8.414 1 80.75 16 LEU B N 1
ATOM 2398 C CA . LEU B 1 16 ? -29.469 0.903 8.984 1 80.75 16 LEU B CA 1
ATOM 2399 C C . LEU B 1 16 ? -28.969 -0.045 7.902 1 80.75 16 LEU B C 1
ATOM 2401 O O . LEU B 1 16 ? -28.031 -0.821 8.133 1 80.75 16 LEU B O 1
ATOM 2405 N N . LEU B 1 17 ? -29.531 0.118 6.809 1 82.88 17 LEU B N 1
ATOM 2406 C CA . LEU B 1 17 ? -29.125 -0.726 5.691 1 82.88 17 LEU B CA 1
ATOM 2407 C C . LEU B 1 17 ? -27.703 -0.395 5.254 1 82.88 17 LEU B C 1
ATOM 2409 O O . LEU B 1 17 ? -26.906 -1.297 5.004 1 82.88 17 LEU B O 1
ATOM 2413 N N . TYR B 1 18 ? -27.391 0.837 5.23 1 80 18 TYR B N 1
ATOM 2414 C CA . TYR B 1 18 ? -26.062 1.271 4.832 1 80 18 TYR B CA 1
ATOM 2415 C C . TYR B 1 18 ? -25.016 0.789 5.828 1 80 18 TYR B C 1
ATOM 2417 O O . TYR B 1 18 ? -24.016 0.186 5.438 1 80 18 TYR B O 1
ATOM 2425 N N . ILE B 1 19 ? -25.297 0.996 7.027 1 78.62 19 ILE B N 1
ATOM 2426 C CA . ILE B 1 19 ? -24.328 0.649 8.07 1 78.62 19 ILE B CA 1
ATOM 2427 C C . ILE B 1 19 ? -24.094 -0.86 8.078 1 78.62 19 ILE B C 1
ATOM 2429 O O . ILE B 1 19 ? -22.953 -1.317 8.102 1 78.62 19 ILE B O 1
ATOM 2433 N N . THR B 1 20 ? -25.141 -1.535 7.988 1 83.12 20 THR B N 1
ATOM 2434 C CA . THR B 1 20 ? -25.047 -2.99 8.039 1 83.12 20 THR B CA 1
ATOM 2435 C C . THR B 1 20 ? -24.312 -3.525 6.812 1 83.12 20 THR B C 1
ATOM 2437 O O . THR B 1 20 ? -23.375 -4.32 6.941 1 83.12 20 THR B O 1
ATOM 2440 N N . LEU B 1 21 ? -24.672 -3.018 5.688 1 82 21 LEU B N 1
ATOM 2441 C CA . LEU B 1 21 ? -24.062 -3.498 4.453 1 82 21 LEU B CA 1
ATOM 2442 C C . LEU B 1 21 ? -22.594 -3.125 4.398 1 82 21 LEU B C 1
ATOM 2444 O O . LEU B 1 21 ? -21.75 -3.934 3.99 1 82 21 LEU B O 1
ATOM 2448 N N . PHE B 1 22 ? -22.312 -1.946 4.812 1 81.12 22 PHE B N 1
ATOM 2449 C CA . PHE B 1 22 ? -20.953 -1.452 4.773 1 81.12 22 PHE B CA 1
ATOM 2450 C C . PHE B 1 22 ? -20.047 -2.26 5.707 1 81.12 22 PHE B C 1
ATOM 2452 O O . PHE B 1 22 ? -19 -2.752 5.293 1 81.12 22 PHE B O 1
ATOM 2459 N N . TYR B 1 23 ? -20.484 -2.535 6.914 1 84.12 23 TYR B N 1
ATOM 2460 C CA . TYR B 1 23 ? -19.641 -3.191 7.91 1 84.12 23 TYR B CA 1
ATOM 2461 C C . TYR B 1 23 ? -19.609 -4.699 7.676 1 84.12 23 TYR B C 1
ATOM 2463 O O . TYR B 1 23 ? -18.578 -5.34 7.918 1 84.12 23 TYR B O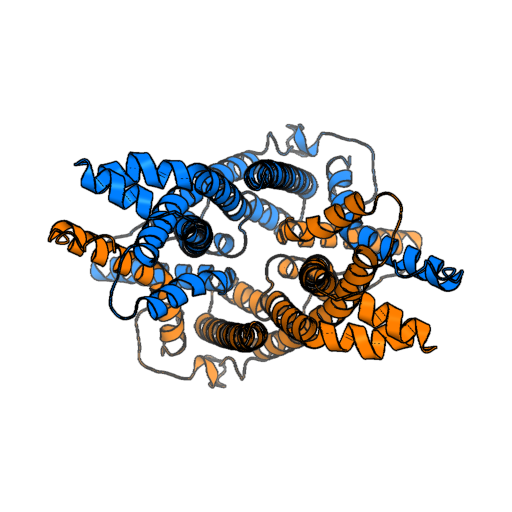 1
ATOM 2471 N N . VAL B 1 24 ? -20.688 -5.211 7.23 1 84 24 VAL B N 1
ATOM 2472 C CA . VAL B 1 24 ? -20.672 -6.637 6.914 1 84 24 VAL B CA 1
ATOM 2473 C C . VAL B 1 24 ? -19.703 -6.902 5.766 1 84 24 VAL B C 1
ATOM 2475 O O . VAL B 1 24 ? -18.906 -7.836 5.82 1 84 24 VAL B O 1
ATOM 2478 N N . PHE B 1 25 ? -19.812 -6.082 4.844 1 80.69 25 PHE B N 1
ATOM 2479 C CA . PHE B 1 25 ? -18.938 -6.234 3.693 1 80.69 25 PHE B CA 1
ATOM 2480 C C . PHE B 1 25 ? -17.484 -6.062 4.102 1 80.69 25 PHE B C 1
ATOM 2482 O O . PHE B 1 25 ? -16.609 -6.82 3.656 1 80.69 25 PHE B O 1
ATOM 2489 N N . LEU B 1 26 ? -17.219 -5.16 4.914 1 79.31 26 LEU B N 1
ATOM 2490 C CA . LEU B 1 26 ? -15.859 -4.809 5.297 1 79.31 26 LEU B CA 1
ATOM 2491 C C . LEU B 1 26 ? -15.273 -5.859 6.238 1 79.31 26 LEU B C 1
ATOM 2493 O O . LEU B 1 26 ? -14.102 -6.223 6.117 1 79.31 26 LEU B O 1
ATOM 2497 N N . PHE B 1 27 ? -16.078 -6.461 7.164 1 86.69 27 PHE B N 1
ATOM 2498 C CA . PHE B 1 27 ? -15.5 -7.238 8.258 1 86.69 27 PHE B CA 1
ATOM 2499 C C . PHE B 1 27 ? -15.859 -8.711 8.117 1 86.69 27 PHE B C 1
ATOM 2501 O O . PHE B 1 27 ? -15.18 -9.578 8.68 1 86.69 27 PHE B O 1
ATOM 2508 N N . ALA B 1 28 ? -16.875 -9.016 7.402 1 88 28 ALA B N 1
ATOM 2509 C CA . ALA B 1 28 ? -17.344 -10.398 7.328 1 88 28 ALA B CA 1
ATOM 2510 C C . ALA B 1 28 ? -16.234 -11.32 6.812 1 88 28 ALA B C 1
ATOM 2512 O O . ALA B 1 28 ? -15.945 -12.352 7.418 1 88 28 ALA B O 1
ATOM 2513 N N . PRO B 1 29 ? -15.562 -10.875 5.727 1 88.94 29 PRO B N 1
ATOM 2514 C CA . PRO B 1 29 ? -14.516 -11.766 5.227 1 88.94 29 PRO B CA 1
ATOM 2515 C C . PRO B 1 29 ? -13.391 -11.977 6.242 1 88.94 29 PRO B C 1
ATOM 2517 O O . PRO B 1 29 ? -12.875 -13.094 6.367 1 88.94 29 PRO B O 1
ATOM 2520 N N . LEU B 1 30 ? -13.016 -10.969 6.898 1 90 30 LEU B N 1
ATOM 2521 C CA . LEU B 1 30 ? -11.953 -11.062 7.895 1 90 30 LEU B CA 1
ATOM 2522 C C . LEU B 1 30 ? -12.367 -11.953 9.055 1 90 30 LEU B C 1
ATOM 2524 O O . LEU B 1 30 ? -11.578 -12.781 9.523 1 90 30 LEU B O 1
ATOM 2528 N N . VAL B 1 31 ? -13.586 -11.781 9.484 1 90.56 31 VAL B N 1
ATOM 2529 C CA . VAL B 1 31 ? -14.102 -12.562 10.594 1 90.56 31 VAL B CA 1
ATOM 2530 C C . VAL B 1 31 ? -14.195 -14.039 10.195 1 90.56 31 VAL B C 1
ATOM 2532 O O . VAL B 1 31 ? -13.852 -14.922 10.977 1 90.56 31 VAL B O 1
ATOM 2535 N N . ILE B 1 32 ? -14.609 -14.258 9.039 1 89.31 32 ILE B N 1
ATOM 2536 C CA . ILE B 1 32 ? -14.719 -15.625 8.539 1 89.31 32 ILE B CA 1
ATOM 2537 C C . ILE B 1 32 ? -13.336 -16.281 8.516 1 89.31 32 ILE B C 1
ATOM 2539 O O . ILE B 1 32 ? -13.18 -17.422 8.953 1 89.31 32 ILE B O 1
ATOM 2543 N N . THR B 1 33 ? -12.383 -15.508 8.016 1 89.88 33 THR B N 1
ATOM 2544 C CA . THR B 1 33 ? -11.023 -16.016 7.988 1 89.88 33 THR B CA 1
ATOM 2545 C C . THR B 1 33 ? -10.539 -16.344 9.398 1 89.88 33 THR B C 1
ATOM 2547 O O . THR B 1 33 ? -9.922 -17.391 9.625 1 89.88 33 THR B O 1
ATOM 2550 N N . CYS B 1 34 ? -10.844 -15.547 10.32 1 92.38 34 CYS B N 1
ATOM 2551 C CA . CYS B 1 34 ? -10.438 -15.758 11.703 1 92.38 34 CYS B CA 1
ATOM 2552 C C . CYS B 1 34 ? -11.117 -16.984 12.289 1 92.38 34 CYS B C 1
ATOM 2554 O O . CYS B 1 34 ? -10.484 -17.766 13.008 1 92.38 34 CYS B O 1
ATOM 2556 N N . ILE B 1 35 ? -12.367 -17.156 12 1 92.31 35 ILE B N 1
ATOM 2557 C CA . ILE B 1 35 ? -13.109 -18.312 12.5 1 92.31 35 ILE B CA 1
ATOM 2558 C C . ILE B 1 35 ? -12.562 -19.594 11.875 1 92.31 35 ILE B C 1
ATOM 2560 O O . ILE B 1 35 ? -12.391 -20.594 12.57 1 92.31 35 ILE B O 1
ATOM 2564 N N . LEU B 1 36 ? -12.242 -19.547 10.633 1 92.06 36 LEU B N 1
ATOM 2565 C CA . LEU B 1 36 ? -11.797 -20.719 9.898 1 92.06 36 LEU B CA 1
ATOM 2566 C C . LEU B 1 36 ? -10.406 -21.156 10.359 1 92.06 36 LEU B C 1
ATOM 2568 O O . LEU B 1 36 ? -10 -22.297 10.125 1 92.06 36 LEU B O 1
ATOM 2572 N N . ALA B 1 37 ? -9.672 -20.25 10.938 1 93.75 37 ALA B N 1
ATOM 2573 C CA . ALA B 1 37 ? -8.359 -20.594 11.484 1 93.75 37 ALA B CA 1
ATOM 2574 C C . ALA B 1 37 ? -8.484 -21.672 12.555 1 93.75 37 ALA B C 1
ATOM 2576 O O . ALA B 1 37 ? -7.52 -22.391 12.828 1 93.75 37 ALA B O 1
ATOM 2577 N N . PHE B 1 38 ? -9.703 -21.797 13.109 1 95.5 38 PHE B N 1
ATOM 2578 C CA . PHE B 1 38 ? -9.922 -22.75 14.195 1 95.5 38 PHE B CA 1
ATOM 2579 C C . PHE B 1 38 ? -10.836 -23.891 13.75 1 95.5 38 PHE B C 1
ATOM 2581 O O . PHE B 1 38 ? -11.414 -24.594 14.578 1 95.5 38 PHE B O 1
ATOM 2588 N N . ASN B 1 39 ? -10.969 -24.016 12.477 1 92.25 39 ASN B N 1
ATOM 2589 C CA . ASN B 1 39 ? -11.828 -25.047 11.906 1 92.25 39 ASN B CA 1
ATOM 2590 C C . ASN B 1 39 ? -11.117 -26.391 11.805 1 92.25 39 ASN B C 1
ATOM 2592 O O . ASN B 1 39 ? -9.977 -26.453 11.336 1 92.25 39 ASN B O 1
ATOM 2596 N N . ASN B 1 40 ? -11.828 -27.391 12.258 1 93.19 40 ASN B N 1
ATOM 2597 C CA . ASN B 1 40 ? -11.289 -28.75 12.156 1 93.19 40 ASN B CA 1
ATOM 2598 C C . ASN B 1 40 ? -11.547 -29.344 10.781 1 93.19 40 ASN B C 1
ATOM 2600 O O . ASN B 1 40 ? -12.305 -30.312 10.648 1 93.19 40 ASN B O 1
ATOM 2604 N N . SER B 1 41 ? -11.008 -28.719 9.797 1 89.12 41 SER B N 1
ATOM 2605 C CA . SER B 1 41 ? -11.172 -29.141 8.414 1 89.12 41 SER B CA 1
ATOM 2606 C C . SER B 1 41 ? -9.828 -29.203 7.691 1 89.12 41 SER B C 1
ATOM 2608 O O . SER B 1 41 ? -8.891 -28.5 8.055 1 89.12 41 SER B O 1
ATOM 2610 N N . ASP B 1 42 ? -9.75 -30.078 6.711 1 86.75 42 ASP B N 1
ATOM 2611 C CA . ASP B 1 42 ? -8.539 -30.203 5.902 1 86.75 42 ASP B CA 1
ATOM 2612 C C . ASP B 1 42 ? -8.586 -29.25 4.707 1 86.75 42 ASP B C 1
ATOM 2614 O O . ASP B 1 42 ? -7.66 -29.234 3.889 1 86.75 42 ASP B O 1
ATOM 2618 N N . PHE B 1 43 ? -9.711 -28.516 4.723 1 84.75 43 PHE B N 1
ATOM 2619 C CA . PHE B 1 43 ? -9.859 -27.531 3.664 1 84.75 43 PHE B CA 1
ATOM 2620 C C . PHE B 1 43 ? -9.945 -26.125 4.246 1 84.75 43 PHE B C 1
ATOM 2622 O O . PHE B 1 43 ? -10.453 -25.922 5.348 1 84.75 43 PHE B O 1
ATOM 2629 N N . PRO B 1 44 ? -9.492 -25.156 3.576 1 85.25 44 PRO B N 1
ATOM 2630 C CA . PRO B 1 44 ? -9.438 -23.797 4.102 1 85.25 44 PRO B CA 1
ATOM 2631 C C . PRO B 1 44 ? -10.797 -23.094 4.062 1 85.25 44 PRO B C 1
ATOM 2633 O O . PRO B 1 44 ? -10.922 -21.953 4.527 1 85.25 44 PRO B O 1
ATOM 2636 N N . THR B 1 45 ? -11.781 -23.766 3.572 1 82.12 45 THR B N 1
ATOM 2637 C CA . THR B 1 45 ? -13.102 -23.172 3.414 1 82.12 45 THR B CA 1
ATOM 2638 C C . THR B 1 45 ? -14.148 -23.953 4.195 1 82.12 45 THR B C 1
ATOM 2640 O O . THR B 1 45 ? -13.828 -24.922 4.879 1 82.12 45 THR B O 1
ATOM 2643 N N . LEU B 1 46 ? -15.344 -23.375 4.188 1 81.56 46 LEU B N 1
ATOM 2644 C CA . LEU B 1 46 ? -16.453 -24.047 4.84 1 81.56 46 LEU B CA 1
ATOM 2645 C C . LEU B 1 46 ? -16.734 -25.391 4.172 1 81.56 46 LEU B C 1
ATOM 2647 O O . LEU B 1 46 ? -16.375 -25.609 3.016 1 81.56 46 LEU B O 1
ATOM 2651 N N . PRO B 1 47 ? -17.141 -26.359 4.945 1 83.5 47 PRO B N 1
ATOM 2652 C CA . PRO B 1 47 ? -18 -26.281 6.129 1 83.5 47 PRO B CA 1
ATOM 2653 C C . PRO B 1 47 ? -17.203 -26.312 7.438 1 83.5 47 PRO B C 1
ATOM 2655 O O . PRO B 1 47 ? -16.031 -26.703 7.445 1 83.5 47 PRO B O 1
ATOM 2658 N N . TRP B 1 48 ? -17.938 -25.875 8.406 1 88.06 48 TRP B N 1
ATOM 2659 C CA . TRP B 1 48 ? -17.406 -25.938 9.758 1 88.06 48 TRP B CA 1
ATOM 2660 C C . TRP B 1 48 ? -17.438 -27.359 10.297 1 88.06 48 TRP B C 1
ATOM 2662 O O . TRP B 1 48 ? -18.484 -28.016 10.273 1 88.06 48 TRP B O 1
ATOM 2672 N N . LYS B 1 49 ? -16.359 -27.859 10.719 1 92 49 LYS B N 1
ATOM 2673 C CA . LYS B 1 49 ? -16.281 -29.234 11.188 1 92 49 LYS B CA 1
ATOM 2674 C C . LYS B 1 49 ? -15.852 -29.297 12.656 1 92 49 LYS B C 1
ATOM 2676 O O . LYS B 1 49 ? -15.18 -30.234 13.078 1 92 49 LYS B O 1
ATOM 2681 N N . GLY B 1 50 ? -16.062 -28.109 13.43 1 93.31 50 GLY B N 1
ATOM 2682 C CA . GLY B 1 50 ? -15.719 -28.094 14.844 1 93.31 50 GLY B CA 1
ATOM 2683 C C . GLY B 1 50 ? -14.492 -27.266 15.148 1 93.31 50 GLY B C 1
ATOM 2684 O O . GLY B 1 50 ? -13.719 -26.938 14.242 1 93.31 50 GLY B O 1
ATOM 2685 N N . PHE B 1 51 ? -14.352 -27 16.359 1 95.38 51 PHE B N 1
ATOM 2686 C CA . PHE B 1 51 ? -13.242 -26.188 16.828 1 95.38 51 PHE B CA 1
ATOM 2687 C C . PHE B 1 51 ? -11.977 -27.016 16.984 1 95.38 51 PHE B C 1
ATOM 2689 O O . PHE B 1 51 ? -12.023 -28.141 17.469 1 95.38 51 PHE B O 1
ATOM 2696 N N . SER B 1 52 ? -10.859 -26.516 16.469 1 94.31 52 SER B N 1
ATOM 2697 C CA . SER B 1 52 ? -9.578 -27.188 16.625 1 94.31 52 SER B CA 1
ATOM 2698 C C . SER B 1 52 ? -8.43 -26.172 16.688 1 94.31 52 SER B C 1
ATOM 2700 O O . SER B 1 52 ? -8.5 -25.109 16.078 1 94.31 52 SER B O 1
ATOM 2702 N N . LEU B 1 53 ? -7.426 -26.5 17.406 1 94.62 53 LEU B N 1
ATOM 2703 C CA . LEU B 1 53 ? -6.199 -25.719 17.469 1 94.62 53 LEU B CA 1
ATOM 2704 C C . LEU B 1 53 ? -5.082 -26.391 16.672 1 94.62 53 LEU B C 1
ATOM 2706 O O . LEU B 1 53 ? -3.924 -25.969 16.75 1 94.62 53 LEU B O 1
ATOM 2710 N N . ASP B 1 54 ? -5.438 -27.312 15.875 1 92.25 54 ASP B N 1
ATOM 2711 C CA . ASP B 1 54 ? -4.465 -28.141 15.172 1 92.25 54 ASP B CA 1
ATOM 2712 C C . ASP B 1 54 ? -3.629 -27.312 14.203 1 92.25 54 ASP B C 1
ATOM 2714 O O . ASP B 1 54 ? -2.426 -27.547 14.055 1 92.25 54 ASP B O 1
ATOM 2718 N N . TRP B 1 55 ? -4.195 -26.359 13.672 1 92.62 55 TRP B N 1
ATOM 2719 C CA . TRP B 1 55 ? -3.508 -25.609 12.625 1 92.62 55 TRP B CA 1
ATOM 2720 C C . TRP B 1 55 ? -2.525 -24.609 13.227 1 92.62 55 TRP B C 1
ATOM 2722 O O . TRP B 1 55 ? -1.781 -23.938 12.5 1 92.62 55 TRP B O 1
ATOM 2732 N N . PHE B 1 56 ? -2.574 -24.625 14.586 1 93.88 56 PHE B N 1
ATOM 2733 C CA . PHE B 1 56 ? -1.58 -23.828 15.289 1 93.88 56 PHE B CA 1
ATOM 2734 C C . PHE B 1 56 ? -0.566 -24.719 15.992 1 93.88 56 PHE B C 1
ATOM 2736 O O . PHE B 1 56 ? 0.638 -24.469 15.945 1 93.88 56 PHE B O 1
ATOM 2743 N N . LEU B 1 57 ? -1.065 -25.875 16.516 1 93.81 57 LEU B N 1
ATOM 2744 C CA . LEU B 1 57 ? -0.255 -26.562 17.5 1 93.81 57 LEU B CA 1
ATOM 2745 C C . LEU B 1 57 ? 0.075 -27.984 17.047 1 93.81 57 LEU B C 1
ATOM 2747 O O . LEU B 1 57 ? 0.986 -28.609 17.594 1 93.81 57 LEU B O 1
ATOM 2751 N N . SER B 1 58 ? -0.616 -28.484 16.141 1 91.19 58 SER B N 1
ATOM 2752 C CA . SER B 1 58 ? -0.446 -29.875 15.773 1 91.19 58 SER B CA 1
ATOM 2753 C C . SER B 1 58 ? 0.947 -30.141 15.203 1 91.19 58 SER B C 1
ATOM 2755 O O . SER B 1 58 ? 1.48 -29.312 14.453 1 91.19 58 SER B O 1
ATOM 2757 N N . ASP B 1 59 ? 1.547 -31.234 15.555 1 89.88 59 ASP B N 1
ATOM 2758 C CA . ASP B 1 59 ? 2.877 -31.625 15.094 1 89.88 59 ASP B CA 1
ATOM 2759 C C . ASP B 1 59 ? 2.816 -32.875 14.242 1 89.88 59 ASP B C 1
ATOM 2761 O O . ASP B 1 59 ? 3.84 -33.531 13.992 1 89.88 59 ASP B O 1
ATOM 2765 N N . THR B 1 60 ? 1.651 -33.188 13.797 1 86.75 60 THR B N 1
ATOM 2766 C CA . THR B 1 60 ? 1.524 -34.375 12.984 1 86.75 60 THR B CA 1
ATOM 2767 C C . THR B 1 60 ? 1.936 -34.125 11.539 1 86.75 60 THR B C 1
ATOM 2769 O O . THR B 1 60 ? 1.882 -32.969 11.078 1 86.75 60 THR B O 1
ATOM 2772 N N . ARG B 1 61 ? 2.312 -35.156 10.891 1 80.25 61 ARG B N 1
ATOM 2773 C CA . ARG B 1 61 ? 2.812 -35.031 9.523 1 80.25 61 ARG B CA 1
ATOM 2774 C C . ARG B 1 61 ? 1.707 -34.594 8.57 1 80.25 61 ARG B C 1
ATOM 2776 O O . ARG B 1 61 ? 1.96 -33.844 7.629 1 80.25 61 ARG B O 1
ATOM 2783 N N . GLU B 1 62 ? 0.444 -35 8.859 1 78.31 62 GLU B N 1
ATOM 2784 C CA . GLU B 1 62 ? -0.669 -34.688 7.965 1 78.31 62 GLU B CA 1
ATOM 2785 C C . GLU B 1 62 ? -1.186 -33.281 8.195 1 78.31 62 GLU B C 1
ATOM 2787 O O . GLU B 1 62 ? -1.624 -32.594 7.262 1 78.31 62 GLU B O 1
ATOM 2792 N N . ARG B 1 63 ? -1.083 -32.875 9.539 1 85.25 63 ARG B N 1
ATOM 2793 C CA . ARG B 1 63 ? -1.554 -31.547 9.93 1 85.25 63 ARG B CA 1
ATOM 2794 C C . ARG B 1 63 ? -0.477 -30.797 10.703 1 85.25 63 ARG B C 1
ATOM 2796 O O . ARG B 1 63 ? -0.464 -30.812 11.938 1 85.25 63 ARG B O 1
ATOM 2803 N N . LEU B 1 64 ? 0.337 -30.234 10.008 1 85.62 64 LEU B N 1
ATOM 2804 C CA . LEU B 1 64 ? 1.404 -29.484 10.648 1 85.62 64 LEU B CA 1
ATOM 2805 C C . LEU B 1 64 ? 0.948 -28.062 10.961 1 85.62 64 LEU B C 1
ATOM 2807 O O . LEU B 1 64 ? 0.652 -27.281 10.055 1 85.62 64 LEU B O 1
ATOM 2811 N N . GLY B 1 65 ? 0.887 -27.859 12.242 1 90.19 65 GLY B N 1
ATOM 2812 C CA . GLY B 1 65 ? 0.459 -26.547 12.695 1 90.19 65 GLY B CA 1
ATOM 2813 C C . GLY B 1 65 ? 1.484 -25.453 12.43 1 90.19 65 GLY B C 1
ATOM 2814 O O . GLY B 1 65 ? 2.662 -25.75 12.211 1 90.19 65 GLY B O 1
ATOM 2815 N N . LEU B 1 66 ? 1.069 -24.266 12.523 1 90.81 66 LEU B N 1
ATOM 2816 C CA . LEU B 1 66 ? 1.852 -23.062 12.219 1 90.81 66 LEU B CA 1
ATOM 2817 C C . LEU B 1 66 ? 3.109 -23 13.078 1 90.81 66 LEU B C 1
ATOM 2819 O O . LEU B 1 66 ? 4.195 -22.703 12.578 1 90.81 66 LEU B O 1
ATOM 2823 N N . PHE B 1 67 ? 3.078 -23.406 14.352 1 92.94 67 PHE B N 1
ATOM 2824 C CA . PHE B 1 67 ? 4.195 -23.25 15.281 1 92.94 67 PHE B CA 1
ATOM 2825 C C . PHE B 1 67 ? 5.145 -24.438 15.188 1 92.94 67 PHE B C 1
ATOM 2827 O O . PHE B 1 67 ? 6.211 -24.438 15.812 1 92.94 67 PHE B O 1
ATOM 2834 N N . HIS B 1 68 ? 4.793 -25.391 14.391 1 92.06 68 HIS B N 1
ATOM 2835 C CA . HIS B 1 68 ? 5.672 -26.531 14.164 1 92.06 68 HIS B CA 1
ATOM 2836 C C . HIS B 1 68 ? 6.133 -26.594 12.711 1 92.06 68 HIS B C 1
ATOM 2838 O O . HIS B 1 68 ? 6.93 -27.469 12.344 1 92.06 68 HIS B O 1
ATOM 2844 N N . ASP B 1 69 ? 5.598 -25.719 11.953 1 90.5 69 ASP B N 1
ATOM 2845 C CA . ASP B 1 69 ? 6.031 -25.594 10.562 1 90.5 69 ASP B CA 1
ATOM 2846 C C . ASP B 1 69 ? 7.258 -24.688 10.445 1 90.5 69 ASP B C 1
ATOM 2848 O O . ASP B 1 69 ? 7.16 -23.469 10.633 1 90.5 69 ASP B O 1
ATOM 2852 N N . GLU B 1 70 ? 8.344 -25.281 10.125 1 90.62 70 GLU B N 1
ATOM 2853 C CA . GLU B 1 70 ? 9.617 -24.562 10.086 1 90.62 70 GLU B CA 1
ATOM 2854 C C . GLU B 1 70 ? 9.555 -23.391 9.109 1 90.62 70 GLU B C 1
ATOM 2856 O O . GLU B 1 70 ? 10.086 -22.312 9.391 1 90.62 70 GLU B O 1
ATOM 2861 N N . ASN B 1 71 ? 8.922 -23.562 8.016 1 89.88 71 ASN B N 1
ATOM 2862 C CA . ASN B 1 71 ? 8.812 -22.5 7.016 1 89.88 71 ASN B CA 1
ATOM 2863 C C . ASN B 1 71 ? 8 -21.328 7.531 1 89.88 71 ASN B C 1
ATOM 2865 O O . ASN B 1 71 ? 8.375 -20.172 7.32 1 89.88 71 ASN B O 1
ATOM 2869 N N . SER B 1 72 ? 6.938 -21.641 8.234 1 90.75 72 SER B N 1
ATOM 2870 C CA . SER B 1 72 ? 6.09 -20.578 8.773 1 90.75 72 SER B CA 1
ATOM 2871 C C . SER B 1 72 ? 6.789 -19.828 9.898 1 90.75 72 SER B C 1
ATOM 2873 O O . SER B 1 72 ? 6.75 -18.609 9.953 1 90.75 72 SER B O 1
ATOM 2875 N N . LEU B 1 73 ? 7.492 -20.562 10.695 1 93.19 73 LEU B N 1
ATOM 2876 C CA . LEU B 1 73 ? 8.227 -19.938 11.781 1 93.19 73 LEU B CA 1
ATOM 2877 C C . LEU B 1 73 ? 9.359 -19.062 11.242 1 93.19 73 LEU B C 1
ATOM 2879 O O . LEU B 1 73 ? 9.57 -17.953 11.727 1 93.19 73 LEU B O 1
ATOM 2883 N N . GLN B 1 74 ? 10.023 -19.609 10.32 1 95.12 74 GLN B N 1
ATOM 2884 C CA . GLN B 1 74 ? 11.109 -18.859 9.695 1 95.12 74 GLN B CA 1
ATOM 2885 C C . GLN B 1 74 ? 10.586 -17.578 9.047 1 95.12 74 GLN B C 1
ATOM 2887 O O . GLN B 1 74 ? 11.227 -16.531 9.125 1 95.12 74 GLN B O 1
ATOM 2892 N N . SER B 1 75 ? 9.453 -17.625 8.383 1 95.06 75 SER B N 1
ATOM 2893 C CA . SER B 1 75 ? 8.883 -16.453 7.723 1 95.06 75 SER B CA 1
ATOM 2894 C C . SER B 1 75 ? 8.508 -15.375 8.734 1 95.06 75 SER B C 1
ATOM 2896 O O . SER B 1 75 ? 8.602 -14.188 8.43 1 95.06 75 SER B O 1
ATOM 2898 N N . ILE B 1 76 ? 8.086 -15.805 9.953 1 93.81 76 ILE B N 1
ATOM 2899 C CA . ILE B 1 76 ? 7.801 -14.859 11.031 1 93.81 76 ILE B CA 1
ATOM 2900 C C . ILE B 1 76 ? 9.086 -14.148 11.445 1 93.81 76 ILE B C 1
ATOM 2902 O O . ILE B 1 76 ? 9.117 -12.922 11.539 1 93.81 76 ILE B O 1
ATOM 2906 N N . PHE B 1 77 ? 10.086 -14.906 11.609 1 95.94 77 PHE B N 1
ATOM 2907 C CA . PHE B 1 77 ? 11.367 -14.367 12.039 1 95.94 77 PHE B CA 1
ATOM 2908 C C . PHE B 1 77 ? 11.953 -13.438 10.984 1 95.94 77 PHE B C 1
ATOM 2910 O O . PHE B 1 77 ? 12.453 -12.359 11.297 1 95.94 77 PHE B O 1
ATOM 2917 N N . ILE B 1 78 ? 11.883 -13.812 9.773 1 97 78 ILE B N 1
ATOM 2918 C CA . ILE B 1 78 ? 12.406 -13.008 8.68 1 97 78 ILE B CA 1
ATOM 2919 C C . ILE B 1 78 ? 11.633 -11.695 8.586 1 97 78 ILE B C 1
ATOM 2921 O O . ILE B 1 78 ? 12.219 -10.633 8.344 1 97 78 ILE B O 1
ATOM 2925 N N . SER B 1 79 ? 10.312 -11.75 8.766 1 95.81 79 SER B N 1
ATOM 2926 C CA . SER B 1 79 ? 9.5 -10.539 8.75 1 95.81 79 SER B CA 1
ATOM 2927 C C . SER B 1 79 ? 9.922 -9.57 9.852 1 95.81 79 SER B C 1
ATOM 2929 O O . SER B 1 79 ? 10.07 -8.375 9.609 1 95.81 79 SER B O 1
ATOM 2931 N N . ILE B 1 80 ? 10.148 -10.086 11.047 1 96.12 80 ILE B N 1
ATOM 2932 C CA . ILE B 1 80 ? 10.539 -9.258 12.188 1 96.12 80 ILE B CA 1
ATOM 2933 C C . ILE B 1 80 ? 11.922 -8.664 11.953 1 96.12 80 ILE B C 1
ATOM 2935 O O . ILE B 1 80 ? 12.133 -7.469 12.18 1 96.12 80 ILE B O 1
ATOM 2939 N N . GLN B 1 81 ? 12.805 -9.469 11.477 1 97.75 81 GLN B N 1
ATOM 2940 C CA . GLN B 1 81 ? 14.164 -9.008 11.203 1 97.75 81 GLN B CA 1
ATOM 2941 C C . GLN B 1 81 ? 14.18 -7.941 10.109 1 97.75 81 GLN B C 1
ATOM 2943 O O . GLN B 1 81 ? 14.867 -6.926 10.234 1 97.75 81 GLN B O 1
ATOM 2948 N N . THR B 1 82 ? 13.469 -8.227 9.078 1 97.56 82 THR B N 1
ATOM 2949 C CA . THR B 1 82 ? 13.383 -7.266 7.984 1 97.56 82 THR B CA 1
ATOM 2950 C C . THR B 1 82 ? 12.82 -5.938 8.477 1 97.56 82 THR B C 1
ATOM 2952 O O . THR B 1 82 ? 13.391 -4.879 8.203 1 97.56 82 THR B O 1
ATOM 2955 N N . ALA B 1 83 ? 11.727 -6.027 9.203 1 97.25 83 ALA B N 1
ATOM 2956 C CA . ALA B 1 83 ? 11.086 -4.82 9.719 1 97.25 83 ALA B CA 1
ATOM 2957 C C . ALA B 1 83 ? 12.023 -4.051 10.641 1 97.25 83 ALA B C 1
ATOM 2959 O O . ALA B 1 83 ? 12.016 -2.818 10.656 1 97.25 83 ALA B O 1
ATOM 2960 N N . PHE B 1 84 ? 12.766 -4.777 11.359 1 97.81 84 PHE B N 1
ATOM 2961 C CA . PHE B 1 84 ? 13.719 -4.168 12.289 1 97.81 84 PHE B CA 1
ATOM 2962 C C . PHE B 1 84 ? 14.773 -3.369 11.531 1 97.81 84 PHE B C 1
ATOM 2964 O O . PHE B 1 84 ? 14.969 -2.18 11.789 1 97.81 84 PHE B O 1
ATOM 2971 N N . PHE B 1 85 ? 15.422 -3.953 10.602 1 97.81 85 PHE B N 1
ATOM 2972 C CA . PHE B 1 85 ? 16.484 -3.293 9.867 1 97.81 85 PHE B CA 1
ATOM 2973 C C . PHE B 1 85 ? 15.938 -2.17 8.992 1 97.81 85 PHE B C 1
ATOM 2975 O O . PHE B 1 85 ? 16.516 -1.081 8.938 1 97.81 85 PHE B O 1
ATOM 2982 N N . VAL B 1 86 ? 14.82 -2.404 8.336 1 97.81 86 VAL B N 1
ATOM 2983 C CA . VAL B 1 86 ? 14.227 -1.391 7.469 1 97.81 86 VAL B CA 1
ATOM 2984 C C . VAL B 1 86 ? 13.852 -0.164 8.297 1 97.81 86 VAL B C 1
ATOM 2986 O O . VAL B 1 86 ? 14.109 0.971 7.887 1 97.81 86 VAL B O 1
ATOM 2989 N N . SER B 1 87 ? 13.211 -0.426 9.445 1 97.38 87 SER B N 1
ATOM 2990 C CA . SER B 1 87 ? 12.773 0.694 10.273 1 97.38 87 SER B CA 1
ATOM 2991 C C . SER B 1 87 ? 13.961 1.507 10.781 1 97.38 87 SER B C 1
ATOM 2993 O O . SER B 1 87 ? 13.945 2.738 10.734 1 97.38 87 SER B O 1
ATOM 2995 N N . ILE B 1 88 ? 15.039 0.871 11.195 1 97.25 88 ILE B N 1
ATOM 2996 C CA . ILE B 1 88 ? 16.219 1.556 11.727 1 97.25 88 ILE B CA 1
ATOM 2997 C C . ILE B 1 88 ? 16.891 2.359 10.617 1 97.25 88 ILE B C 1
ATOM 2999 O O . ILE B 1 88 ? 17.188 3.543 10.797 1 97.25 88 ILE B O 1
ATOM 3003 N N . PHE B 1 89 ? 17.094 1.748 9.508 1 95.5 89 PHE B N 1
ATOM 3004 C CA . PHE B 1 89 ? 17.734 2.428 8.398 1 95.5 89 PHE B CA 1
ATOM 3005 C C . PHE B 1 89 ? 16.875 3.578 7.887 1 95.5 89 PHE B C 1
ATOM 3007 O O . PHE B 1 89 ? 17.406 4.641 7.539 1 95.5 89 PHE B O 1
ATOM 3014 N N . SER B 1 90 ? 15.578 3.344 7.836 1 96.44 90 SER B N 1
ATOM 3015 C CA . SER B 1 90 ? 14.68 4.395 7.371 1 96.44 90 SER B CA 1
ATOM 3016 C C . SER B 1 90 ? 14.656 5.57 8.336 1 96.44 90 SER B C 1
ATOM 3018 O O . SER B 1 90 ? 14.57 6.727 7.918 1 96.44 90 SER B O 1
ATOM 3020 N N . LEU B 1 91 ? 14.719 5.23 9.641 1 96.56 91 LEU B N 1
ATOM 3021 C CA . LEU B 1 91 ? 14.75 6.285 10.648 1 96.56 91 LEU B CA 1
ATOM 3022 C C . LEU B 1 91 ? 16 7.141 10.492 1 96.56 91 LEU B C 1
ATOM 3024 O O . LEU B 1 91 ? 15.938 8.367 10.555 1 96.56 91 LEU B O 1
ATOM 3028 N N . ILE B 1 92 ? 17.094 6.516 10.281 1 94.12 92 ILE B N 1
ATOM 3029 C CA . ILE B 1 92 ? 18.375 7.219 10.141 1 94.12 92 ILE B CA 1
ATOM 3030 C C . ILE B 1 92 ? 18.359 8.062 8.867 1 94.12 92 ILE B C 1
ATOM 3032 O O . ILE B 1 92 ? 18.609 9.266 8.914 1 94.12 92 ILE B O 1
ATOM 3036 N N . MET B 1 93 ? 17.969 7.461 7.805 1 92.5 93 MET B N 1
ATOM 3037 C CA . MET B 1 93 ? 18.016 8.141 6.512 1 92.5 93 MET B CA 1
ATOM 3038 C C . MET B 1 93 ? 16.953 9.227 6.43 1 92.5 93 MET B C 1
ATOM 3040 O O . MET B 1 93 ? 17.219 10.328 5.945 1 92.5 93 MET B O 1
ATOM 3044 N N . GLY B 1 94 ? 15.734 8.852 6.824 1 93.94 94 GLY B N 1
ATOM 3045 C CA . GLY B 1 94 ? 14.664 9.828 6.801 1 93.94 94 GLY B CA 1
ATOM 3046 C C . GLY B 1 94 ? 14.922 11.031 7.691 1 93.94 94 GLY B C 1
ATOM 3047 O O . GLY B 1 94 ? 14.633 12.164 7.312 1 93.94 94 GLY B O 1
ATOM 3048 N N . THR B 1 95 ? 15.492 10.781 8.852 1 94.06 95 THR B N 1
ATOM 3049 C CA . THR B 1 95 ? 15.797 11.859 9.781 1 94.06 95 THR B CA 1
ATOM 3050 C C . THR B 1 95 ? 16.906 12.75 9.227 1 94.06 95 THR B C 1
ATOM 3052 O O . THR B 1 95 ? 16.812 13.977 9.297 1 94.06 95 THR B O 1
ATOM 3055 N N . MET B 1 96 ? 17.953 12.141 8.719 1 91.25 96 MET B N 1
ATOM 3056 C CA . MET B 1 96 ? 19.016 12.914 8.078 1 91.25 96 MET B CA 1
ATOM 3057 C C . MET B 1 96 ? 18.453 13.789 6.961 1 91.25 96 MET B C 1
ATOM 3059 O O . MET B 1 96 ? 18.828 14.953 6.82 1 91.25 96 MET B O 1
ATOM 3063 N N . GLY B 1 97 ? 17.531 13.195 6.188 1 91.44 97 GLY B N 1
ATOM 3064 C CA . GLY B 1 97 ? 16.906 13.961 5.133 1 91.44 97 GLY B CA 1
ATOM 3065 C C . GLY B 1 97 ? 16.078 15.117 5.656 1 91.44 97 GLY B C 1
ATOM 3066 O O . GLY B 1 97 ? 16.094 16.219 5.09 1 91.44 97 GLY B O 1
ATOM 3067 N N . ALA B 1 98 ? 15.32 14.844 6.719 1 93.62 98 ALA B N 1
ATOM 3068 C CA . ALA B 1 98 ? 14.516 15.898 7.316 1 93.62 98 ALA B CA 1
ATOM 3069 C C . ALA B 1 98 ? 15.383 17.062 7.773 1 93.62 98 ALA B C 1
ATOM 3071 O O . ALA B 1 98 ? 15.031 18.234 7.562 1 93.62 98 ALA B O 1
ATOM 3072 N N . PHE B 1 99 ? 16.531 16.781 8.398 1 89.75 99 PHE B N 1
ATOM 3073 C CA . PHE B 1 99 ? 17.453 17.812 8.836 1 89.75 99 PHE B CA 1
ATOM 3074 C C . PHE B 1 99 ? 18 18.594 7.645 1 89.75 99 PHE B C 1
ATOM 3076 O O . PHE B 1 99 ? 18.109 19.812 7.691 1 89.75 99 PHE B O 1
ATOM 3083 N N . LEU B 1 100 ? 18.312 17.828 6.68 1 88 100 LEU B N 1
ATOM 3084 C CA . LEU B 1 100 ? 18.875 18.453 5.48 1 88 100 LEU B CA 1
ATOM 3085 C C . LEU B 1 100 ? 17.891 19.438 4.863 1 88 100 LEU B C 1
ATOM 3087 O O . LEU B 1 100 ? 18.266 20.562 4.543 1 88 100 LEU B O 1
ATOM 3091 N N . PHE B 1 101 ? 16.688 19.078 4.766 1 89.62 101 PHE B N 1
ATOM 3092 C CA . PHE B 1 101 ? 15.711 19.891 4.047 1 89.62 101 PHE B CA 1
ATOM 3093 C C . PHE B 1 101 ? 15.156 21 4.941 1 89.62 101 PHE B C 1
ATOM 3095 O O . PHE B 1 101 ? 14.812 22.078 4.457 1 89.62 101 PHE B O 1
ATOM 3102 N N . GLU B 1 102 ? 15.172 20.766 6.242 1 88.75 102 GLU B N 1
ATOM 3103 C CA . GLU B 1 102 ? 14.539 21.75 7.121 1 88.75 102 GLU B CA 1
ATOM 3104 C C . GLU B 1 102 ? 15.57 22.688 7.738 1 88.75 102 GLU B C 1
ATOM 3106 O O . GLU B 1 102 ? 15.234 23.781 8.18 1 88.75 102 GLU B O 1
ATOM 3111 N N . ARG B 1 103 ? 16.828 22.297 7.719 1 83.69 103 ARG B N 1
ATOM 3112 C CA . ARG B 1 103 ? 17.781 23.125 8.453 1 83.69 103 ARG B CA 1
ATOM 3113 C C . ARG B 1 103 ? 18.844 23.703 7.508 1 83.69 103 ARG B C 1
ATOM 3115 O O . ARG B 1 103 ? 19.547 24.641 7.867 1 83.69 103 ARG B O 1
ATOM 3122 N N . GLU B 1 104 ? 18.938 23.125 6.348 1 83.31 104 GLU B N 1
ATOM 3123 C CA . GLU B 1 104 ? 19.953 23.609 5.422 1 83.31 104 GLU B CA 1
ATOM 3124 C C . GLU B 1 104 ? 19.328 24.406 4.273 1 83.31 104 GLU B C 1
ATOM 3126 O O . GLU B 1 104 ? 18.141 24.25 3.977 1 83.31 104 GLU B O 1
ATOM 3131 N N . LYS B 1 105 ? 20.188 25.297 3.779 1 85.31 105 LYS B N 1
ATOM 3132 C CA . LYS B 1 105 ? 19.797 26.047 2.592 1 85.31 105 LYS B CA 1
ATOM 3133 C C . LYS B 1 105 ? 20.719 25.734 1.414 1 85.31 105 LYS B C 1
ATOM 3135 O O . LYS B 1 105 ? 21.938 25.703 1.562 1 85.31 105 LYS B O 1
ATOM 3140 N N . PHE B 1 106 ? 20.156 25.234 0.393 1 85.5 106 PHE B N 1
ATOM 3141 C CA . PHE B 1 106 ? 20.938 24.938 -0.794 1 85.5 106 PHE B CA 1
ATOM 3142 C C . PHE B 1 106 ? 20.109 25.125 -2.059 1 85.5 106 PHE B C 1
ATOM 3144 O O . PHE B 1 106 ? 18.891 25.281 -1.99 1 85.5 106 PHE B O 1
ATOM 3151 N N . LYS B 1 107 ? 20.812 25.188 -3.137 1 87 107 LYS B N 1
ATOM 3152 C CA . LYS B 1 107 ? 20.156 25.438 -4.414 1 87 107 LYS B CA 1
ATOM 3153 C C . LYS B 1 107 ? 19.234 24.281 -4.797 1 87 107 LYS B C 1
ATOM 3155 O O . LYS B 1 107 ? 19.594 23.125 -4.617 1 87 107 LYS B O 1
ATOM 3160 N N . PHE B 1 108 ? 18.031 24.453 -5.332 1 88.62 108 PHE B N 1
ATOM 3161 C CA . PHE B 1 108 ? 17.031 23.516 -5.828 1 88.62 108 PHE B CA 1
ATOM 3162 C C . PHE B 1 108 ? 16.484 22.641 -4.695 1 88.62 108 PHE B C 1
ATOM 3164 O O . PHE B 1 108 ? 16.141 21.484 -4.906 1 88.62 108 PHE B O 1
ATOM 3171 N N . LYS B 1 109 ? 16.5 23.172 -3.529 1 89.5 109 LYS B N 1
ATOM 3172 C CA . LYS B 1 109 ? 16.047 22.453 -2.336 1 89.5 109 LYS B CA 1
ATOM 3173 C C . LYS B 1 109 ? 14.617 21.969 -2.504 1 89.5 109 LYS B C 1
ATOM 3175 O O . LYS B 1 109 ? 14.312 20.812 -2.215 1 89.5 109 LYS B O 1
ATOM 3180 N N . GLN B 1 110 ? 13.812 22.828 -3 1 87.75 110 GLN B N 1
ATOM 3181 C CA . GLN B 1 110 ? 12.406 22.484 -3.158 1 87.75 110 GLN B CA 1
ATOM 3182 C C . GLN B 1 110 ? 12.219 21.359 -4.172 1 87.75 110 GLN B C 1
ATOM 3184 O O . GLN B 1 110 ? 11.422 20.453 -3.953 1 87.75 110 GLN B O 1
ATOM 3189 N N . ALA B 1 111 ? 12.953 21.453 -5.207 1 86.06 111 ALA B N 1
ATOM 3190 C CA . ALA B 1 111 ? 12.875 20.406 -6.227 1 86.06 111 ALA B CA 1
ATOM 3191 C C . ALA B 1 111 ? 13.344 19.062 -5.668 1 86.06 111 ALA B C 1
ATOM 3193 O O . ALA B 1 111 ? 12.711 18.031 -5.906 1 86.06 111 ALA B O 1
ATOM 3194 N N . PHE B 1 112 ? 14.391 19.094 -4.895 1 87.06 112 PHE B N 1
ATOM 3195 C CA . PHE B 1 112 ? 14.922 17.859 -4.312 1 87.06 112 PHE B CA 1
ATOM 3196 C C . PHE B 1 112 ? 13.961 17.312 -3.27 1 87.06 112 PHE B C 1
ATOM 3198 O O . PHE B 1 112 ? 13.836 16.094 -3.123 1 87.06 112 PHE B O 1
ATOM 3205 N N . TYR B 1 113 ? 13.32 18.188 -2.613 1 86.94 113 TYR B N 1
ATOM 3206 C CA . TYR B 1 113 ? 12.344 17.75 -1.624 1 86.94 113 TYR B CA 1
ATOM 3207 C C . TYR B 1 113 ? 11.18 17.031 -2.293 1 86.94 113 TYR B C 1
ATOM 3209 O O . TYR B 1 113 ? 10.781 15.945 -1.862 1 86.94 113 TYR B O 1
ATOM 3217 N N . PHE B 1 114 ? 10.742 17.547 -3.381 1 82.06 114 PHE B N 1
ATOM 3218 C CA . PHE B 1 114 ? 9.648 16.938 -4.113 1 82.06 114 PHE B CA 1
ATOM 3219 C C . PHE B 1 114 ? 10.062 15.578 -4.684 1 82.06 114 PHE B C 1
ATOM 3221 O O . PHE B 1 114 ? 9.289 14.625 -4.656 1 82.06 114 PHE B O 1
ATOM 3228 N N . LEU B 1 115 ? 11.266 15.562 -5.164 1 83.62 115 LEU B N 1
ATOM 3229 C CA . LEU B 1 115 ? 11.781 14.312 -5.703 1 83.62 115 LEU B CA 1
ATOM 3230 C C . LEU B 1 115 ? 11.883 13.25 -4.613 1 83.62 115 LEU B C 1
ATOM 3232 O O . LEU B 1 115 ? 11.641 12.062 -4.867 1 83.62 115 LEU B O 1
ATOM 3236 N N . ALA B 1 116 ? 12.203 13.719 -3.436 1 86.06 116 ALA B N 1
ATOM 3237 C CA . ALA B 1 116 ? 12.359 12.789 -2.322 1 86.06 116 ALA B CA 1
ATOM 3238 C C . ALA B 1 116 ? 11.016 12.18 -1.915 1 86.06 116 ALA B C 1
ATOM 3240 O O . ALA B 1 116 ? 10.969 11.102 -1.321 1 86.06 116 ALA B O 1
ATOM 3241 N N . LEU B 1 117 ? 9.906 12.828 -2.297 1 82.31 117 LEU B N 1
ATOM 3242 C CA . LEU B 1 117 ? 8.578 12.375 -1.895 1 82.31 117 LEU B CA 1
ATOM 3243 C C . LEU B 1 117 ? 7.98 11.453 -2.949 1 82.31 117 LEU B C 1
ATOM 3245 O O . LEU B 1 117 ? 7.008 10.742 -2.678 1 82.31 117 LEU B O 1
ATOM 3249 N N . LEU B 1 118 ? 8.578 11.305 -4.105 1 78.88 118 LEU B N 1
ATOM 3250 C CA . LEU B 1 118 ? 8.031 10.586 -5.25 1 78.88 118 LEU B CA 1
ATOM 3251 C C . LEU B 1 118 ? 7.895 9.094 -4.941 1 78.88 118 LEU B C 1
ATOM 3253 O O . LEU B 1 118 ? 6.918 8.461 -5.344 1 78.88 118 LEU B O 1
ATOM 3257 N N . PRO B 1 119 ? 8.836 8.469 -4.223 1 78.69 119 PRO B N 1
ATOM 3258 C CA . PRO B 1 119 ? 8.734 7.031 -3.967 1 78.69 119 PRO B CA 1
ATOM 3259 C C . PRO B 1 119 ? 7.469 6.656 -3.203 1 78.69 119 PRO B C 1
ATOM 3261 O O . PRO B 1 119 ? 7.016 5.512 -3.283 1 78.69 119 PRO B O 1
ATOM 3264 N N . LEU B 1 120 ? 6.902 7.602 -2.51 1 78.25 120 LEU B N 1
ATOM 3265 C CA . LEU B 1 120 ? 5.672 7.328 -1.773 1 78.25 120 LEU B CA 1
ATOM 3266 C C . LEU B 1 120 ? 4.496 7.152 -2.727 1 78.25 120 LEU B C 1
ATOM 3268 O O . LEU B 1 120 ? 3.49 6.535 -2.371 1 78.25 120 LEU B O 1
ATOM 3272 N N . VAL B 1 121 ? 4.691 7.723 -3.955 1 73.38 121 VAL B N 1
ATOM 3273 C CA . VAL B 1 121 ? 3.586 7.723 -4.91 1 73.38 121 VAL B CA 1
ATOM 3274 C C . VAL B 1 121 ? 3.789 6.605 -5.93 1 73.38 121 VAL B C 1
ATOM 3276 O O . VAL B 1 121 ? 2.84 6.188 -6.602 1 73.38 121 VAL B O 1
ATOM 3279 N N . ILE B 1 122 ? 5.008 6.102 -6 1 79.44 122 ILE B N 1
ATOM 3280 C CA . ILE B 1 122 ? 5.316 5.039 -6.949 1 79.44 122 ILE B CA 1
ATOM 3281 C C . ILE B 1 122 ? 4.777 3.709 -6.434 1 79.44 122 ILE B C 1
ATOM 3283 O O . ILE B 1 122 ? 5.012 3.344 -5.281 1 79.44 122 ILE B O 1
ATOM 3287 N N . PRO B 1 123 ? 4.098 3.002 -7.234 1 82.12 123 PRO B N 1
ATOM 3288 C CA . PRO B 1 123 ? 3.602 1.688 -6.816 1 82.12 123 PRO B CA 1
ATOM 3289 C C . PRO B 1 123 ? 4.723 0.738 -6.41 1 82.12 123 PRO B C 1
ATOM 3291 O O . PRO B 1 123 ? 5.766 0.689 -7.066 1 82.12 123 PRO B O 1
ATOM 3294 N N . GLY B 1 124 ? 4.469 0.078 -5.359 1 86.44 124 GLY B N 1
ATOM 3295 C CA . GLY B 1 124 ? 5.469 -0.827 -4.816 1 86.44 124 GLY B CA 1
ATOM 3296 C C . GLY B 1 124 ? 5.898 -1.897 -5.801 1 86.44 124 GLY B C 1
ATOM 3297 O O . GLY B 1 124 ? 7.059 -2.318 -5.797 1 86.44 124 GLY B O 1
ATOM 3298 N N . VAL B 1 125 ? 5.008 -2.291 -6.637 1 89.19 125 VAL B N 1
ATOM 3299 C CA . VAL B 1 125 ? 5.301 -3.324 -7.625 1 89.19 125 VAL B CA 1
ATOM 3300 C C . VAL B 1 125 ? 6.359 -2.822 -8.602 1 89.19 125 VAL B C 1
ATOM 3302 O O . VAL B 1 125 ? 7.277 -3.559 -8.969 1 89.19 125 VAL B O 1
ATOM 3305 N N . ILE B 1 126 ? 6.223 -1.574 -8.961 1 86.94 126 ILE B N 1
ATOM 3306 C CA . ILE B 1 126 ? 7.156 -0.966 -9.906 1 86.94 126 ILE B CA 1
ATOM 3307 C C . ILE B 1 126 ? 8.531 -0.836 -9.25 1 86.94 126 ILE B C 1
ATOM 3309 O O . ILE B 1 126 ? 9.555 -1.121 -9.883 1 86.94 126 ILE B O 1
ATOM 3313 N N . LEU B 1 127 ? 8.484 -0.45 -8.023 1 89.12 127 LEU B N 1
ATOM 3314 C CA . LEU B 1 127 ? 9.75 -0.321 -7.309 1 89.12 127 LEU B CA 1
ATOM 3315 C C . LEU B 1 127 ? 10.453 -1.672 -7.191 1 89.12 127 LEU B C 1
ATOM 3317 O O . LEU B 1 127 ? 11.656 -1.772 -7.422 1 89.12 127 LEU B O 1
ATOM 3321 N N . GLY B 1 128 ? 9.688 -2.668 -6.879 1 92.19 128 GLY B N 1
ATOM 3322 C CA . GLY B 1 128 ? 10.25 -4.004 -6.762 1 92.19 128 GLY B CA 1
ATOM 3323 C C . GLY B 1 128 ? 10.828 -4.527 -8.07 1 92.19 128 GLY B C 1
ATOM 3324 O O . GLY B 1 128 ? 11.961 -5.004 -8.102 1 92.19 128 GLY B O 1
ATOM 3325 N N . ILE B 1 129 ? 10.125 -4.395 -9.102 1 90.19 129 ILE B N 1
ATOM 3326 C CA . ILE B 1 129 ? 10.547 -4.902 -10.398 1 90.19 129 ILE B CA 1
ATOM 3327 C C . ILE B 1 129 ? 11.734 -4.098 -10.914 1 90.19 129 ILE B C 1
ATOM 3329 O O . ILE B 1 129 ? 12.695 -4.664 -11.445 1 90.19 129 ILE B O 1
ATOM 3333 N N . SER B 1 130 ? 11.609 -2.785 -10.75 1 89.94 130 SER B N 1
ATOM 3334 C CA . SER B 1 130 ? 12.703 -1.934 -11.203 1 89.94 130 SER B CA 1
ATOM 3335 C C . SER B 1 130 ? 14.008 -2.281 -10.484 1 89.94 130 SER B C 1
ATOM 3337 O O . SER B 1 130 ? 15.07 -2.318 -11.102 1 89.94 130 SER B O 1
ATOM 3339 N N . LEU B 1 131 ? 13.93 -2.525 -9.242 1 91.81 131 LEU B N 1
ATOM 3340 C CA . LEU B 1 131 ? 15.117 -2.891 -8.477 1 91.81 131 LEU B CA 1
ATOM 3341 C C . LEU B 1 131 ? 15.633 -4.266 -8.898 1 91.81 131 LEU B C 1
ATOM 3343 O O . LEU B 1 131 ? 16.844 -4.477 -8.992 1 91.81 131 LEU B O 1
ATOM 3347 N N . LEU B 1 132 ? 14.727 -5.148 -9.086 1 91.44 132 LEU B N 1
ATOM 3348 C CA . LEU B 1 132 ? 15.102 -6.48 -9.547 1 91.44 132 LEU B CA 1
ATOM 3349 C C . LEU B 1 132 ? 15.875 -6.402 -10.859 1 91.44 132 LEU B C 1
ATOM 3351 O O . LEU B 1 132 ? 16.938 -7 -10.992 1 91.44 132 LEU B O 1
ATOM 3355 N N . LEU B 1 133 ? 15.352 -5.645 -11.781 1 87.19 133 LEU B N 1
ATOM 3356 C CA . LEU B 1 133 ? 15.969 -5.527 -13.102 1 87.19 133 LEU B CA 1
ATOM 3357 C C . LEU B 1 133 ? 17.312 -4.812 -13.016 1 87.19 133 LEU B C 1
ATOM 3359 O O . LEU B 1 133 ? 18.266 -5.199 -13.68 1 87.19 133 LEU B O 1
ATOM 3363 N N . ALA B 1 134 ? 17.328 -3.818 -12.227 1 88.88 134 ALA B N 1
ATOM 3364 C CA . ALA B 1 134 ? 18.562 -3.047 -12.07 1 88.88 134 ALA B CA 1
ATOM 3365 C C . ALA B 1 134 ? 19.656 -3.891 -11.43 1 88.88 134 ALA B C 1
ATOM 3367 O O . ALA B 1 134 ? 20.812 -3.859 -11.867 1 88.88 134 ALA B O 1
ATOM 3368 N N . THR B 1 135 ? 19.344 -4.582 -10.422 1 89.44 135 THR B N 1
ATOM 3369 C CA . THR B 1 135 ? 20.344 -5.379 -9.719 1 89.44 135 THR B CA 1
ATOM 3370 C C . THR B 1 135 ? 20.797 -6.555 -10.586 1 89.44 135 THR B C 1
ATOM 3372 O O . THR B 1 135 ? 21.984 -6.906 -10.594 1 89.44 135 THR B O 1
ATOM 3375 N N . ASN B 1 136 ? 19.844 -7.176 -11.234 1 86.31 136 ASN B N 1
ATOM 3376 C CA . ASN B 1 136 ? 20.219 -8.227 -12.172 1 86.31 136 ASN B CA 1
ATOM 3377 C C . ASN B 1 136 ? 21.172 -7.707 -13.242 1 86.31 136 ASN B C 1
ATOM 3379 O O . ASN B 1 136 ? 22.141 -8.383 -13.594 1 86.31 136 ASN B O 1
ATOM 3383 N N . SER B 1 137 ? 20.875 -6.539 -13.727 1 86.06 137 SER B N 1
ATOM 3384 C CA . SER B 1 137 ? 21.719 -5.922 -14.742 1 86.06 137 SER B CA 1
ATOM 3385 C C . SER B 1 137 ? 23.109 -5.621 -14.188 1 86.06 137 SER B C 1
ATOM 3387 O O . SER B 1 137 ? 24.125 -5.914 -14.836 1 86.06 137 SER B O 1
ATOM 3389 N N . ALA B 1 138 ? 23.125 -5.07 -13.055 1 86.81 138 ALA B N 1
ATOM 3390 C CA . ALA B 1 138 ? 24.406 -4.754 -12.414 1 86.81 138 ALA B CA 1
ATOM 3391 C C . ALA B 1 138 ? 25.188 -6.023 -12.094 1 86.81 138 ALA B C 1
ATOM 3393 O O . ALA B 1 138 ? 26.406 -6.074 -12.289 1 86.81 138 ALA B O 1
ATOM 3394 N N . GLY B 1 139 ? 24.484 -6.961 -11.578 1 85.44 139 GLY B N 1
ATOM 3395 C CA . GLY B 1 139 ? 25.125 -8.234 -11.289 1 85.44 139 GLY B CA 1
ATOM 3396 C C . GLY B 1 139 ? 25.734 -8.891 -12.508 1 85.44 139 GLY B C 1
ATOM 3397 O O . GLY B 1 139 ? 26.875 -9.359 -12.461 1 85.44 139 GLY B O 1
ATOM 3398 N N . THR B 1 140 ? 25.016 -8.922 -13.508 1 82.44 140 THR B N 1
ATOM 3399 C CA . THR B 1 140 ? 25.516 -9.508 -14.75 1 82.44 140 THR B CA 1
ATOM 3400 C C . THR B 1 140 ? 26.703 -8.719 -15.289 1 82.44 140 THR B C 1
ATOM 3402 O O . THR B 1 140 ? 27.672 -9.305 -15.766 1 82.44 140 THR B O 1
ATOM 3405 N N . TYR B 1 141 ? 26.562 -7.469 -15.234 1 83.81 141 TYR B N 1
ATOM 3406 C CA . TYR B 1 141 ? 27.656 -6.621 -15.703 1 83.81 141 TYR B CA 1
ATOM 3407 C C . TYR B 1 141 ? 28.922 -6.875 -14.906 1 83.81 141 TYR B C 1
ATOM 3409 O O . TYR B 1 141 ? 30.016 -7.02 -15.477 1 83.81 141 TYR B O 1
ATOM 3417 N N . ILE B 1 142 ? 28.766 -6.945 -13.664 1 87.06 142 ILE B N 1
ATOM 3418 C CA . ILE B 1 142 ? 29.906 -7.145 -12.789 1 87.06 142 ILE B CA 1
ATOM 3419 C C . ILE B 1 142 ? 30.484 -8.539 -13 1 87.06 142 ILE B C 1
ATOM 3421 O O . ILE B 1 142 ? 31.703 -8.719 -13.016 1 87.06 142 ILE B O 1
ATOM 3425 N N . GLU B 1 143 ? 29.594 -9.453 -13.148 1 85.56 143 GLU B N 1
ATOM 3426 C CA . GLU B 1 143 ? 30.047 -10.812 -13.406 1 85.56 143 GLU B CA 1
ATOM 3427 C C . GLU B 1 143 ? 30.781 -10.906 -14.742 1 85.56 143 GLU B C 1
ATOM 3429 O O . GLU B 1 143 ? 31.844 -11.539 -14.836 1 85.56 143 GLU B O 1
ATOM 3434 N N . ASP B 1 144 ? 30.312 -10.289 -15.727 1 84.25 144 ASP B N 1
ATOM 3435 C CA . ASP B 1 144 ? 30.891 -10.344 -17.062 1 84.25 144 ASP B CA 1
ATOM 3436 C C . ASP B 1 144 ? 32.219 -9.555 -17.125 1 84.25 144 ASP B C 1
ATOM 3438 O O . ASP B 1 144 ? 33.156 -9.969 -17.797 1 84.25 144 ASP B O 1
ATOM 3442 N N . THR B 1 145 ? 32.25 -8.438 -16.438 1 86.44 145 THR B N 1
ATOM 3443 C CA . THR B 1 145 ? 33.406 -7.555 -16.531 1 86.44 145 THR B CA 1
ATOM 3444 C C . THR B 1 145 ? 34.5 -7.977 -15.539 1 86.44 145 THR B C 1
ATOM 3446 O O . THR B 1 145 ? 35.688 -7.969 -15.875 1 86.44 145 THR B O 1
ATOM 3449 N N . PHE B 1 146 ? 34.031 -8.367 -14.312 1 90.88 146 PHE B N 1
ATOM 3450 C CA . PHE B 1 146 ? 35.031 -8.586 -13.258 1 90.88 146 PHE B CA 1
ATOM 3451 C C . PHE B 1 146 ? 35.031 -10.047 -12.82 1 90.88 146 PHE B C 1
ATOM 3453 O O . PHE B 1 146 ? 35.906 -10.461 -12.047 1 90.88 146 PHE B O 1
ATOM 3460 N N . GLY B 1 147 ? 34.062 -10.828 -13.211 1 85.75 147 GLY B N 1
ATOM 3461 C CA . GLY B 1 147 ? 33.969 -12.227 -12.82 1 85.75 147 GLY B CA 1
ATOM 3462 C C . GLY B 1 147 ? 33.5 -12.414 -11.383 1 85.75 147 GLY B C 1
ATOM 3463 O O . GLY B 1 147 ? 33.781 -13.453 -10.773 1 85.75 147 GLY B O 1
ATOM 3464 N N . LEU B 1 148 ? 33 -11.375 -10.82 1 86.81 148 LEU B N 1
ATOM 3465 C CA . LEU B 1 148 ? 32.594 -11.406 -9.422 1 86.81 148 LEU B CA 1
ATOM 3466 C C . LEU B 1 148 ? 31.078 -11.586 -9.312 1 86.81 148 LEU B C 1
ATOM 3468 O O . LEU B 1 148 ? 30.312 -10.945 -10.039 1 86.81 148 LEU B O 1
ATOM 3472 N N . ASP B 1 149 ? 30.688 -12.648 -8.539 1 81.94 149 ASP B N 1
ATOM 3473 C CA . ASP B 1 149 ? 29.266 -12.852 -8.25 1 81.94 149 ASP B CA 1
ATOM 3474 C C . ASP B 1 149 ? 28.891 -12.211 -6.918 1 81.94 149 ASP B C 1
ATOM 3476 O O . ASP B 1 149 ? 29.203 -12.75 -5.855 1 81.94 149 ASP B O 1
ATOM 3480 N N . ILE B 1 150 ? 28.266 -11.117 -7.094 1 83.31 150 ILE B N 1
ATOM 3481 C CA . ILE B 1 150 ? 27.859 -10.398 -5.895 1 83.31 150 ILE B CA 1
ATOM 3482 C C . ILE B 1 150 ? 26.453 -10.852 -5.469 1 83.31 150 ILE B C 1
ATOM 3484 O O . ILE B 1 150 ? 25.469 -10.508 -6.113 1 83.31 150 ILE B O 1
ATOM 3488 N N . SER B 1 151 ? 26.375 -11.484 -4.379 1 80.5 151 SER B N 1
ATOM 3489 C CA . SER B 1 151 ? 25.156 -12.141 -3.91 1 80.5 151 SER B CA 1
ATOM 3490 C C . SER B 1 151 ? 24.078 -11.117 -3.568 1 80.5 151 SER B C 1
ATOM 3492 O O . SER B 1 151 ? 22.891 -11.398 -3.699 1 80.5 151 SER B O 1
ATOM 3494 N N . ILE B 1 152 ? 24.469 -9.93 -3.193 1 80.44 152 ILE B N 1
ATOM 3495 C CA . ILE B 1 152 ? 23.516 -8.922 -2.738 1 80.44 152 ILE B CA 1
ATOM 3496 C C . ILE B 1 152 ? 22.75 -8.367 -3.936 1 80.44 152 ILE B C 1
ATOM 3498 O O . ILE B 1 152 ? 21.703 -7.734 -3.768 1 80.44 152 ILE B O 1
ATOM 3502 N N . LEU B 1 153 ? 23.203 -8.617 -5.082 1 85.75 153 LEU B N 1
ATOM 3503 C CA . LEU B 1 153 ? 22.562 -8.109 -6.289 1 85.75 153 LEU B CA 1
ATOM 3504 C C . LEU B 1 153 ? 21.547 -9.109 -6.828 1 85.75 153 LEU B C 1
ATOM 3506 O O . LEU B 1 153 ? 21 -8.93 -7.922 1 85.75 153 LEU B O 1
ATOM 3510 N N . ARG B 1 154 ? 21.328 -10.141 -5.996 1 88.62 154 ARG B N 1
ATOM 3511 C CA . ARG B 1 154 ? 20.297 -11.133 -6.273 1 88.62 154 ARG B CA 1
ATOM 3512 C C . ARG B 1 154 ? 19.203 -11.117 -5.199 1 88.62 154 ARG B C 1
ATOM 3514 O O . ARG B 1 154 ? 19.422 -10.602 -4.102 1 88.62 154 ARG B O 1
ATOM 3521 N N . PRO B 1 155 ? 18.078 -11.531 -5.598 1 91.5 155 PRO B N 1
ATOM 3522 C CA . PRO B 1 155 ? 17.016 -11.602 -4.586 1 91.5 155 PRO B CA 1
ATOM 3523 C C . PRO B 1 155 ? 17.5 -12.219 -3.275 1 91.5 155 PRO B C 1
ATOM 3525 O O . PRO B 1 155 ? 18.062 -13.312 -3.273 1 91.5 155 PRO B O 1
ATOM 3528 N N . SER B 1 156 ? 17.391 -11.492 -2.26 1 93.94 156 SER B N 1
ATOM 3529 C CA . SER B 1 156 ? 17.922 -11.867 -0.955 1 93.94 156 SER B CA 1
ATOM 3530 C C . SER B 1 156 ? 17.297 -11.031 0.159 1 93.94 156 SER B C 1
ATOM 3532 O O . SER B 1 156 ? 16.562 -10.078 -0.109 1 93.94 156 SER B O 1
ATOM 3534 N N . PHE B 1 157 ? 17.609 -11.461 1.364 1 94.88 157 PHE B N 1
ATOM 3535 C CA . PHE B 1 157 ? 17.156 -10.758 2.561 1 94.88 157 PHE B CA 1
ATOM 3536 C C . PHE B 1 157 ? 17.594 -9.289 2.518 1 94.88 157 PHE B C 1
ATOM 3538 O O . PHE B 1 157 ? 16.766 -8.398 2.738 1 94.88 157 PHE B O 1
ATOM 3545 N N . TRP B 1 158 ? 18.734 -9.023 2.09 1 93.69 158 TRP B N 1
ATOM 3546 C CA . TRP B 1 158 ? 19.281 -7.668 2.113 1 93.69 158 TRP B CA 1
ATOM 3547 C C . TRP B 1 158 ? 18.703 -6.828 0.98 1 93.69 158 TRP B C 1
ATOM 3549 O O . TRP B 1 158 ? 18.516 -5.617 1.13 1 93.69 158 TRP B O 1
ATOM 3559 N N . LEU B 1 159 ? 18.469 -7.445 -0.146 1 93.81 159 LEU B N 1
ATOM 3560 C CA . LEU B 1 159 ? 17.859 -6.703 -1.25 1 93.81 159 LEU B CA 1
ATOM 3561 C C . LEU B 1 159 ? 16.453 -6.254 -0.901 1 93.81 159 LEU B C 1
ATOM 3563 O O . LEU B 1 159 ? 16.016 -5.184 -1.327 1 93.81 159 LEU B O 1
ATOM 3567 N N . VAL B 1 160 ? 15.734 -7.137 -0.107 1 96.12 160 VAL B N 1
ATOM 3568 C CA . VAL B 1 160 ? 14.406 -6.766 0.372 1 96.12 160 VAL B CA 1
ATOM 3569 C C . VAL B 1 160 ? 14.5 -5.523 1.251 1 96.12 160 VAL B C 1
ATOM 3571 O O . VAL B 1 160 ? 13.711 -4.586 1.104 1 96.12 160 VAL B O 1
ATOM 3574 N N . ILE B 1 161 ? 15.477 -5.477 2.102 1 95.62 161 ILE B N 1
ATOM 3575 C CA . ILE B 1 161 ? 15.672 -4.352 3.012 1 95.62 161 ILE B CA 1
ATOM 3576 C C . ILE B 1 161 ? 15.953 -3.082 2.209 1 95.62 161 ILE B C 1
ATOM 3578 O O . ILE B 1 161 ? 15.344 -2.037 2.457 1 95.62 161 ILE B O 1
ATOM 3582 N N . VAL B 1 162 ? 16.766 -3.244 1.215 1 91.12 162 VAL B N 1
ATOM 3583 C CA . VAL B 1 162 ? 17.141 -2.105 0.378 1 91.12 162 VAL B CA 1
ATOM 3584 C C . VAL B 1 162 ? 15.906 -1.616 -0.39 1 91.12 162 VAL B C 1
ATOM 3586 O O . VAL B 1 162 ? 15.703 -0.409 -0.542 1 91.12 162 VAL B O 1
ATOM 3589 N N . GLY B 1 163 ? 15.164 -2.506 -0.865 1 92.44 163 GLY B N 1
ATOM 3590 C CA . GLY B 1 163 ? 13.977 -2.148 -1.624 1 92.44 163 GLY B CA 1
ATOM 3591 C C . GLY B 1 163 ? 12.93 -1.427 -0.792 1 92.44 163 GLY B C 1
ATOM 3592 O O . GLY B 1 163 ? 12.367 -0.423 -1.23 1 92.44 163 GLY B O 1
ATOM 3593 N N . GLN B 1 164 ? 12.711 -1.914 0.415 1 94.69 164 GLN B N 1
ATOM 3594 C CA . GLN B 1 164 ? 11.703 -1.316 1.284 1 94.69 164 GLN B CA 1
ATOM 3595 C C . GLN B 1 164 ? 12.188 0.008 1.864 1 94.69 164 GLN B C 1
ATOM 3597 O O . GLN B 1 164 ? 11.398 0.926 2.084 1 94.69 164 GLN B O 1
ATOM 3602 N N . PHE B 1 165 ? 13.398 0.023 2.016 1 90.44 165 PHE B N 1
ATOM 3603 C CA . PHE B 1 165 ? 14.062 1.177 2.609 1 90.44 165 PHE B CA 1
ATOM 3604 C C . PHE B 1 165 ? 13.805 2.434 1.785 1 90.44 165 PHE B C 1
ATOM 3606 O O . PHE B 1 165 ? 13.648 3.523 2.338 1 90.44 165 PHE B O 1
ATOM 3613 N N . SER B 1 166 ? 13.742 2.348 0.558 1 82.88 166 SER B N 1
ATOM 3614 C CA . SER B 1 166 ? 13.648 3.479 -0.36 1 82.88 166 SER B CA 1
ATOM 3615 C C . SER B 1 166 ? 12.367 4.27 -0.128 1 82.88 166 SER B C 1
ATOM 3617 O O . SER B 1 166 ? 12.414 5.48 0.102 1 82.88 166 SER B O 1
ATOM 3619 N N . PHE B 1 167 ? 11.266 3.631 -0.033 1 88.19 167 PHE B N 1
ATOM 3620 C CA . PHE B 1 167 ? 10.016 4.371 0.082 1 88.19 167 PHE B CA 1
ATOM 3621 C C . PHE B 1 167 ? 9.656 4.602 1.546 1 88.19 167 PHE B C 1
ATOM 3623 O O . PHE B 1 167 ? 9.016 5.602 1.883 1 88.19 167 PHE B O 1
ATOM 3630 N N . ILE B 1 168 ? 10.102 3.779 2.459 1 95.12 168 ILE B N 1
ATOM 3631 C CA . ILE B 1 168 ? 9.758 3.939 3.865 1 95.12 168 ILE B CA 1
ATOM 3632 C C . ILE B 1 168 ? 10.57 5.078 4.473 1 95.12 168 ILE B C 1
ATOM 3634 O O . ILE B 1 168 ? 10.078 5.805 5.34 1 95.12 168 ILE B O 1
ATOM 3638 N N . SER B 1 169 ? 11.781 5.32 3.957 1 94.69 169 SER B N 1
ATOM 3639 C CA . SER B 1 169 ? 12.57 6.465 4.391 1 94.69 169 SER B CA 1
ATOM 3640 C C . SER B 1 169 ? 11.883 7.781 4.039 1 94.69 169 SER B C 1
ATOM 3642 O O . SER B 1 169 ? 11.969 8.758 4.785 1 94.69 169 SER B O 1
ATOM 3644 N N . THR B 1 170 ? 11.281 7.77 2.896 1 91.81 170 THR B N 1
ATOM 3645 C CA . THR B 1 170 ? 10.562 8.961 2.463 1 91.81 170 THR B CA 1
ATOM 3646 C C . THR B 1 170 ? 9.414 9.281 3.42 1 91.81 170 THR B C 1
ATOM 3648 O O . THR B 1 170 ? 9.18 10.445 3.75 1 91.81 170 THR B O 1
ATOM 3651 N N . PHE B 1 171 ? 8.727 8.258 3.916 1 93.12 171 PHE B N 1
ATOM 3652 C CA . PHE B 1 171 ? 7.688 8.445 4.922 1 93.12 171 PHE B CA 1
ATOM 3653 C C . PHE B 1 171 ? 8.266 9.055 6.191 1 93.12 171 PHE B C 1
ATOM 3655 O O . PHE B 1 171 ? 7.719 10.008 6.738 1 93.12 171 PHE B O 1
ATOM 3662 N N . VAL B 1 172 ? 9.367 8.539 6.609 1 95.75 172 VAL B N 1
ATOM 3663 C CA . VAL B 1 172 ? 10.008 9.039 7.82 1 95.75 172 VAL B CA 1
ATOM 3664 C C . VAL B 1 172 ? 10.445 10.492 7.609 1 95.75 172 VAL B C 1
ATOM 3666 O O . VAL B 1 172 ? 10.273 11.328 8.5 1 95.75 172 VAL B O 1
ATOM 3669 N N . LEU B 1 173 ? 10.969 10.766 6.461 1 94.5 173 LEU B N 1
ATOM 3670 C CA . LEU B 1 173 ? 11.383 12.117 6.105 1 94.5 173 LEU B CA 1
ATOM 3671 C C . LEU B 1 173 ? 10.211 13.094 6.242 1 94.5 173 LEU B C 1
ATOM 3673 O O . LEU B 1 173 ? 10.359 14.156 6.84 1 94.5 173 LEU B O 1
ATOM 3677 N N . LEU B 1 174 ? 9.125 12.68 5.766 1 92.12 174 LEU B N 1
ATOM 3678 C CA . LEU B 1 174 ? 7.941 13.531 5.781 1 92.12 174 LEU B CA 1
ATOM 3679 C C . LEU B 1 174 ? 7.48 13.797 7.211 1 92.12 174 LEU B C 1
ATOM 3681 O O . LEU B 1 174 ? 7.203 14.938 7.578 1 92.12 174 LEU B O 1
ATOM 3685 N N . VAL B 1 175 ? 7.438 12.758 8.008 1 93.12 175 VAL B N 1
ATOM 3686 C CA . VAL B 1 175 ? 6.926 12.852 9.367 1 93.12 175 VAL B CA 1
ATOM 3687 C C . VAL B 1 175 ? 7.879 13.68 10.227 1 93.12 175 VAL B C 1
ATOM 3689 O O . VAL B 1 175 ? 7.449 14.578 10.953 1 93.12 175 VAL B O 1
ATOM 3692 N N . VAL B 1 176 ? 9.141 13.43 10.102 1 95.44 176 VAL B N 1
ATOM 3693 C CA . VAL B 1 176 ? 10.141 14.125 10.914 1 95.44 176 VAL B CA 1
ATOM 3694 C C . VAL B 1 176 ? 10.25 15.578 10.469 1 95.44 176 VAL B C 1
ATOM 3696 O O . VAL B 1 176 ? 10.414 16.484 11.297 1 95.44 176 VAL B O 1
ATOM 3699 N N . SER B 1 177 ? 10.164 15.828 9.156 1 95 177 SER B N 1
ATOM 3700 C CA . SER B 1 177 ? 10.172 17.203 8.648 1 95 177 SER B CA 1
ATOM 3701 C C . SER B 1 177 ? 9.008 18 9.211 1 95 177 SER B C 1
ATOM 3703 O O . SER B 1 177 ? 9.188 19.156 9.617 1 95 177 SER B O 1
ATOM 3705 N N . ALA B 1 178 ? 7.914 17.406 9.273 1 92 178 ALA B N 1
ATOM 3706 C CA . ALA B 1 178 ? 6.727 18.078 9.789 1 92 178 ALA B CA 1
ATOM 3707 C C . ALA B 1 178 ? 6.91 18.469 11.258 1 92 178 ALA B C 1
ATOM 3709 O O . ALA B 1 178 ? 6.492 19.547 11.68 1 92 178 ALA B O 1
ATOM 3710 N N . ARG B 1 179 ? 7.496 17.578 11.977 1 93.62 179 ARG B N 1
ATOM 3711 C CA . ARG B 1 179 ? 7.742 17.875 13.391 1 93.62 179 ARG B CA 1
ATOM 3712 C C . ARG B 1 179 ? 8.836 18.922 13.547 1 93.62 179 ARG B C 1
ATOM 3714 O O . ARG B 1 179 ? 8.734 19.797 14.406 1 93.62 179 ARG B O 1
ATOM 3721 N N . LEU B 1 180 ? 9.828 18.828 12.789 1 94 180 LEU B N 1
ATOM 3722 C CA . LEU B 1 180 ? 10.961 19.75 12.867 1 94 180 LEU B CA 1
ATOM 3723 C C . LEU B 1 180 ? 10.523 21.172 12.523 1 94 180 LEU B C 1
ATOM 3725 O O . LEU B 1 180 ? 11.062 22.141 13.07 1 94 180 LEU B O 1
ATOM 3729 N N . LYS B 1 181 ? 9.578 21.266 11.633 1 93.38 181 LYS B N 1
ATOM 3730 C CA . LYS B 1 181 ? 9.055 22.578 11.242 1 93.38 181 LYS B CA 1
ATOM 3731 C C . LYS B 1 181 ? 8.391 23.266 12.422 1 93.38 181 LYS B C 1
A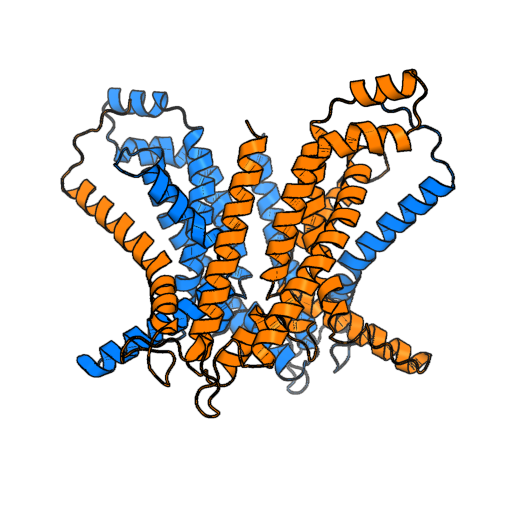TOM 3733 O O . LYS B 1 181 ? 8.297 24.5 12.453 1 93.38 181 LYS B O 1
ATOM 3738 N N . LYS B 1 182 ? 8.016 22.531 13.344 1 93 182 LYS B N 1
ATOM 3739 C CA . LYS B 1 182 ? 7.344 23.094 14.516 1 93 182 LYS B CA 1
ATOM 3740 C C . LYS B 1 182 ? 8.352 23.484 15.594 1 93 182 LYS B C 1
ATOM 3742 O O . LYS B 1 182 ? 7.977 24.047 16.625 1 93 182 LYS B O 1
ATOM 3747 N N . PHE B 1 183 ? 9.578 23.172 15.391 1 92.38 183 PHE B N 1
ATOM 3748 C CA . PHE B 1 183 ? 10.617 23.438 16.375 1 92.38 183 PHE B CA 1
ATOM 3749 C C . PHE B 1 183 ? 10.938 24.922 16.438 1 92.38 183 PHE B C 1
ATOM 3751 O O . PHE B 1 183 ? 11.031 25.594 15.398 1 92.38 183 PHE B O 1
ATOM 3758 N N . ASP B 1 184 ? 11.039 25.484 17.625 1 90.44 184 ASP B N 1
ATOM 3759 C CA . ASP B 1 184 ? 11.422 26.875 17.844 1 90.44 184 ASP B CA 1
ATOM 3760 C C . ASP B 1 184 ? 12.93 27.062 17.703 1 90.44 184 ASP B C 1
ATOM 3762 O O . ASP B 1 184 ? 13.695 26.719 18.609 1 90.44 184 ASP B O 1
ATOM 3766 N N . ASP B 1 185 ? 13.297 27.703 16.75 1 89.88 185 ASP B N 1
ATOM 3767 C CA . ASP B 1 185 ? 14.711 27.891 16.438 1 89.88 185 ASP B CA 1
ATOM 3768 C C . ASP B 1 185 ? 15.391 28.766 17.484 1 89.88 185 ASP B C 1
ATOM 3770 O O . ASP B 1 185 ? 16.625 28.781 17.594 1 89.88 185 ASP B O 1
ATOM 3774 N N . SER B 1 186 ? 14.594 29.453 18.219 1 91.06 186 SER B N 1
ATOM 3775 C CA . SER B 1 186 ? 15.164 30.297 19.266 1 91.06 186 SER B CA 1
ATOM 3776 C C . SER B 1 186 ? 15.898 29.469 20.312 1 91.06 186 SER B C 1
ATOM 3778 O O . SER B 1 186 ? 16.875 29.938 20.906 1 91.06 186 SER B O 1
ATOM 3780 N N . LEU B 1 187 ? 15.438 28.234 20.484 1 90.56 187 LEU B N 1
ATOM 3781 C CA . LEU B 1 187 ? 16.094 27.344 21.438 1 90.56 187 LEU B CA 1
ATOM 3782 C C . LEU B 1 187 ? 17.469 26.922 20.953 1 90.56 187 LEU B C 1
ATOM 3784 O O . LEU B 1 187 ? 18.422 26.891 21.734 1 90.56 187 LEU B O 1
ATOM 3788 N N . SER B 1 188 ? 17.5 26.641 19.719 1 88.31 188 SER B N 1
ATOM 3789 C CA . SER B 1 188 ? 18.797 26.281 19.125 1 88.31 188 SER B CA 1
ATOM 3790 C C . SER B 1 188 ? 19.75 27.469 19.141 1 88.31 188 SER B C 1
ATOM 3792 O O . SER B 1 188 ? 20.938 27.297 19.438 1 88.31 188 SER B O 1
ATOM 3794 N N . ASP B 1 189 ? 19.266 28.625 18.875 1 89.44 189 ASP B N 1
ATOM 3795 C CA . ASP B 1 189 ? 20.078 29.844 18.875 1 89.44 189 ASP B CA 1
ATOM 3796 C C . ASP B 1 189 ? 20.609 30.156 20.266 1 89.44 189 ASP B C 1
ATOM 3798 O O . ASP B 1 189 ? 21.766 30.547 20.422 1 89.44 189 ASP B O 1
ATOM 3802 N N . ALA B 1 190 ? 19.734 29.953 21.172 1 91.06 190 ALA B N 1
ATOM 3803 C CA . ALA B 1 190 ? 20.125 30.188 22.547 1 91.06 190 ALA B CA 1
ATOM 3804 C C . ALA B 1 190 ? 21.25 29.25 22.984 1 91.06 190 ALA B C 1
ATOM 3806 O O . ALA B 1 190 ? 22.188 29.656 23.656 1 91.06 190 ALA B O 1
ATOM 3807 N N . ALA B 1 191 ? 21.141 28.031 22.594 1 91.44 191 ALA B N 1
ATOM 3808 C CA . ALA B 1 191 ? 22.156 27.047 22.953 1 91.44 191 ALA B CA 1
ATOM 3809 C C . ALA B 1 191 ? 23.5 27.375 22.297 1 91.44 191 ALA B C 1
ATOM 3811 O O . ALA B 1 191 ? 24.547 27.281 22.938 1 91.44 191 ALA B O 1
ATOM 3812 N N . LEU B 1 192 ? 23.406 27.812 21.141 1 88.75 192 LEU B N 1
ATOM 3813 C CA . LEU B 1 192 ? 24.625 28.188 20.422 1 88.75 192 LEU B CA 1
ATOM 3814 C C . LEU B 1 192 ? 25.25 29.422 21.031 1 88.75 192 LEU B C 1
ATOM 3816 O O . LEU B 1 192 ? 26.469 29.516 21.156 1 88.75 192 LEU B O 1
ATOM 3820 N N . ASN B 1 193 ? 24.438 30.281 21.453 1 92.06 193 ASN B N 1
ATOM 3821 C CA . ASN B 1 193 ? 24.906 31.5 22.094 1 92.06 193 ASN B CA 1
ATOM 3822 C C . ASN B 1 193 ? 25.562 31.203 23.438 1 92.06 193 ASN B C 1
ATOM 3824 O O . ASN B 1 193 ? 26.469 31.922 23.859 1 92.06 193 ASN B O 1
ATOM 3828 N N . LEU B 1 194 ? 25.172 30.156 24.062 1 93.38 194 LEU B N 1
ATOM 3829 C CA . LEU B 1 194 ? 25.719 29.75 25.344 1 93.38 194 LEU B CA 1
ATOM 3830 C C . LEU B 1 194 ? 26.969 28.906 25.156 1 93.38 194 LEU B C 1
ATOM 3832 O O . LEU B 1 194 ? 27.594 28.484 26.125 1 93.38 194 LEU B O 1
ATOM 3836 N N . GLY B 1 195 ? 27.359 28.594 23.891 1 91.56 195 GLY B N 1
ATOM 3837 C CA . GLY B 1 195 ? 28.625 27.953 23.609 1 91.56 195 GLY B CA 1
ATOM 3838 C C . GLY B 1 195 ? 28.469 26.5 23.188 1 91.56 195 GLY B C 1
ATOM 3839 O O . GLY B 1 195 ? 29.469 25.797 23 1 91.56 195 GLY B O 1
ATOM 3840 N N . ALA B 1 196 ? 27.266 26.078 23.078 1 91.06 196 ALA B N 1
ATOM 3841 C CA . ALA B 1 196 ? 27.062 24.703 22.641 1 91.06 196 ALA B CA 1
ATOM 3842 C C . ALA B 1 196 ? 27.422 24.547 21.156 1 91.06 196 ALA B C 1
ATOM 3844 O O . ALA B 1 196 ? 27.266 25.469 20.375 1 91.06 196 ALA B O 1
ATOM 3845 N N . THR B 1 197 ? 27.938 23.328 20.844 1 90.5 197 THR B N 1
ATOM 3846 C CA . THR B 1 197 ? 28.219 23.031 19.438 1 90.5 197 THR B CA 1
ATOM 3847 C C . THR B 1 197 ? 26.953 22.609 18.703 1 90.5 197 THR B C 1
ATOM 3849 O O . THR B 1 197 ? 25.938 22.328 19.344 1 90.5 197 THR B O 1
ATOM 3852 N N . LYS B 1 198 ? 27 22.578 17.422 1 84.81 198 LYS B N 1
ATOM 3853 C CA . LYS B 1 198 ? 25.859 22.172 16.609 1 84.81 198 LYS B CA 1
ATOM 3854 C C . LYS B 1 198 ? 25.422 20.734 16.938 1 84.81 198 LYS B C 1
ATOM 3856 O O . LYS B 1 198 ? 24.234 20.453 17.078 1 84.81 198 LYS B O 1
ATOM 3861 N N . LEU B 1 199 ? 26.438 19.906 17.016 1 86.38 199 LEU B N 1
ATOM 3862 C CA . LEU B 1 199 ? 26.141 18.5 17.297 1 86.38 199 LEU B CA 1
ATOM 3863 C C . LEU B 1 199 ? 25.531 18.359 18.688 1 86.38 199 LEU B C 1
ATOM 3865 O O . LEU B 1 199 ? 24.641 17.516 18.891 1 86.38 199 LEU B O 1
ATOM 3869 N N . GLU B 1 200 ? 26 19.156 19.594 1 90.94 200 GLU B N 1
ATOM 3870 C CA . GLU B 1 200 ? 25.438 19.141 20.938 1 90.94 200 GLU B CA 1
ATOM 3871 C C . GLU B 1 200 ? 24 19.641 20.938 1 90.94 200 GLU B C 1
ATOM 3873 O O . GLU B 1 200 ? 23.141 19.109 21.641 1 90.94 200 GLU B O 1
ATOM 3878 N N . THR B 1 201 ? 23.812 20.703 20.156 1 90.94 201 THR B N 1
ATOM 3879 C CA . THR B 1 201 ? 22.469 21.266 20.062 1 90.94 201 THR B CA 1
ATOM 3880 C C . THR B 1 201 ? 21.5 20.234 19.469 1 90.94 201 THR B C 1
ATOM 3882 O O . THR B 1 201 ? 20.375 20.078 19.953 1 90.94 201 THR B O 1
ATOM 3885 N N . ILE B 1 202 ? 21.969 19.484 18.453 1 90.31 202 ILE B N 1
ATOM 3886 C CA . ILE B 1 202 ? 21.141 18.469 17.812 1 90.31 202 ILE B CA 1
ATOM 3887 C C . ILE B 1 202 ? 20.859 17.328 18.812 1 90.31 202 ILE B C 1
ATOM 3889 O O . ILE B 1 202 ? 19.719 16.922 18.984 1 90.31 202 ILE B O 1
ATOM 3893 N N . ARG B 1 203 ? 21.828 16.922 19.469 1 90.81 203 ARG B N 1
ATOM 3894 C CA . ARG B 1 203 ? 21.734 15.742 20.328 1 90.81 203 ARG B CA 1
ATOM 3895 C C . ARG B 1 203 ? 20.922 16.031 21.594 1 90.81 203 ARG B C 1
ATOM 3897 O O . ARG B 1 203 ? 20.125 15.203 22.031 1 90.81 203 ARG B O 1
ATOM 3904 N N . TYR B 1 204 ? 21.047 17.297 22.125 1 93.56 204 TYR B N 1
ATOM 3905 C CA . TYR B 1 204 ? 20.484 17.547 23.453 1 93.56 204 TYR B CA 1
ATOM 3906 C C . TYR B 1 204 ? 19.219 18.391 23.359 1 93.56 204 TYR B C 1
ATOM 3908 O O . TYR B 1 204 ? 18.453 18.469 24.328 1 93.56 204 TYR B O 1
ATOM 3916 N N . ILE B 1 205 ? 18.953 18.984 22.25 1 93.56 205 ILE B N 1
ATOM 3917 C CA . ILE B 1 205 ? 17.797 19.875 22.188 1 93.56 205 ILE B CA 1
ATOM 3918 C C . ILE B 1 205 ? 16.859 19.391 21.078 1 93.56 205 ILE B C 1
ATOM 3920 O O . ILE B 1 205 ? 15.703 19.047 21.359 1 93.56 205 ILE B O 1
ATOM 3924 N N . ILE B 1 206 ? 17.359 19.25 19.891 1 93.75 206 ILE B N 1
ATOM 3925 C CA . ILE B 1 206 ? 16.5 18.969 18.75 1 93.75 206 ILE B CA 1
ATOM 3926 C C . ILE B 1 206 ? 16.016 17.516 18.797 1 93.75 206 ILE B C 1
ATOM 3928 O O . ILE B 1 206 ? 14.836 17.234 18.641 1 93.75 206 ILE B O 1
ATOM 3932 N N . LEU B 1 207 ? 16.906 16.562 19.062 1 93.94 207 LEU B N 1
ATOM 3933 C CA . LEU B 1 207 ? 16.562 15.148 19.031 1 93.94 207 LEU B CA 1
ATOM 3934 C C . LEU B 1 207 ? 15.547 14.812 20.125 1 93.94 207 LEU B C 1
ATOM 3936 O O . LEU B 1 207 ? 14.594 14.07 19.891 1 93.94 207 LEU B O 1
ATOM 3940 N N . PRO B 1 208 ? 15.805 15.391 21.312 1 94.56 208 PRO B N 1
ATOM 3941 C CA . PRO B 1 208 ? 14.773 15.164 22.344 1 94.56 208 PRO B CA 1
ATOM 3942 C C . PRO B 1 208 ? 13.414 15.727 21.938 1 94.56 208 PRO B C 1
ATOM 3944 O O . PRO B 1 208 ? 12.383 15.133 22.25 1 94.56 208 PRO B O 1
ATOM 3947 N N . PHE B 1 209 ? 13.422 16.859 21.281 1 94.25 209 PHE B N 1
ATOM 3948 C CA . PHE B 1 209 ? 12.188 17.438 20.766 1 94.25 209 PHE B CA 1
ATOM 3949 C C . PHE B 1 209 ? 11.562 16.516 19.719 1 94.25 209 PHE B C 1
ATOM 3951 O O . PHE B 1 209 ? 10.336 16.375 19.656 1 94.25 209 PHE B O 1
ATOM 3958 N N . LEU B 1 210 ? 12.359 15.742 18.953 1 95.38 210 LEU B N 1
ATOM 3959 C CA . LEU B 1 210 ? 11.906 14.898 17.859 1 95.38 210 LEU B CA 1
ATOM 3960 C C . LEU B 1 210 ? 11.562 13.5 18.344 1 95.38 210 LEU B C 1
ATOM 3962 O O . LEU B 1 210 ? 10.992 12.695 17.609 1 95.38 210 LEU B O 1
ATOM 3966 N N . LYS B 1 211 ? 11.883 13.188 19.562 1 94.81 211 LYS B N 1
ATOM 3967 C CA . LYS B 1 211 ? 11.812 11.82 20.078 1 94.81 211 LYS B CA 1
ATOM 3968 C C . LYS B 1 211 ? 10.422 11.227 19.859 1 94.81 211 LYS B C 1
ATOM 3970 O O . LYS B 1 211 ? 10.289 10.125 19.328 1 94.81 211 LYS B O 1
ATOM 3975 N N . PRO B 1 212 ? 9.359 11.922 20.203 1 92.06 212 PRO B N 1
ATOM 3976 C CA . PRO B 1 212 ? 8.039 11.336 19.984 1 92.06 212 PRO B CA 1
ATOM 3977 C C . PRO B 1 212 ? 7.758 11.055 18.516 1 92.06 212 PRO B C 1
ATOM 3979 O O . PRO B 1 212 ? 7.184 10.016 18.188 1 92.06 212 PRO B O 1
ATOM 3982 N N . ALA B 1 213 ? 8.133 11.969 17.688 1 92.94 213 ALA B N 1
ATOM 3983 C CA . ALA B 1 213 ? 7.941 11.781 16.25 1 92.94 213 ALA B CA 1
ATOM 3984 C C . ALA B 1 213 ? 8.789 10.625 15.727 1 92.94 213 ALA B C 1
ATOM 3986 O O . ALA B 1 213 ? 8.344 9.867 14.859 1 92.94 213 ALA B O 1
ATOM 3987 N N . LEU B 1 214 ? 9.977 10.469 16.281 1 95.44 214 LEU B N 1
ATOM 3988 C CA . LEU B 1 214 ? 10.875 9.398 15.859 1 95.44 214 LEU B CA 1
ATOM 3989 C C . LEU B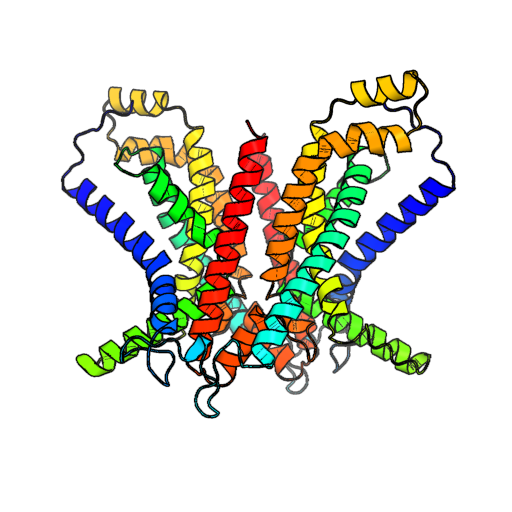 1 214 ? 10.336 8.039 16.297 1 95.44 214 LEU B C 1
ATOM 3991 O O . LEU B 1 214 ? 10.375 7.078 15.523 1 95.44 214 LEU B O 1
ATOM 3995 N N . ILE B 1 215 ? 9.844 7.988 17.453 1 93.38 215 ILE B N 1
ATOM 3996 C CA . ILE B 1 215 ? 9.273 6.746 17.969 1 93.38 215 ILE B CA 1
ATOM 3997 C C . ILE B 1 215 ? 8.039 6.383 17.141 1 93.38 215 ILE B C 1
ATOM 3999 O O . ILE B 1 215 ? 7.883 5.234 16.719 1 93.38 215 ILE B O 1
ATOM 4003 N N . GLY B 1 216 ? 7.184 7.383 16.891 1 91.25 216 GLY B N 1
ATOM 4004 C CA . GLY B 1 216 ? 6.008 7.148 16.078 1 91.25 216 GLY B CA 1
ATOM 4005 C C . GLY B 1 216 ? 6.344 6.73 14.656 1 91.25 216 GLY B C 1
ATOM 4006 O O . GLY B 1 216 ? 5.773 5.77 14.141 1 91.25 216 GLY B O 1
ATOM 4007 N N . ALA B 1 217 ? 7.254 7.453 14.078 1 94 217 ALA B N 1
ATOM 4008 C CA . ALA B 1 217 ? 7.668 7.141 12.711 1 94 217 ALA B CA 1
ATOM 4009 C C . ALA B 1 217 ? 8.328 5.766 12.641 1 94 217 ALA B C 1
ATOM 4011 O O . ALA B 1 217 ? 8.141 5.035 11.664 1 94 217 ALA B O 1
ATOM 4012 N N . GLY B 1 218 ? 9.102 5.465 13.648 1 94.75 218 GLY B N 1
ATOM 4013 C CA . GLY B 1 218 ? 9.734 4.152 13.703 1 94.75 218 GLY B CA 1
ATOM 4014 C C . GLY B 1 218 ? 8.734 3.016 13.789 1 94.75 218 GLY B C 1
ATOM 4015 O O . GLY B 1 218 ? 8.898 1.99 13.125 1 94.75 218 GLY B O 1
ATOM 4016 N N . ALA B 1 219 ? 7.727 3.225 14.57 1 92.5 219 ALA B N 1
ATOM 4017 C CA . ALA B 1 219 ? 6.688 2.209 14.719 1 92.5 219 ALA B CA 1
ATOM 4018 C C . ALA B 1 219 ? 5.93 2.006 13.406 1 92.5 219 ALA B C 1
ATOM 4020 O O . ALA B 1 219 ? 5.672 0.871 13 1 92.5 219 ALA B O 1
ATOM 4021 N N . VAL B 1 220 ? 5.621 3.111 12.82 1 91.25 220 VAL B N 1
ATOM 4022 C CA . VAL B 1 220 ? 4.895 3.029 11.555 1 91.25 220 VAL B CA 1
ATOM 4023 C C . VAL B 1 220 ? 5.781 2.393 10.492 1 91.25 220 VAL B C 1
ATOM 4025 O O . VAL B 1 220 ? 5.32 1.563 9.703 1 91.25 220 VAL B O 1
ATOM 4028 N N . ALA B 1 221 ? 7.027 2.766 10.5 1 95.5 221 ALA B N 1
ATOM 4029 C CA . ALA B 1 221 ? 7.977 2.186 9.555 1 95.5 221 ALA B CA 1
ATOM 4030 C C . ALA B 1 221 ? 8.094 0.675 9.75 1 95.5 221 ALA B C 1
ATOM 4032 O O . ALA B 1 221 ? 8.148 -0.079 8.773 1 95.5 221 ALA B O 1
ATOM 4033 N N . PHE B 1 222 ? 8.125 0.267 10.953 1 95.12 222 PHE B N 1
ATOM 4034 C CA . PHE B 1 222 ? 8.18 -1.155 11.273 1 95.12 222 PHE B CA 1
ATOM 4035 C C . PHE B 1 222 ? 6.953 -1.879 10.727 1 95.12 222 PHE B C 1
ATOM 4037 O O . PHE B 1 222 ? 7.078 -2.93 10.094 1 95.12 222 PHE B O 1
ATOM 4044 N N . LEU B 1 223 ? 5.867 -1.298 10.953 1 91.44 223 LEU B N 1
ATOM 4045 C CA . LEU B 1 223 ? 4.617 -1.902 10.508 1 91.44 223 LEU B CA 1
ATOM 4046 C C . LEU B 1 223 ? 4.551 -1.958 8.992 1 91.44 223 LEU B C 1
ATOM 4048 O O . LEU B 1 223 ? 4.152 -2.975 8.414 1 91.44 223 LEU B O 1
ATOM 4052 N N . MET B 1 224 ? 4.934 -0.89 8.352 1 91.69 224 MET B N 1
ATOM 4053 C CA . MET B 1 224 ? 4.926 -0.825 6.895 1 91.69 224 MET B CA 1
ATOM 4054 C C . MET B 1 224 ? 5.836 -1.896 6.301 1 91.69 224 MET B C 1
ATOM 4056 O O . MET B 1 224 ? 5.492 -2.514 5.289 1 91.69 224 MET B O 1
ATOM 4060 N N . SER B 1 225 ? 6.898 -2.09 6.941 1 95.56 225 SER B N 1
ATOM 4061 C CA . SER B 1 225 ? 7.84 -3.105 6.473 1 95.56 225 SER B CA 1
ATOM 4062 C C . SER B 1 225 ? 7.301 -4.512 6.723 1 95.56 225 SER B C 1
ATOM 4064 O O . SER B 1 225 ? 7.344 -5.363 5.832 1 95.56 225 SER B O 1
ATOM 4066 N N . PHE B 1 226 ? 6.809 -4.727 7.875 1 93.44 226 PHE B N 1
ATOM 4067 C CA . PHE B 1 226 ? 6.328 -6.039 8.289 1 93.44 226 PHE B CA 1
ATOM 4068 C C . PHE B 1 226 ? 5.242 -6.539 7.34 1 93.44 226 PHE B C 1
ATOM 4070 O O . PHE B 1 226 ? 5.195 -7.727 7.012 1 93.44 226 PHE B O 1
ATOM 4077 N N . GLU B 1 227 ? 4.469 -5.652 6.844 1 90.94 227 GLU B N 1
ATOM 4078 C CA . GLU B 1 227 ? 3.316 -6.059 6.043 1 90.94 227 GLU B CA 1
ATOM 4079 C C . GLU B 1 227 ? 3.6 -5.91 4.555 1 90.94 227 GLU B C 1
ATOM 4081 O O . GLU B 1 227 ? 2.734 -6.188 3.721 1 90.94 227 GLU B O 1
ATOM 4086 N N . ASN B 1 228 ? 4.73 -5.445 4.238 1 94.12 228 ASN B N 1
ATOM 4087 C CA . ASN B 1 228 ? 5.02 -5.137 2.844 1 94.12 228 ASN B CA 1
ATOM 4088 C C . ASN B 1 228 ? 4.988 -6.391 1.975 1 94.12 228 ASN B C 1
ATOM 4090 O O . ASN B 1 228 ? 5.605 -7.402 2.312 1 94.12 228 ASN B O 1
ATOM 4094 N N . PHE B 1 229 ? 4.285 -6.363 0.913 1 95.38 229 PHE B N 1
ATOM 4095 C CA . PHE B 1 229 ? 4.129 -7.477 -0.017 1 95.38 229 PHE B CA 1
ATOM 4096 C C . PHE B 1 229 ? 4.578 -7.078 -1.418 1 95.38 229 PHE B C 1
ATOM 4098 O O . PHE B 1 229 ? 5.359 -7.793 -2.051 1 95.38 229 PHE B O 1
ATOM 4105 N N . ASN B 1 230 ? 4.238 -5.84 -1.844 1 93.25 230 ASN B N 1
ATOM 4106 C CA . ASN B 1 230 ? 4.383 -5.383 -3.221 1 93.25 230 ASN B CA 1
ATOM 4107 C C . ASN B 1 230 ? 5.844 -5.375 -3.66 1 93.25 230 ASN B C 1
ATOM 4109 O O . ASN B 1 230 ? 6.184 -5.926 -4.707 1 93.25 230 ASN B O 1
ATOM 4113 N N . THR B 1 231 ? 6.645 -4.766 -2.891 1 94.19 231 THR B N 1
ATOM 4114 C CA . THR B 1 231 ? 8.055 -4.648 -3.24 1 94.19 231 THR B CA 1
ATOM 4115 C C . THR B 1 231 ? 8.805 -5.938 -2.91 1 94.19 231 THR B C 1
ATOM 4117 O O . THR B 1 231 ? 9.625 -6.402 -3.701 1 94.19 231 THR B O 1
ATOM 4120 N N . THR B 1 232 ? 8.422 -6.594 -1.857 1 96.38 232 THR B N 1
ATOM 4121 C CA . THR B 1 232 ? 9.117 -7.762 -1.33 1 96.38 232 THR B CA 1
ATOM 4122 C C . THR B 1 232 ? 8.953 -8.961 -2.266 1 96.38 232 THR B C 1
ATOM 4124 O O . THR B 1 232 ? 9.883 -9.758 -2.426 1 96.38 232 THR B O 1
ATOM 4127 N N . LEU B 1 233 ? 7.883 -9.094 -2.908 1 95.94 233 LEU B N 1
ATOM 4128 C CA . LEU B 1 233 ? 7.562 -10.234 -3.75 1 95.94 233 LEU B CA 1
ATOM 4129 C C . LEU B 1 233 ? 8.633 -10.445 -4.816 1 95.94 233 LEU B C 1
ATOM 4131 O O . LEU B 1 233 ? 8.93 -11.578 -5.195 1 95.94 233 LEU B O 1
ATOM 4135 N N . PHE B 1 234 ? 9.227 -9.383 -5.254 1 94.25 234 PHE B N 1
ATOM 4136 C CA . PHE B 1 234 ? 10.125 -9.461 -6.398 1 94.25 234 PHE B CA 1
ATOM 4137 C C . PHE B 1 234 ? 11.578 -9.539 -5.938 1 94.25 234 PHE B C 1
ATOM 4139 O O . PHE B 1 234 ? 12.469 -9.867 -6.723 1 94.25 234 PHE B O 1
ATOM 4146 N N . LEU B 1 235 ? 11.766 -9.266 -4.727 1 95.31 235 LEU B N 1
ATOM 4147 C CA . LEU B 1 235 ? 13.141 -9.094 -4.281 1 95.31 235 LEU B CA 1
ATOM 4148 C C . LEU B 1 235 ? 13.539 -10.188 -3.293 1 95.31 235 LEU B C 1
ATOM 4150 O O . LEU B 1 235 ? 14.711 -10.32 -2.943 1 95.31 235 LEU B O 1
ATOM 4154 N N . VAL B 1 236 ? 12.547 -10.945 -2.895 1 94.25 236 VAL B N 1
ATOM 4155 C CA . VAL B 1 236 ? 12.773 -11.953 -1.864 1 94.25 236 VAL B CA 1
ATOM 4156 C C . VAL B 1 236 ? 13.508 -13.148 -2.467 1 94.25 236 VAL B C 1
ATOM 4158 O O . VAL B 1 236 ? 13.273 -13.508 -3.625 1 94.25 236 VAL B O 1
ATOM 4161 N N . GLY B 1 237 ? 14.398 -13.734 -1.712 1 92.56 237 GLY B N 1
ATOM 4162 C CA . GLY B 1 237 ? 15.07 -14.969 -2.098 1 92.56 237 GLY B CA 1
ATOM 4163 C C . GLY B 1 237 ? 14.422 -16.203 -1.514 1 92.56 237 GLY B C 1
ATOM 4164 O O . GLY B 1 237 ? 13.195 -16.359 -1.575 1 92.56 237 GLY B O 1
ATOM 4165 N N . SER B 1 238 ? 15.203 -17.141 -0.981 1 89.81 238 SER B N 1
ATOM 4166 C CA . SER B 1 238 ? 14.711 -18.391 -0.406 1 89.81 238 SER B CA 1
ATOM 4167 C C . SER B 1 238 ? 14.008 -18.141 0.925 1 89.81 238 SER B C 1
ATOM 4169 O O . SER B 1 238 ? 13.062 -18.859 1.276 1 89.81 238 SER B O 1
ATOM 4171 N N . ASP B 1 239 ? 14.477 -17.125 1.604 1 91.62 239 ASP B N 1
ATOM 4172 C CA . ASP B 1 239 ? 13.844 -16.75 2.865 1 91.62 239 ASP B CA 1
ATOM 4173 C C . ASP B 1 239 ? 12.695 -15.773 2.637 1 91.62 239 ASP B C 1
ATOM 4175 O O . ASP B 1 239 ? 12.914 -14.602 2.346 1 91.62 239 ASP B O 1
ATOM 4179 N N . THR B 1 240 ? 11.523 -16.297 2.898 1 95.06 240 THR B N 1
ATOM 4180 C CA . THR B 1 240 ? 10.359 -15.477 2.574 1 95.06 240 THR B CA 1
ATOM 4181 C C . THR B 1 240 ? 9.812 -14.797 3.826 1 95.06 240 THR B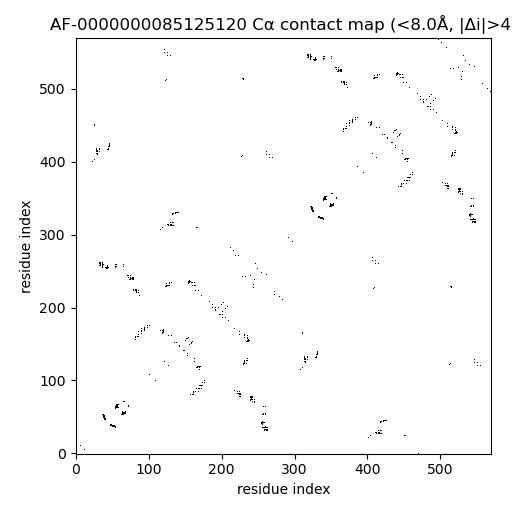 C 1
ATOM 4183 O O . THR B 1 240 ? 9.992 -15.289 4.938 1 95.06 240 THR B O 1
ATOM 4186 N N . THR B 1 241 ? 9.227 -13.625 3.689 1 95.94 241 THR B N 1
ATOM 4187 C CA . THR B 1 241 ? 8.5 -12.969 4.766 1 95.94 241 THR B CA 1
ATOM 4188 C C . THR B 1 241 ? 7.117 -13.586 4.945 1 95.94 241 THR B C 1
ATOM 4190 O O . THR B 1 241 ? 6.68 -14.383 4.113 1 95.94 241 THR B O 1
ATOM 4193 N N . LEU B 1 242 ? 6.492 -13.266 6.023 1 93.62 242 LEU B N 1
ATOM 4194 C CA . LEU B 1 242 ? 5.215 -13.867 6.387 1 93.62 242 LEU B CA 1
ATOM 4195 C C . LEU B 1 242 ? 4.164 -13.602 5.316 1 93.62 242 LEU B C 1
ATOM 4197 O O . LEU B 1 242 ? 3.461 -14.516 4.887 1 93.62 242 LEU B O 1
ATOM 4201 N N . PRO B 1 243 ? 4.02 -12.336 4.762 1 93.88 243 PRO B N 1
ATOM 4202 C CA . PRO B 1 243 ? 3.039 -12.109 3.695 1 93.88 243 PRO B CA 1
ATOM 4203 C C . PRO B 1 243 ? 3.342 -12.914 2.432 1 93.88 243 PRO B C 1
ATOM 4205 O O . PRO B 1 243 ? 2.424 -13.422 1.786 1 93.88 243 PRO B O 1
ATOM 4208 N N . ILE B 1 244 ? 4.613 -13.07 2.123 1 95.25 244 ILE B N 1
ATOM 4209 C CA . ILE B 1 244 ? 4.996 -13.836 0.938 1 95.25 244 ILE B CA 1
ATOM 4210 C C . ILE B 1 244 ? 4.727 -15.32 1.17 1 95.25 244 ILE B C 1
ATOM 4212 O O . ILE B 1 244 ? 4.258 -16.016 0.269 1 95.25 244 ILE B O 1
ATOM 4216 N N . ASN B 1 245 ? 5.074 -15.797 2.385 1 93.12 245 ASN B N 1
ATOM 4217 C CA . ASN B 1 245 ? 4.762 -17.188 2.721 1 93.12 245 ASN B CA 1
ATOM 4218 C C . ASN B 1 245 ? 3.27 -17.469 2.588 1 93.12 245 ASN B C 1
ATOM 4220 O O . ASN B 1 245 ? 2.877 -18.516 2.061 1 93.12 245 ASN B O 1
ATOM 4224 N N . LEU B 1 246 ? 2.473 -16.594 3.086 1 91.69 246 LEU B N 1
ATOM 4225 C CA . LEU B 1 246 ? 1.026 -16.734 2.959 1 91.69 246 LEU B CA 1
ATOM 4226 C C . LEU B 1 246 ? 0.616 -16.828 1.493 1 91.69 246 LEU B C 1
ATOM 4228 O O . LEU B 1 246 ? -0.183 -17.688 1.127 1 91.69 246 LEU B O 1
ATOM 4232 N N . TYR B 1 247 ? 1.157 -16.016 0.667 1 92.19 247 TYR B N 1
ATOM 4233 C CA . TYR B 1 247 ? 0.881 -16.031 -0.765 1 92.19 247 TYR B CA 1
ATOM 4234 C C . TYR B 1 247 ? 1.254 -17.359 -1.386 1 92.19 247 TYR B C 1
ATOM 4236 O O . TYR B 1 247 ? 0.486 -17.922 -2.168 1 92.19 247 TYR B O 1
ATOM 4244 N N . LEU B 1 248 ? 2.404 -17.828 -1.048 1 91.19 248 LEU B N 1
ATOM 4245 C CA . LEU B 1 248 ? 2.879 -19.094 -1.612 1 91.19 248 LEU B CA 1
ATOM 4246 C C . LEU B 1 248 ? 1.983 -20.25 -1.185 1 91.19 248 LEU B C 1
ATOM 4248 O O . LEU B 1 248 ? 1.738 -21.172 -1.966 1 91.19 248 LEU B O 1
ATOM 4252 N N . GLN B 1 249 ? 1.509 -20.172 0.051 1 89.44 249 GLN B N 1
ATOM 4253 C CA . GLN B 1 249 ? 0.593 -21.203 0.518 1 89.44 249 GLN B CA 1
ATOM 4254 C C . GLN B 1 249 ? -0.712 -21.188 -0.272 1 89.44 249 GLN B C 1
ATOM 4256 O O . GLN B 1 249 ? -1.267 -22.234 -0.595 1 89.44 249 GLN B O 1
ATOM 4261 N N . VAL B 1 250 ? -1.212 -20.031 -0.545 1 88.38 250 VAL B N 1
ATOM 4262 C CA . VAL B 1 250 ? -2.451 -19.891 -1.303 1 88.38 250 VAL B CA 1
ATOM 4263 C C . VAL B 1 250 ? -2.234 -20.359 -2.74 1 88.38 250 VAL B C 1
ATOM 4265 O O . VAL B 1 250 ? -3.068 -21.062 -3.301 1 88.38 250 VAL B O 1
ATOM 4268 N N . ARG B 1 251 ? -1.171 -19.938 -3.346 1 85.25 251 ARG B N 1
ATOM 4269 C CA . ARG B 1 251 ? -0.837 -20.281 -4.727 1 85.25 251 ARG B CA 1
ATOM 4270 C C . ARG B 1 251 ? -0.7 -21.781 -4.902 1 85.25 251 ARG B C 1
ATOM 4272 O O . ARG B 1 251 ? -1.182 -22.344 -5.887 1 85.25 251 ARG B O 1
ATOM 4279 N N . ASP B 1 252 ? -0.061 -22.453 -4.078 1 82.62 252 ASP B N 1
ATOM 4280 C CA . ASP B 1 252 ? 0.264 -23.875 -4.207 1 82.62 252 ASP B CA 1
ATOM 4281 C C . ASP B 1 252 ? -0.896 -24.75 -3.738 1 82.62 252 ASP B C 1
ATOM 4283 O O . ASP B 1 252 ? -0.839 -25.969 -3.85 1 82.62 252 ASP B O 1
ATOM 4287 N N . GLY B 1 253 ? -2.074 -24.234 -3.508 1 70.94 253 GLY B N 1
ATOM 4288 C CA . GLY B 1 253 ? -3.279 -25.016 -3.256 1 70.94 253 GLY B CA 1
ATOM 4289 C C . GLY B 1 253 ? -3.459 -25.375 -1.794 1 70.94 253 GLY B C 1
ATOM 4290 O O . GLY B 1 253 ? -3.156 -26.5 -1.388 1 70.94 253 GLY B O 1
ATOM 4291 N N . SER B 1 254 ? -3.971 -24.453 -0.897 1 60.5 254 SER B N 1
ATOM 4292 C CA . SER B 1 254 ? -3.627 -24.156 0.49 1 60.5 254 SER B CA 1
ATOM 4293 C C . SER B 1 254 ? -4.449 -25 1.457 1 60.5 254 SER B C 1
ATOM 4295 O O . SER B 1 254 ? -5.621 -25.281 1.201 1 60.5 254 SER B O 1
ATOM 4297 N N . THR B 1 255 ? -3.742 -25.719 2.264 1 76.75 255 THR B N 1
ATOM 4298 C CA . THR B 1 255 ? -4.035 -26.281 3.58 1 76.75 255 THR B CA 1
ATOM 4299 C C . THR B 1 255 ? -4.645 -25.219 4.492 1 76.75 255 THR B C 1
ATOM 4301 O O . THR B 1 255 ? -4.562 -24.016 4.203 1 76.75 255 THR B O 1
ATOM 4304 N N . PRO B 1 256 ? -5.406 -25.656 5.41 1 87.69 256 PRO B N 1
ATOM 4305 C CA . PRO B 1 256 ? -6.074 -24.766 6.363 1 87.69 256 PRO B CA 1
ATOM 4306 C C . PRO B 1 256 ? -5.09 -23.891 7.137 1 87.69 256 PRO B C 1
ATOM 4308 O O . PRO B 1 256 ? -5.504 -22.938 7.812 1 87.69 256 PRO B O 1
ATOM 4311 N N . ILE B 1 257 ? -3.816 -24.172 6.832 1 88.62 257 ILE B N 1
ATOM 4312 C CA . ILE B 1 257 ? -2.807 -23.391 7.547 1 88.62 257 ILE B CA 1
ATOM 4313 C C . ILE B 1 257 ? -2.846 -21.938 7.086 1 88.62 257 ILE B C 1
ATOM 4315 O O . ILE B 1 257 ? -2.42 -21.047 7.812 1 88.62 257 ILE B O 1
ATOM 4319 N N . ILE B 1 258 ? -3.387 -21.672 5.895 1 89.31 258 ILE B N 1
ATOM 4320 C CA . ILE B 1 258 ? -3.521 -20.312 5.363 1 89.31 258 ILE B CA 1
ATOM 4321 C C . ILE B 1 258 ? -4.375 -19.469 6.309 1 89.31 258 ILE B C 1
ATOM 4323 O O . ILE B 1 258 ? -4.086 -18.297 6.523 1 89.31 258 ILE B O 1
ATOM 4327 N N . ASN B 1 259 ? -5.363 -20.109 6.895 1 91.38 259 ASN B N 1
ATOM 4328 C CA . ASN B 1 259 ? -6.242 -19.406 7.816 1 91.38 259 ASN B CA 1
ATOM 4329 C C . ASN B 1 259 ? -5.523 -19.047 9.117 1 91.38 259 ASN B C 1
ATOM 4331 O O . ASN B 1 259 ? -5.723 -17.969 9.672 1 91.38 259 ASN B O 1
ATOM 4335 N N . ALA B 1 260 ? -4.727 -19.953 9.531 1 91.88 260 ALA B N 1
ATOM 4336 C CA . ALA B 1 260 ? -3.959 -19.719 10.75 1 91.88 260 ALA B CA 1
ATOM 4337 C C . ALA B 1 260 ? -2.947 -18.594 10.555 1 91.88 260 ALA B C 1
ATOM 4339 O O . ALA B 1 260 ? -2.812 -17.703 11.406 1 91.88 260 ALA B O 1
ATOM 4340 N N . ILE B 1 261 ? -2.242 -18.609 9.469 1 90.62 261 ILE B N 1
ATOM 4341 C CA . ILE B 1 261 ? -1.268 -17.562 9.156 1 90.62 261 ILE B CA 1
ATOM 4342 C C . ILE B 1 261 ? -1.978 -16.219 9.016 1 90.62 261 ILE B C 1
ATOM 4344 O O . ILE B 1 261 ? -1.505 -15.203 9.523 1 90.62 261 ILE B O 1
ATOM 4348 N N . SER B 1 262 ? -3.088 -16.203 8.305 1 90.88 262 SER B N 1
ATOM 4349 C CA . SER B 1 262 ? -3.873 -14.992 8.133 1 90.88 262 SER B CA 1
ATOM 4350 C C . SER B 1 262 ? -4.309 -14.43 9.484 1 90.88 262 SER B C 1
ATOM 4352 O O . SER B 1 262 ? -4.234 -13.219 9.711 1 90.88 262 SER B O 1
ATOM 4354 N N . PHE B 1 263 ? -4.766 -15.328 10.297 1 91.69 263 PHE B N 1
ATOM 4355 C CA . PHE B 1 263 ? -5.184 -14.922 11.633 1 91.69 263 PHE B CA 1
ATOM 4356 C C . PHE B 1 263 ? -4.047 -14.227 12.375 1 91.69 263 PHE B C 1
ATOM 4358 O O . PHE B 1 263 ? -4.238 -13.148 12.945 1 91.69 263 PHE B O 1
ATOM 4365 N N . LEU B 1 264 ? -2.93 -14.82 12.359 1 89.38 264 LEU B N 1
ATOM 4366 C CA . LEU B 1 264 ? -1.769 -14.258 13.031 1 89.38 264 LEU B CA 1
ATOM 4367 C C . LEU B 1 264 ? -1.417 -12.891 12.453 1 89.38 264 LEU B C 1
ATOM 4369 O O . LEU B 1 264 ? -1.111 -11.953 13.195 1 89.38 264 LEU B O 1
ATOM 4373 N N . LEU B 1 265 ? -1.424 -12.828 11.164 1 88.44 265 LEU B N 1
ATOM 4374 C CA . LEU B 1 265 ? -1.095 -11.57 10.492 1 88.44 265 LEU B CA 1
ATOM 4375 C C . LEU B 1 265 ? -2.104 -10.484 10.852 1 88.44 265 LEU B C 1
ATOM 4377 O O . LEU B 1 265 ? -1.726 -9.344 11.117 1 88.44 265 LEU B O 1
ATOM 4381 N N . ILE B 1 266 ? -3.371 -10.836 10.867 1 88 266 ILE B N 1
ATOM 4382 C CA . ILE B 1 266 ? -4.438 -9.898 11.195 1 88 266 ILE B CA 1
ATOM 4383 C C . ILE B 1 266 ? -4.262 -9.406 12.633 1 88 266 ILE B C 1
ATOM 4385 O O . ILE B 1 266 ? -4.277 -8.195 12.883 1 88 266 ILE B O 1
ATOM 4389 N N . VAL B 1 267 ? -4.023 -10.234 13.523 1 87.94 267 VAL B N 1
ATOM 4390 C CA . VAL B 1 267 ? -3.936 -9.906 14.945 1 87.94 267 VAL B CA 1
ATOM 4391 C C . VAL B 1 267 ? -2.676 -9.086 15.211 1 87.94 267 VAL B C 1
ATOM 4393 O O . VAL B 1 267 ? -2.729 -8.062 15.891 1 87.94 267 VAL B O 1
ATOM 4396 N N . THR B 1 268 ? -1.582 -9.547 14.641 1 86.12 268 THR B N 1
ATOM 4397 C CA . THR B 1 268 ? -0.324 -8.844 14.875 1 86.12 268 THR B CA 1
ATOM 4398 C C . THR B 1 268 ? -0.378 -7.43 14.297 1 86.12 268 THR B C 1
ATOM 4400 O O . THR B 1 268 ? 0.018 -6.469 14.961 1 86.12 268 THR B O 1
ATOM 4403 N N . THR B 1 269 ? -0.862 -7.34 13.102 1 83.38 269 THR B N 1
ATOM 4404 C CA . THR B 1 269 ? -0.951 -6.027 12.469 1 83.38 269 THR B CA 1
ATOM 4405 C C . THR B 1 269 ? -1.916 -5.125 13.234 1 83.38 269 THR B C 1
ATOM 4407 O O . THR B 1 269 ? -1.654 -3.932 13.406 1 83.38 269 THR B O 1
ATOM 4410 N N . SER B 1 270 ? -3.025 -5.652 13.688 1 83.12 270 SER B N 1
ATOM 4411 C CA . SER B 1 270 ? -4.012 -4.891 14.445 1 83.12 270 SER B CA 1
ATOM 4412 C C . SER B 1 270 ? -3.432 -4.395 15.766 1 83.12 270 SER B C 1
ATOM 4414 O O . SER B 1 270 ? -3.629 -3.236 16.141 1 83.12 270 SER B O 1
ATOM 4416 N N . ILE B 1 271 ? -2.732 -5.219 16.422 1 85.44 271 ILE B N 1
ATOM 4417 C CA . ILE B 1 271 ? -2.133 -4.867 17.703 1 85.44 271 ILE B CA 1
ATOM 4418 C C . ILE B 1 271 ? -1.1 -3.76 17.5 1 85.44 271 ILE B C 1
ATOM 4420 O O . ILE B 1 271 ? -1.091 -2.771 18.234 1 85.44 271 ILE B O 1
ATOM 4424 N N . LEU B 1 272 ? -0.301 -3.926 16.484 1 81.31 272 LEU B N 1
ATOM 4425 C CA . LEU B 1 272 ? 0.726 -2.926 16.203 1 81.31 272 LEU B CA 1
ATOM 4426 C C . LEU B 1 272 ? 0.096 -1.594 15.812 1 81.31 272 LEU B C 1
ATOM 4428 O O . LEU B 1 272 ? 0.588 -0.531 16.203 1 81.31 272 LEU B O 1
ATOM 4432 N N . ALA B 1 273 ? -0.955 -1.666 15.07 1 77.5 273 ALA B N 1
ATOM 4433 C CA . ALA B 1 273 ? -1.653 -0.455 14.648 1 77.5 273 ALA B CA 1
ATOM 4434 C C . ALA B 1 273 ? -2.268 0.27 15.836 1 77.5 273 ALA B C 1
ATOM 4436 O O . ALA B 1 273 ? -2.174 1.495 15.945 1 77.5 273 ALA B O 1
ATOM 4437 N N . VAL B 1 274 ? -2.891 -0.428 16.75 1 78 274 VAL B N 1
ATOM 4438 C CA . VAL B 1 274 ? -3.512 0.147 17.938 1 78 274 VAL B CA 1
ATOM 4439 C C . VAL B 1 274 ? -2.439 0.744 18.844 1 78 274 VAL B C 1
ATOM 4441 O O . VAL B 1 274 ? -2.613 1.839 19.391 1 78 274 VAL B O 1
ATOM 4444 N N . LEU B 1 275 ? -1.395 -0.008 18.953 1 80.31 275 LEU B N 1
ATOM 4445 C CA . LEU B 1 275 ? -0.289 0.492 19.75 1 80.31 275 LEU B CA 1
ATOM 4446 C C . LEU B 1 275 ? 0.248 1.803 19.188 1 80.31 275 LEU B C 1
ATOM 4448 O O . LEU B 1 275 ? 0.555 2.73 19.938 1 80.31 275 LEU B O 1
ATOM 4452 N N . ASN B 1 276 ? 0.311 1.87 17.922 1 76 276 ASN B N 1
ATOM 4453 C CA . ASN B 1 276 ? 0.779 3.086 17.266 1 76 276 ASN B CA 1
ATOM 4454 C C . ASN B 1 276 ? -0.188 4.246 17.484 1 76 276 ASN B C 1
ATOM 4456 O O . ASN B 1 276 ? 0.237 5.383 17.688 1 76 276 ASN B O 1
ATOM 4460 N N . LEU B 1 277 ? -1.446 4.027 17.453 1 72.06 277 LEU B N 1
ATOM 4461 C CA . LEU B 1 277 ? -2.461 5.059 17.656 1 72.06 277 LEU B CA 1
ATOM 4462 C C . LEU B 1 277 ? -2.42 5.598 19.078 1 72.06 277 LEU B C 1
ATOM 4464 O O . LEU B 1 277 ? -2.555 6.805 19.297 1 72.06 277 LEU B O 1
ATOM 4468 N N . VAL B 1 278 ? -2.211 4.723 19.984 1 72.5 278 VAL B N 1
ATOM 4469 C CA . VAL B 1 278 ? -2.199 5.102 21.391 1 72.5 278 VAL B CA 1
ATOM 4470 C C . VAL B 1 278 ? -0.939 5.906 21.688 1 72.5 278 VAL B C 1
ATOM 4472 O O . VAL B 1 278 ? -0.988 6.887 22.438 1 72.5 278 VAL B O 1
ATOM 4475 N N . LEU B 1 279 ? 0.058 5.531 21.062 1 70.56 279 LEU B N 1
ATOM 4476 C CA . LEU B 1 279 ? 1.325 6.215 21.297 1 70.56 279 LEU B CA 1
ATOM 4477 C C . LEU B 1 279 ? 1.324 7.598 20.656 1 70.56 279 LEU B C 1
ATOM 4479 O O . LEU B 1 279 ? 1.903 8.539 21.203 1 70.56 279 LEU B O 1
ATOM 4483 N N . THR B 1 280 ? 0.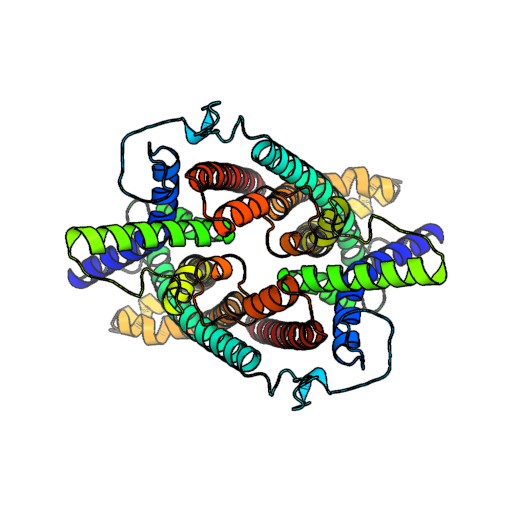719 7.703 19.469 1 64.81 280 THR B N 1
ATOM 4484 C CA . THR B 1 280 ? 0.678 8.984 18.766 1 64.81 280 THR B CA 1
ATOM 4485 C C . THR B 1 280 ? -0.334 9.922 19.422 1 64.81 280 THR B C 1
ATOM 4487 O O . THR B 1 280 ? -0.133 11.141 19.453 1 64.81 280 THR B O 1
ATOM 4490 N N . LYS B 1 281 ? -1.528 9.539 19.828 1 59.06 281 LYS B N 1
ATOM 4491 C CA . LYS B 1 281 ? -2.518 10.367 20.516 1 59.06 281 LYS B CA 1
ATOM 4492 C C . LYS B 1 281 ? -1.946 10.953 21.797 1 59.06 281 LYS B C 1
ATOM 4494 O O . LYS B 1 281 ? -2.26 12.086 22.156 1 59.06 281 LYS B O 1
ATOM 4499 N N . LYS B 1 282 ? -1.261 10.25 22.484 1 54.56 282 LYS B N 1
ATOM 4500 C CA . LYS B 1 282 ? -0.704 10.781 23.719 1 54.56 282 LYS B CA 1
ATOM 4501 C C . LYS B 1 282 ? 0.167 12 23.453 1 54.56 282 LYS B C 1
ATOM 4503 O O . LYS B 1 282 ? 0.236 12.914 24.281 1 54.56 282 LYS B O 1
ATOM 4508 N N . GLU B 1 283 ? 0.69 12.102 22.234 1 50.38 283 GLU B N 1
ATOM 4509 C CA . GLU B 1 283 ? 1.599 13.219 22.016 1 50.38 283 GLU B CA 1
ATOM 4510 C C . GLU B 1 283 ? 0.831 14.484 21.641 1 50.38 283 GLU B C 1
ATOM 4512 O O . GLU B 1 283 ? 1.305 15.602 21.875 1 50.38 283 GLU B O 1
ATOM 4517 N N . VAL B 1 284 ? -0.286 14.328 20.953 1 46.41 284 VAL B N 1
ATOM 4518 C CA . VAL B 1 284 ? -1.041 15.539 20.625 1 46.41 284 VAL B CA 1
ATOM 4519 C C . VAL B 1 284 ? -1.679 16.094 21.906 1 46.41 284 VAL B C 1
ATOM 4521 O O . VAL B 1 284 ? -2.018 17.281 21.969 1 46.41 284 VAL B O 1
ATOM 4524 N N . LYS B 1 285 ? -1.862 15.484 22.875 1 42.41 285 LYS B N 1
ATOM 4525 C CA . LYS B 1 285 ? -2.311 16.141 24.109 1 42.41 285 LYS B CA 1
ATOM 4526 C C . LYS B 1 285 ? -1.133 16.734 24.875 1 42.41 285 LYS B C 1
ATOM 4528 O O . LYS B 1 285 ? -0.105 16.078 25.047 1 42.41 285 LYS B O 1
#

InterPro domains:
  IPR000515 ABC transporter type 1, transmembrane domain MetI-like [PF00528] (95-279)
  IPR000515 ABC transporter type 1, transmembrane domain MetI-like [PS50928] (76-276)
  IPR000515 ABC transporter type 1, transmembrane domain MetI-like [cd06261] (76-274)
  IPR035906 MetI-like superfamily [G3DSA:1.10.3720.10] (9-284)
  IPR035906 MetI-like superfamily [SSF161098] (7-282)
  IPR051789 Bacterial Polyamine Transport Permease [PTHR43848] (16-283)

Secondary structure (DSSP, 8-state):
--------HHHHHHHHHHHHHHHHHHHHHHHHHHHHTTB--SSSSSPP--B--HHHH-B-SSSB-GGG-HHHHHHHHHHHHHHHHHHHHHHHHHHHHHHHHHH---TTHHHHHHHHHGGGTS-HHHHHHHHHHHHHHHHHHHHHHH----GGGSSSHHHHHHHHHHHHHHHHHHHHHHHHTTS-HHHHHHHHHTT--HHHHIIIIIHHHHHHHHHHHHHHHHHHHHT--TTHHHH--SS--HHHHHHHHHHT---THHHHHHHHHHHHHHHHHHHHHHHHHHHH-/--------HHHHHHHHHHHHHHHHHHHHHHHHHHHHTTB--SSSSSPP--B--HHHH-B-SSSB-GGG-HHHHHHHHHHHHHHHHHHHHHHHHHHHHHHHHHH---TTHHHHHHHHHGGGTS-HHHHHHHHHHHHHHHHHHHHHHH----GGGSSSHHHHHHHHHHHHHHHHHHHHHHHHTTS-HHHHHHHHHTT--HHHHIIIIIHHHHHHHHHHHHHHHHHHHHT--TTHHHH--SS--HHHHHHHHHHT---THHHHHHHHHHHHHHHHHHHHHHHHHHHH-

Nearest PDB structures (foldseek):
  8y5f-assembly1_C  TM=8.691E-01  e=1.049E-10  Escherichia coli
  3d31-assembly1_C  TM=8.591E-01  e=1.902E-07  unclassified
  4jbw-assembly2_I  TM=7.619E-01  e=1.655E-08  Escherichia coli K-12
  2onk-assembly2_I  TM=8.288E-01  e=1.524E-07  Archaeoglobus fulgidus
  8zx1-assembly1_B  TM=6.881E-01  e=5.521E-07  Escherichia coli